Protein AF-A0A7D9H8P8-F1 (afdb_monomer_lite)

pLDDT: mean 72.93, std 22.06, range [21.09, 97.94]

Radius of gyration: 35.1 Å; chains: 1; bounding box: 110×90×90 Å

InterPro domains:
  IPR003656 Zinc finger, BED-type [PF02892] (4-48)
  IPR003656 Zinc finger, BED-type [PS50808] (1-54)
  IPR012337 Ribonuclease H-like superfamily [SSF53098] (156-224)
  IPR036236 Zinc finger C2H2 superfamily [SSF57667] (4-53)
  IPR052035 Zinc finger BED domain-containing [PTHR46481] (2-224)

Structure (mmCIF, N/CA/C/O backbone):
data_AF-A0A7D9H8P8-F1
#
_entry.id   AF-A0A7D9H8P8-F1
#
loop_
_atom_site.group_PDB
_atom_site.id
_atom_site.type_symbol
_atom_site.label_atom_id
_atom_site.label_alt_id
_atom_site.label_comp_id
_atom_site.label_asym_id
_atom_site.label_entity_id
_atom_site.label_seq_id
_atom_site.pdbx_PDB_ins_code
_atom_site.Cartn_x
_atom_site.Cartn_y
_atom_site.Cartn_z
_atom_site.occupancy
_atom_site.B_iso_or_equiv
_atom_site.auth_seq_id
_atom_site.auth_comp_id
_atom_site.auth_asym_id
_atom_site.auth_atom_id
_atom_site.pdbx_PDB_model_num
ATOM 1 N N . MET A 1 1 ? -50.763 1.243 30.914 1.00 45.53 1 MET A N 1
ATOM 2 C CA . MET A 1 1 ? -50.232 0.840 29.584 1.00 45.53 1 MET A CA 1
ATOM 3 C C . MET A 1 1 ? -48.961 -0.001 29.745 1.00 45.53 1 MET A C 1
ATOM 5 O O . MET A 1 1 ? -47.919 0.565 30.063 1.00 45.53 1 MET A O 1
ATOM 9 N N . LYS A 1 2 ? -49.018 -1.321 29.502 1.00 52.62 2 LYS A N 1
ATOM 10 C CA . LYS A 1 2 ? -47.833 -2.203 29.413 1.00 52.62 2 LYS A CA 1
ATOM 11 C C . LYS A 1 2 ? -47.021 -1.826 28.146 1.00 52.62 2 LYS A C 1
ATOM 13 O O . LYS A 1 2 ? -47.429 -2.145 27.038 1.00 52.62 2 LYS A O 1
ATOM 18 N N . ARG A 1 3 ? -45.921 -1.061 28.279 1.00 58.62 3 ARG A N 1
ATOM 19 C CA . ARG A 1 3 ? -45.213 -0.380 27.153 1.00 58.62 3 ARG A CA 1
ATOM 20 C C . ARG A 1 3 ? -44.047 -1.151 26.496 1.00 58.62 3 ARG A C 1
ATOM 22 O O . ARG A 1 3 ? -43.355 -0.578 25.660 1.00 58.62 3 ARG A O 1
ATOM 29 N N . SER A 1 4 ? -43.767 -2.398 26.877 1.00 70.56 4 SER A N 1
ATOM 30 C CA . SER A 1 4 ? -42.577 -3.132 26.406 1.00 70.56 4 SER A CA 1
ATOM 31 C C . SER A 1 4 ? -42.787 -4.649 26.430 1.00 70.56 4 SER A C 1
ATOM 33 O O . SER A 1 4 ? -43.498 -5.152 27.295 1.00 70.56 4 SER A O 1
ATOM 35 N N . ALA A 1 5 ? -42.144 -5.368 25.504 1.00 80.06 5 ALA A N 1
ATOM 36 C CA . ALA A 1 5 ? -42.371 -6.791 25.233 1.00 80.06 5 ALA A CA 1
ATOM 37 C C . ALA A 1 5 ? -42.122 -7.743 26.422 1.00 80.06 5 ALA A C 1
ATOM 39 O O . ALA A 1 5 ? -42.727 -8.810 26.458 1.00 80.06 5 ALA A O 1
ATOM 40 N N . ALA A 1 6 ? -41.320 -7.364 27.428 1.00 80.62 6 ALA A N 1
ATOM 41 C CA . ALA A 1 6 ? -41.146 -8.199 28.626 1.00 80.62 6 ALA A CA 1
ATOM 42 C C . ALA A 1 6 ? -42.472 -8.432 29.377 1.00 80.62 6 ALA A C 1
ATOM 44 O O . ALA A 1 6 ? -42.665 -9.490 29.962 1.00 80.62 6 ALA A O 1
ATOM 45 N N . TRP A 1 7 ? -43.415 -7.483 29.308 1.00 83.81 7 TRP A N 1
ATOM 46 C CA . TRP A 1 7 ? -44.733 -7.564 29.953 1.00 83.81 7 TRP A CA 1
ATOM 47 C C . TRP A 1 7 ? -45.671 -8.652 29.389 1.00 83.81 7 TRP A C 1
ATOM 49 O O . TRP A 1 7 ? -46.808 -8.751 29.844 1.00 83.81 7 TRP A O 1
ATOM 59 N N . ARG A 1 8 ? -45.224 -9.463 28.417 1.00 86.00 8 ARG A N 1
ATOM 60 C CA . ARG A 1 8 ? -45.907 -10.708 28.015 1.00 86.00 8 ARG A CA 1
ATOM 61 C C . ARG A 1 8 ? -45.725 -11.852 29.024 1.00 86.00 8 ARG A C 1
ATOM 63 O O . ARG A 1 8 ? -46.492 -12.801 28.986 1.00 86.00 8 ARG A O 1
ATOM 70 N N . TYR A 1 9 ? -44.716 -11.760 29.894 1.00 85.06 9 TYR A N 1
ATOM 71 C CA . TYR A 1 9 ? -44.338 -12.797 30.868 1.00 85.06 9 TYR A CA 1
ATOM 72 C C . TYR A 1 9 ? -44.584 -12.371 32.326 1.00 85.06 9 TYR A C 1
ATOM 74 O O . TYR A 1 9 ? -44.062 -12.978 33.262 1.00 85.06 9 TYR A O 1
ATOM 82 N N . PHE A 1 10 ? -45.314 -11.267 32.507 1.00 86.12 10 PHE A N 1
ATOM 83 C CA . PHE A 1 10 ? -45.529 -10.623 33.794 1.00 86.12 10 PHE A CA 1
ATOM 84 C C . PHE A 1 10 ? -46.929 -10.032 33.881 1.00 86.12 10 PHE A C 1
ATOM 86 O O . PHE A 1 10 ? -47.307 -9.182 33.058 1.00 86.12 10 PHE A O 1
ATOM 93 N N . ASP A 1 11 ? -47.638 -10.417 34.931 1.00 83.88 11 ASP A N 1
ATOM 94 C CA . ASP A 1 11 ? -48.910 -9.830 35.314 1.00 83.88 11 ASP A CA 1
ATOM 95 C C . ASP A 1 11 ? -48.790 -9.052 36.622 1.00 83.88 11 ASP A C 1
ATOM 97 O O . ASP A 1 11 ? -47.735 -8.989 37.257 1.00 83.88 11 ASP A O 1
ATOM 101 N N . GLN A 1 12 ? -49.834 -8.292 36.917 1.00 77.44 12 GLN A N 1
ATOM 102 C CA . GLN A 1 12 ? -49.926 -7.478 38.112 1.00 77.44 12 GLN A CA 1
ATOM 103 C C . GLN A 1 12 ? -51.162 -7.972 38.842 1.00 77.44 12 GLN A C 1
ATOM 105 O O . GLN A 1 12 ? -52.256 -7.895 38.284 1.00 77.44 12 GLN A O 1
ATOM 110 N N . ASP A 1 13 ? -50.953 -8.486 40.046 1.00 59.91 13 ASP A N 1
ATOM 111 C CA . ASP A 1 13 ? -52.028 -8.952 40.912 1.00 59.91 13 ASP A CA 1
ATOM 112 C C . ASP A 1 13 ? -52.904 -7.744 41.342 1.00 59.91 13 ASP A C 1
ATOM 114 O O . ASP A 1 13 ? -52.515 -6.585 41.136 1.00 59.91 13 ASP A O 1
ATOM 118 N N . ASP A 1 14 ? -54.110 -8.012 41.851 1.00 57.75 14 ASP A N 1
ATOM 119 C CA . ASP A 1 14 ? -55.251 -7.077 41.832 1.00 57.75 14 ASP A CA 1
ATOM 120 C C . ASP A 1 14 ? -55.060 -5.704 42.520 1.00 57.75 14 ASP A C 1
ATOM 122 O O . ASP A 1 14 ? -54.092 -5.439 43.234 1.00 57.75 14 ASP A O 1
ATOM 126 N N . GLU A 1 15 ? -56.024 -4.802 42.280 1.00 58.62 15 GLU A N 1
ATOM 127 C CA . GLU A 1 15 ? -55.941 -3.328 42.376 1.00 58.62 15 GLU A CA 1
ATOM 128 C C . GLU A 1 15 ? -55.439 -2.701 43.700 1.00 58.62 15 GLU A C 1
ATOM 130 O O . GLU A 1 15 ? -55.242 -1.485 43.754 1.00 58.62 15 GLU A O 1
ATOM 135 N N . SER A 1 16 ? -55.194 -3.479 44.756 1.00 58.78 16 SER A N 1
ATOM 136 C CA . SER A 1 16 ? -54.740 -2.990 46.063 1.00 58.78 16 SER A CA 1
ATOM 137 C C . SER A 1 16 ? -53.220 -2.802 46.203 1.00 58.78 16 SER A C 1
ATOM 139 O O . SER A 1 16 ? -52.809 -1.952 46.994 1.00 58.78 16 SER A O 1
ATOM 141 N N . ASP A 1 17 ? -52.369 -3.522 45.451 1.00 60.19 17 ASP A N 1
ATOM 142 C CA . ASP A 1 17 ? -50.902 -3.441 45.615 1.00 60.19 17 ASP A CA 1
ATOM 143 C C . ASP A 1 17 ? -50.117 -3.294 44.298 1.00 60.19 17 ASP A C 1
ATOM 145 O O . ASP A 1 17 ? -49.477 -4.204 43.768 1.00 60.19 17 ASP A O 1
ATOM 149 N N . ILE A 1 18 ? -50.076 -2.050 43.819 1.00 65.56 18 ILE A N 1
ATOM 150 C CA . ILE A 1 18 ? -49.363 -1.607 42.610 1.00 65.56 18 ILE A CA 1
ATOM 151 C C . ILE A 1 18 ? -47.824 -1.830 42.700 1.00 65.56 18 ILE A C 1
ATOM 153 O O . ILE A 1 18 ? -47.111 -1.660 41.702 1.00 65.56 18 ILE A O 1
ATOM 157 N N . SER A 1 19 ? -47.280 -2.205 43.869 1.00 72.00 19 SER A N 1
ATOM 158 C CA . SER A 1 19 ? -45.838 -2.386 44.099 1.00 72.00 19 SER A CA 1
ATOM 159 C C . SER A 1 19 ? -45.279 -3.752 43.672 1.00 72.00 19 SER A C 1
ATOM 161 O O . SER A 1 19 ? -44.054 -3.908 43.627 1.00 72.00 19 SER A O 1
ATOM 163 N N . LYS A 1 20 ? -46.133 -4.726 43.328 1.00 79.19 20 LYS A N 1
ATOM 164 C CA . LYS A 1 20 ? -45.747 -6.112 42.998 1.00 79.19 20 LYS A CA 1
ATOM 165 C C . LYS A 1 20 ? -46.124 -6.502 41.565 1.00 79.19 20 LYS A C 1
ATOM 167 O O . LYS A 1 20 ? -46.953 -5.860 40.925 1.00 79.19 20 LYS A O 1
ATOM 172 N N . VAL A 1 21 ? -45.428 -7.509 41.038 1.00 85.19 21 VAL A N 1
ATOM 173 C CA . VAL A 1 21 ? -45.577 -8.060 39.680 1.00 85.19 21 VAL A CA 1
ATOM 174 C C . VAL A 1 21 ? -45.247 -9.555 39.728 1.00 85.19 21 VAL A C 1
ATOM 176 O O . VAL A 1 21 ? -44.145 -9.914 40.140 1.00 85.19 21 VAL A O 1
ATOM 179 N N . SER A 1 22 ? -46.155 -10.418 39.284 1.00 85.50 22 SER A N 1
ATOM 180 C CA . SER A 1 22 ? -46.006 -11.879 39.278 1.00 85.50 22 SER A CA 1
ATOM 181 C C . SER A 1 22 ? -45.451 -12.380 37.933 1.00 85.50 22 SER A C 1
ATOM 183 O O . SER A 1 22 ? -45.824 -11.889 36.864 1.00 85.50 22 SER A O 1
ATOM 185 N N . CYS A 1 23 ? -44.505 -13.331 37.949 1.00 87.94 23 CYS A N 1
ATOM 186 C CA . CYS A 1 23 ? -43.989 -13.949 36.720 1.00 87.94 23 CYS A CA 1
ATOM 187 C C . CYS A 1 23 ? -44.874 -15.112 36.258 1.00 87.94 23 CYS A C 1
ATOM 189 O O . CYS A 1 23 ? -45.016 -16.105 36.970 1.00 87.94 23 CYS A O 1
ATOM 191 N N . THR A 1 24 ? -45.382 -15.054 35.026 1.00 85.62 24 THR A N 1
ATOM 192 C CA . THR A 1 24 ? -46.303 -16.075 34.492 1.00 85.62 24 THR A CA 1
ATOM 193 C C . THR A 1 24 ? -45.631 -17.407 34.139 1.00 85.62 24 THR A C 1
ATOM 195 O O . THR A 1 24 ? -46.325 -18.388 33.895 1.00 85.62 24 THR A O 1
ATOM 198 N N . ILE A 1 25 ? -44.292 -17.467 34.121 1.00 85.00 25 ILE A N 1
ATOM 199 C CA . ILE A 1 25 ? -43.526 -18.678 33.772 1.00 85.00 25 ILE A CA 1
ATOM 200 C C . ILE A 1 25 ? -43.167 -19.512 35.018 1.00 85.00 25 ILE A C 1
ATOM 202 O O . ILE A 1 25 ? -43.024 -20.728 34.923 1.00 85.00 25 ILE A O 1
ATOM 206 N N . CYS A 1 26 ? -43.001 -18.882 36.189 1.00 85.81 26 CYS A N 1
ATOM 207 C CA . CYS A 1 26 ? -42.527 -19.562 37.407 1.00 85.81 26 CYS A CA 1
ATOM 208 C C . CYS A 1 26 ? -43.215 -19.144 38.719 1.00 85.81 26 CYS A C 1
ATOM 210 O O . CYS A 1 26 ? -42.836 -19.642 39.776 1.00 85.81 26 CYS A O 1
ATOM 212 N N . GLY A 1 27 ? -44.178 -18.218 38.687 1.00 81.44 27 GLY A N 1
ATOM 213 C CA . GLY A 1 27 ? -44.885 -17.723 39.875 1.00 81.44 27 GLY A CA 1
ATOM 214 C C . GLY A 1 27 ? -44.068 -16.809 40.802 1.00 81.44 27 GLY A C 1
ATOM 215 O O . GLY A 1 27 ? -44.597 -16.343 41.806 1.00 81.44 27 GLY A O 1
ATOM 216 N N . GLU A 1 28 ? -42.795 -16.523 40.500 1.00 83.56 28 GLU A N 1
ATOM 217 C CA . GLU A 1 28 ? -41.946 -15.674 41.348 1.00 83.56 28 GLU A CA 1
ATOM 218 C C . GLU A 1 28 ? -42.448 -14.214 41.337 1.00 83.56 28 GLU A C 1
ATOM 220 O O . GLU A 1 28 ? -42.532 -13.578 40.281 1.00 83.56 28 GLU A O 1
ATOM 225 N N . VAL A 1 29 ? -42.788 -13.682 42.518 1.00 85.38 29 VAL A N 1
ATOM 226 C CA . VAL A 1 29 ? -43.289 -12.308 42.696 1.00 85.38 29 VAL A CA 1
ATOM 227 C C . VAL A 1 29 ? -42.120 -11.335 42.849 1.00 85.38 29 VAL A C 1
ATOM 229 O O . VAL A 1 29 ? -41.265 -11.486 43.721 1.00 85.38 29 VAL A O 1
ATOM 232 N N . LEU A 1 30 ? -42.092 -10.304 42.006 1.00 82.69 30 LEU A N 1
ATOM 233 C CA . LEU A 1 30 ? -41.042 -9.291 41.934 1.00 82.69 30 LEU A CA 1
ATOM 234 C C . LEU A 1 30 ? -41.542 -7.926 42.419 1.00 82.69 30 LEU A C 1
ATOM 236 O O . LEU A 1 30 ? -42.672 -7.524 42.147 1.00 82.69 30 LEU A O 1
ATOM 240 N N . SER A 1 31 ? -40.658 -7.155 43.057 1.00 79.69 31 SER A N 1
ATOM 241 C CA . SER A 1 31 ? -40.934 -5.757 43.403 1.00 79.69 31 SER A CA 1
ATOM 242 C C . SER A 1 31 ? -40.798 -4.828 42.189 1.00 79.69 31 SER A C 1
ATOM 244 O O . SER A 1 31 ? -39.850 -4.912 41.392 1.00 79.69 31 SER A O 1
ATOM 246 N N . ARG A 1 32 ? -41.755 -3.910 42.042 1.00 67.38 32 ARG A N 1
ATOM 247 C CA . ARG A 1 32 ? -41.911 -3.031 40.882 1.00 67.38 32 ARG A CA 1
ATOM 248 C C . ARG A 1 32 ? -41.183 -1.701 41.067 1.00 67.38 32 ARG A C 1
ATOM 250 O O . ARG A 1 32 ? -41.747 -0.714 41.531 1.00 67.38 32 ARG A O 1
ATOM 257 N N . ALA A 1 33 ? -39.925 -1.652 40.642 1.00 62.44 33 ALA A N 1
ATOM 258 C CA . ALA A 1 33 ? -39.195 -0.393 40.515 1.00 62.44 33 ALA A CA 1
ATOM 259 C C . ALA A 1 33 ? -39.765 0.495 39.384 1.00 62.44 33 ALA A C 1
ATOM 261 O O . ALA A 1 33 ? -40.385 0.008 38.438 1.00 62.44 33 ALA A O 1
ATOM 262 N N . ASN A 1 34 ? -39.432 1.792 39.396 1.00 61.59 34 ASN A N 1
ATOM 263 C CA . ASN A 1 34 ? -39.710 2.735 38.293 1.00 61.59 34 ASN A CA 1
ATOM 264 C C . ASN A 1 34 ? -38.950 2.419 36.980 1.00 61.59 34 ASN A C 1
ATOM 266 O O . ASN A 1 34 ? -39.006 3.183 36.017 1.00 61.59 34 ASN A O 1
ATOM 270 N N . ASN A 1 35 ? -38.220 1.304 36.926 1.00 66.50 35 ASN A N 1
ATOM 271 C CA . ASN A 1 35 ? -37.548 0.789 35.742 1.00 66.50 35 ASN A CA 1
ATOM 272 C C . ASN A 1 35 ? -37.841 -0.713 35.583 1.00 66.50 35 ASN A C 1
ATOM 274 O O . ASN A 1 35 ? -38.168 -1.413 36.538 1.00 66.50 35 ASN A O 1
ATOM 278 N N . MET A 1 36 ? -37.687 -1.234 34.366 1.00 73.62 36 MET A N 1
ATOM 279 C CA . MET A 1 36 ? -37.901 -2.661 34.083 1.00 73.62 36 MET A CA 1
ATOM 280 C C . MET A 1 36 ? -36.678 -3.538 34.409 1.00 73.62 36 MET A C 1
ATOM 282 O O . MET A 1 36 ? -36.618 -4.686 33.971 1.00 73.62 36 MET A O 1
ATOM 286 N N . SER A 1 37 ? -35.686 -3.027 35.148 1.00 78.62 37 SER A N 1
ATOM 287 C CA . SER A 1 37 ? -34.435 -3.753 35.406 1.00 78.62 37 SER A CA 1
ATOM 288 C C . SER A 1 37 ? -34.671 -5.037 36.199 1.00 78.62 37 SER A C 1
ATOM 290 O O . SER A 1 37 ? -34.023 -6.037 35.910 1.00 78.62 37 SER A O 1
ATOM 292 N N . ASN A 1 38 ? -35.631 -5.042 37.131 1.00 82.69 38 ASN A N 1
ATOM 293 C CA . ASN A 1 38 ? -35.994 -6.231 37.910 1.00 82.69 38 ASN A CA 1
ATOM 294 C C . ASN A 1 38 ? -36.576 -7.332 37.008 1.00 82.69 38 ASN A C 1
ATOM 296 O O . ASN A 1 38 ? -36.062 -8.449 37.002 1.00 82.69 38 ASN A O 1
ATOM 300 N N . LEU A 1 39 ? -37.561 -6.987 36.169 1.00 85.00 39 LEU A N 1
ATOM 301 C CA . LEU A 1 39 ? -38.199 -7.892 35.204 1.00 85.00 39 LEU A CA 1
ATOM 302 C C . LEU A 1 39 ? -37.166 -8.485 34.226 1.00 85.00 39 LEU A C 1
ATOM 304 O O . LEU A 1 39 ? -37.097 -9.697 34.038 1.00 85.00 39 LEU A O 1
ATOM 308 N N . PHE A 1 40 ? -36.303 -7.642 33.644 1.00 85.88 40 PHE A N 1
ATOM 309 C CA . PHE A 1 40 ? -35.242 -8.098 32.737 1.00 85.88 40 PHE A CA 1
ATOM 310 C C . PHE A 1 40 ? -34.155 -8.929 33.438 1.00 85.88 40 PHE A C 1
ATOM 312 O O . PHE A 1 40 ? -33.623 -9.852 32.822 1.00 85.88 40 PHE A O 1
ATOM 319 N N . LYS A 1 41 ? -33.809 -8.627 34.698 1.00 86.88 41 LYS A N 1
ATOM 320 C CA . LYS A 1 41 ? -32.834 -9.400 35.485 1.00 86.88 41 LYS A CA 1
ATOM 321 C C . LYS A 1 41 ? -33.384 -10.784 35.828 1.00 86.88 41 LYS A C 1
ATOM 323 O O . LYS A 1 41 ? -32.670 -11.763 35.636 1.00 86.88 41 LYS A O 1
ATOM 328 N N . HIS A 1 42 ? -34.641 -10.864 36.264 1.00 87.81 42 HIS A N 1
ATOM 329 C CA . HIS A 1 42 ? -35.328 -12.129 36.511 1.00 87.81 42 HIS A CA 1
ATOM 330 C C . HIS A 1 42 ? -35.364 -12.990 35.238 1.00 87.81 42 HIS A C 1
ATOM 332 O O . HIS A 1 42 ? -34.821 -14.093 35.254 1.00 87.81 42 HIS A O 1
ATOM 338 N N . LEU A 1 43 ? -35.861 -12.456 34.109 1.00 87.50 43 LEU A N 1
ATOM 339 C CA . LEU A 1 43 ? -35.848 -13.181 32.830 1.00 87.50 43 LEU A CA 1
ATOM 340 C C . LEU A 1 43 ? -34.430 -13.654 32.468 1.00 87.50 43 LEU A C 1
ATOM 342 O O . LEU A 1 43 ? -34.227 -14.829 32.191 1.00 87.50 43 LEU A O 1
ATOM 346 N N . LYS A 1 44 ? -33.410 -12.790 32.550 1.00 88.88 44 LYS A N 1
ATOM 347 C CA . LYS A 1 44 ? -32.025 -13.171 32.219 1.00 88.88 44 LYS A CA 1
ATOM 348 C C . LYS A 1 44 ? -31.500 -14.356 33.046 1.00 88.88 44 LYS A C 1
ATOM 350 O O . LYS A 1 44 ? -30.737 -15.162 32.508 1.00 88.88 44 LYS A O 1
ATOM 355 N N . CYS A 1 45 ? -31.874 -14.427 34.325 1.00 87.06 45 CYS A N 1
ATOM 356 C CA . CYS A 1 45 ? -31.376 -15.409 35.292 1.00 87.06 45 CYS A CA 1
ATOM 357 C C . CYS A 1 45 ? -32.222 -16.690 35.401 1.00 87.06 45 CYS A C 1
ATOM 359 O O . CYS A 1 45 ? -31.669 -17.714 35.789 1.00 87.06 45 CYS A O 1
ATOM 361 N N . LYS A 1 46 ? -33.523 -16.646 35.084 1.00 84.75 46 LYS A N 1
ATOM 362 C CA . LYS A 1 46 ? -34.464 -17.778 35.228 1.00 84.75 46 LYS A CA 1
ATOM 363 C C . LYS A 1 46 ? -35.017 -18.287 33.888 1.00 84.75 46 LYS A C 1
ATOM 365 O O . LYS A 1 46 ? -35.232 -19.482 33.732 1.00 84.75 46 LYS A O 1
ATOM 370 N N . HIS A 1 47 ? -35.197 -17.394 32.913 1.00 88.00 47 HIS A N 1
ATOM 371 C CA . HIS A 1 47 ? -35.935 -17.616 31.659 1.00 88.00 47 HIS A CA 1
ATOM 372 C C . HIS A 1 47 ? -35.117 -17.095 30.466 1.00 88.00 47 HIS A C 1
ATOM 374 O O . HIS A 1 47 ? -35.397 -16.067 29.841 1.00 88.00 47 HIS A O 1
ATOM 380 N N . ASN A 1 48 ? -33.982 -17.759 30.223 1.00 86.94 48 ASN A N 1
ATOM 381 C CA . ASN A 1 48 ? -32.933 -17.240 29.346 1.00 86.94 48 ASN A CA 1
ATOM 382 C C . ASN A 1 48 ? -33.314 -17.254 27.851 1.00 86.94 48 ASN A C 1
ATOM 384 O O . ASN A 1 48 ? -32.768 -16.459 27.083 1.00 86.94 48 ASN A O 1
ATOM 388 N N . ALA A 1 49 ? -34.232 -18.129 27.429 1.00 83.44 49 ALA A N 1
ATOM 389 C CA . ALA A 1 49 ? -34.730 -18.173 26.053 1.00 83.44 49 ALA A CA 1
ATOM 390 C C . ALA A 1 49 ? -35.669 -16.986 25.773 1.00 83.44 49 ALA A C 1
ATOM 392 O O . ALA A 1 49 ? -35.536 -16.289 24.769 1.00 83.44 49 ALA A O 1
ATOM 393 N N . GLU A 1 50 ? -36.535 -16.688 26.733 1.00 84.56 50 GLU A N 1
ATOM 394 C CA . GLU A 1 50 ? -37.512 -15.604 26.746 1.00 84.56 50 GLU A CA 1
ATOM 395 C C . GLU A 1 50 ? -36.811 -14.246 26.901 1.00 84.56 50 GLU A C 1
ATOM 397 O O . GLU A 1 50 ? -37.158 -13.261 26.251 1.00 84.56 50 GLU A O 1
ATOM 402 N N . TYR A 1 51 ? -35.729 -14.195 27.684 1.00 87.31 51 TYR A N 1
ATOM 403 C CA . TYR A 1 51 ? -34.832 -13.042 27.711 1.00 87.31 51 TYR A CA 1
ATOM 404 C C . TYR A 1 51 ? -34.221 -12.750 26.331 1.00 87.31 51 TYR A C 1
ATOM 406 O O . TYR A 1 51 ? -34.168 -11.588 25.926 1.00 87.31 51 TYR A O 1
ATOM 414 N N . LYS A 1 52 ? -33.778 -13.780 25.591 1.00 87.06 52 LYS A N 1
ATOM 415 C CA . LYS A 1 52 ? -33.175 -13.619 24.254 1.00 87.06 52 LYS A CA 1
ATOM 416 C C . LYS A 1 52 ? -34.173 -13.075 23.229 1.00 87.06 52 LYS A C 1
ATOM 418 O O . LYS A 1 52 ? -33.790 -12.208 22.446 1.00 87.06 52 LYS A O 1
ATOM 423 N N . THR A 1 53 ? -35.432 -13.523 23.237 1.00 85.31 53 THR A N 1
ATOM 424 C CA . THR A 1 53 ? -36.457 -13.003 22.310 1.00 85.31 53 THR A CA 1
ATOM 425 C C . THR A 1 53 ? -36.802 -11.543 22.614 1.00 85.31 53 THR A C 1
ATOM 427 O O . THR A 1 53 ? -36.784 -10.707 21.709 1.00 85.31 53 THR A O 1
ATOM 430 N N . VAL A 1 54 ? -37.007 -11.186 23.887 1.00 84.75 54 VAL A N 1
ATOM 431 C CA . VAL A 1 54 ? -37.322 -9.801 24.288 1.00 84.75 54 VAL A CA 1
ATOM 432 C C . VAL A 1 54 ? -36.139 -8.847 24.061 1.00 84.75 54 VAL A C 1
ATOM 434 O O . VAL A 1 54 ? -36.340 -7.702 23.652 1.00 84.75 54 VAL A O 1
ATOM 437 N N . ASP A 1 55 ? -34.899 -9.286 24.295 1.00 83.44 55 ASP A N 1
ATOM 438 C CA . ASP A 1 55 ? -33.692 -8.495 24.016 1.00 83.44 55 ASP A CA 1
ATOM 439 C C . ASP A 1 55 ? -33.467 -8.292 22.504 1.00 83.44 55 ASP A C 1
ATOM 441 O O . ASP A 1 55 ? -33.083 -7.197 22.081 1.00 83.44 55 ASP A O 1
ATOM 445 N N . ALA A 1 56 ? -33.784 -9.291 21.671 1.00 83.38 56 ALA A N 1
ATOM 446 C CA . ALA A 1 56 ? -33.784 -9.149 20.215 1.00 83.38 56 ALA A CA 1
ATOM 447 C C . ALA A 1 56 ? -34.832 -8.126 19.737 1.00 83.38 56 ALA A C 1
ATOM 449 O O . ALA A 1 56 ? -34.472 -7.175 19.039 1.00 83.38 56 ALA A O 1
ATOM 450 N N . GLU A 1 57 ? -36.091 -8.247 20.180 1.00 82.19 57 GLU A N 1
ATOM 451 C CA . GLU A 1 57 ? -37.156 -7.283 19.861 1.00 82.19 57 GLU A CA 1
ATOM 452 C C . GLU A 1 57 ? -36.804 -5.860 20.307 1.00 82.19 57 GLU A C 1
ATOM 454 O O . GLU A 1 57 ? -37.004 -4.901 19.560 1.00 82.19 57 GLU A O 1
ATOM 459 N N . LYS A 1 58 ? -36.231 -5.703 21.507 1.00 79.94 58 LYS A N 1
ATOM 460 C CA . LYS A 1 58 ? -35.774 -4.402 22.009 1.00 79.94 58 LYS A CA 1
ATOM 461 C C . LYS A 1 58 ? -34.708 -3.795 21.090 1.00 79.94 58 LYS A C 1
ATOM 463 O O . LYS A 1 58 ? -34.831 -2.633 20.701 1.00 79.94 58 LYS A O 1
ATOM 468 N N . LYS A 1 59 ? -33.690 -4.572 20.708 1.00 79.62 59 LYS A N 1
ATOM 469 C CA . LYS A 1 59 ? -32.618 -4.130 19.797 1.00 79.62 59 LYS A CA 1
ATOM 470 C C . LYS A 1 59 ? -33.142 -3.790 18.402 1.00 79.62 59 LYS A C 1
ATOM 472 O O . LYS A 1 59 ? -32.597 -2.902 17.746 1.00 79.62 59 LYS A O 1
ATOM 477 N N . GLU A 1 60 ? -34.186 -4.466 17.936 1.00 77.38 60 GLU A N 1
ATOM 478 C CA . GLU A 1 60 ? -34.847 -4.146 16.671 1.00 77.38 60 GLU A CA 1
ATOM 479 C C . GLU A 1 60 ? -35.653 -2.842 16.762 1.00 77.38 60 GLU A C 1
ATOM 481 O O . GLU A 1 60 ? -35.448 -1.943 15.946 1.00 77.38 60 GLU A O 1
ATOM 486 N N . GLN A 1 61 ? -36.452 -2.657 17.818 1.00 70.12 61 GLN A N 1
ATOM 487 C CA . GLN A 1 61 ? -37.174 -1.404 18.076 1.00 70.12 61 GLN A CA 1
ATOM 488 C C . GLN A 1 61 ? -36.224 -0.202 18.232 1.00 70.12 61 GLN A C 1
ATOM 490 O O . GLN A 1 61 ? -36.503 0.879 17.707 1.00 70.12 61 GLN A O 1
ATOM 495 N N . GLU A 1 62 ? -35.072 -0.376 18.888 1.00 71.00 62 GLU A N 1
ATOM 496 C CA . GLU A 1 62 ? -34.030 0.654 19.003 1.00 71.00 62 GLU A CA 1
ATOM 497 C C . GLU A 1 62 ? -33.427 1.023 17.632 1.00 71.00 62 GLU A C 1
ATOM 499 O O . GLU A 1 62 ? -33.298 2.213 17.322 1.00 71.00 62 GLU A O 1
ATOM 504 N N . LYS A 1 63 ? -33.148 0.039 16.760 1.00 65.94 63 LYS A N 1
ATOM 505 C CA . LYS A 1 63 ? -32.725 0.280 15.363 1.00 65.94 63 LYS A CA 1
ATOM 506 C C . LYS A 1 63 ? -33.805 1.015 14.556 1.00 65.94 63 LYS A C 1
ATOM 508 O O . LYS A 1 63 ? -33.493 1.968 13.838 1.00 65.94 63 LYS A O 1
ATOM 513 N N . SER A 1 64 ? -35.076 0.631 14.693 1.00 62.28 64 SER A N 1
ATOM 514 C CA . SER A 1 64 ? -36.198 1.301 14.018 1.00 62.28 64 SER A CA 1
ATOM 515 C C . SER A 1 64 ? -36.376 2.753 14.480 1.00 62.28 64 SER A C 1
ATOM 517 O O . SER A 1 64 ? -36.623 3.635 13.654 1.00 62.28 64 SER A O 1
ATOM 519 N N . GLN A 1 65 ? -36.204 3.038 15.776 1.00 58.78 65 GLN A N 1
ATOM 520 C CA . GLN A 1 65 ? -36.255 4.408 16.300 1.00 58.78 65 GLN A CA 1
ATOM 521 C C . GLN A 1 65 ? -35.038 5.251 15.896 1.00 58.78 65 GLN A C 1
ATOM 523 O O . GLN A 1 65 ? -35.190 6.454 15.677 1.00 58.78 65 GLN A O 1
ATOM 528 N N . ALA A 1 66 ? -33.849 4.656 15.749 1.00 53.69 66 ALA A N 1
ATOM 529 C CA . ALA A 1 66 ? -32.662 5.371 15.276 1.00 53.69 66 ALA A CA 1
ATOM 530 C C . ALA A 1 66 ? -32.875 5.972 13.873 1.00 53.69 66 ALA A C 1
ATOM 532 O O . ALA A 1 66 ? -32.574 7.146 13.653 1.00 53.69 66 ALA A O 1
ATOM 533 N N . ASN A 1 67 ? -33.492 5.217 12.955 1.00 53.19 67 ASN A N 1
ATOM 534 C CA . ASN A 1 67 ? -33.787 5.693 11.598 1.00 53.19 67 ASN A CA 1
ATOM 535 C C . ASN A 1 67 ? -34.876 6.784 11.536 1.00 53.19 67 ASN A C 1
ATOM 537 O O . ASN A 1 67 ? -34.856 7.595 10.613 1.00 53.19 67 ASN A O 1
ATOM 541 N N . LYS A 1 68 ? -35.783 6.869 12.522 1.00 48.38 68 LYS A N 1
ATOM 542 C CA . LYS A 1 68 ? -36.787 7.951 12.623 1.00 48.38 68 LYS A CA 1
ATOM 543 C C . LYS A 1 68 ? -36.278 9.234 13.305 1.00 48.38 68 LYS A C 1
ATOM 545 O O . LYS A 1 68 ? -37.029 10.196 13.399 1.00 48.38 68 LYS A O 1
ATOM 550 N N . ARG A 1 69 ? -35.029 9.280 13.789 1.00 48.22 69 ARG A N 1
ATOM 551 C CA . ARG A 1 69 ? -34.478 10.412 14.572 1.00 48.22 69 ARG A CA 1
ATOM 552 C C . ARG A 1 69 ? -33.666 11.442 13.770 1.00 48.22 69 ARG A C 1
ATOM 554 O O . ARG A 1 69 ? -32.968 12.261 14.365 1.00 48.22 69 ARG A O 1
ATOM 561 N N . LYS A 1 70 ? -33.770 11.447 12.437 1.00 44.91 70 LYS A N 1
ATOM 562 C CA . LYS A 1 70 ? -33.373 12.599 11.606 1.00 44.91 70 LYS A CA 1
ATOM 563 C C . LYS A 1 70 ? -34.581 13.529 11.424 1.00 44.91 70 LYS A C 1
ATOM 565 O O . LYS A 1 70 ? -35.682 13.037 11.220 1.00 44.91 70 LYS A O 1
ATOM 570 N N . ALA A 1 71 ? -34.344 14.843 11.459 1.00 48.47 71 ALA A N 1
ATOM 571 C CA . ALA A 1 71 ? -35.339 15.917 11.295 1.00 48.47 71 ALA A CA 1
ATOM 572 C C . ALA A 1 71 ? -36.321 16.186 12.465 1.00 48.47 71 ALA A C 1
ATOM 574 O O . ALA A 1 71 ? -37.459 16.584 12.241 1.00 48.47 71 ALA A O 1
ATOM 575 N N . THR A 1 72 ? -35.852 16.117 13.716 1.00 44.25 72 THR A N 1
ATOM 576 C CA . THR A 1 72 ? -36.332 17.039 14.770 1.00 44.25 72 THR A CA 1
ATOM 577 C C . THR A 1 72 ? -35.138 17.705 15.461 1.00 44.25 72 THR A C 1
ATOM 579 O O . THR A 1 72 ? -34.124 17.035 15.694 1.00 44.25 72 THR A O 1
ATOM 582 N N . PRO A 1 73 ? -35.195 19.014 15.779 1.00 44.34 73 PRO A N 1
ATOM 583 C CA . PRO A 1 73 ? -34.117 19.681 16.495 1.00 44.34 73 PRO A CA 1
ATOM 584 C C . PRO A 1 73 ? -34.087 19.181 17.942 1.00 44.34 73 PRO A C 1
ATOM 586 O O . PRO A 1 73 ? -34.943 19.523 18.755 1.00 44.34 73 PRO A O 1
ATOM 589 N N . LYS A 1 74 ? -33.086 18.365 18.288 1.00 49.72 74 LYS A N 1
ATOM 590 C CA . LYS A 1 74 ? -32.803 18.073 19.695 1.00 49.72 74 LYS A CA 1
ATOM 591 C C . LYS A 1 74 ? -32.355 19.362 20.378 1.00 49.72 74 LYS A C 1
ATOM 593 O O . LYS A 1 74 ? -31.281 19.871 20.064 1.00 49.72 74 LYS A O 1
ATOM 598 N N . GLN A 1 75 ? -33.138 19.827 21.347 1.00 54.66 75 GLN A N 1
ATOM 599 C CA . GLN A 1 75 ? -32.678 20.808 22.324 1.00 54.66 75 GLN A CA 1
ATOM 600 C C . GLN A 1 75 ? -31.361 20.309 22.937 1.00 54.66 75 GLN A C 1
ATOM 602 O O . GLN A 1 75 ? -31.261 19.161 23.381 1.00 54.66 75 GLN A O 1
ATOM 607 N N . MET A 1 76 ? -30.327 21.148 22.891 1.00 53.88 76 MET A N 1
ATOM 608 C CA . MET A 1 76 ? -29.015 20.805 23.431 1.00 53.88 76 MET A CA 1
ATOM 609 C C . MET A 1 76 ? -29.105 20.602 24.945 1.00 53.88 76 MET A C 1
ATOM 611 O O . MET A 1 76 ? -29.686 21.422 25.653 1.00 53.88 76 MET A O 1
ATOM 615 N N . THR A 1 77 ? -28.486 19.537 25.459 1.00 71.31 77 THR A N 1
ATOM 616 C CA . THR A 1 77 ? -28.285 19.400 26.907 1.00 71.31 77 THR A CA 1
ATOM 617 C C . THR A 1 77 ? -27.284 20.452 27.377 1.00 71.31 77 THR A C 1
ATOM 619 O O . THR A 1 77 ? -26.355 20.787 26.636 1.00 71.31 77 THR A O 1
ATOM 622 N N . MET A 1 78 ? -27.407 20.927 28.619 1.00 55.88 78 MET A N 1
ATOM 623 C CA . MET A 1 78 ? -26.474 21.914 29.183 1.00 55.88 78 MET A CA 1
ATOM 624 C C . MET A 1 78 ? -25.011 21.455 29.065 1.00 55.88 78 MET A C 1
ATOM 626 O O . MET A 1 78 ? -24.165 22.229 28.627 1.00 55.88 78 MET A O 1
ATOM 630 N N . GLN A 1 79 ? -24.708 20.173 29.311 1.00 58.62 79 GLN A N 1
ATOM 631 C CA . GLN A 1 79 ? -23.346 19.647 29.125 1.00 58.62 79 GLN A CA 1
ATOM 632 C C . GLN A 1 79 ? -22.857 19.712 27.664 1.00 58.62 79 GLN A C 1
ATOM 634 O O . GLN A 1 79 ? -21.666 19.895 27.432 1.00 58.62 79 GLN A O 1
ATOM 639 N N . SER A 1 80 ? -23.747 19.614 26.666 1.00 56.25 80 SER A N 1
ATOM 640 C CA . SER A 1 80 ? -23.381 19.801 25.250 1.00 56.25 80 SER A CA 1
ATOM 641 C C . SER A 1 80 ? -23.196 21.272 24.849 1.00 56.25 80 SER A C 1
ATOM 643 O O . SER A 1 80 ? -22.505 21.550 23.870 1.00 56.25 80 SER A O 1
ATOM 645 N N . ALA A 1 81 ? -23.768 22.213 25.610 1.00 58.81 81 ALA A N 1
ATOM 646 C CA . ALA A 1 81 ? -23.502 23.644 25.472 1.00 58.81 81 ALA A CA 1
ATOM 647 C C . ALA A 1 81 ? -22.159 24.018 26.119 1.00 58.81 81 ALA A C 1
ATOM 649 O O . ALA A 1 81 ? -21.282 24.547 25.439 1.00 58.81 81 ALA A O 1
ATOM 650 N N . LEU A 1 82 ? -21.960 23.655 27.392 1.00 56.91 82 LEU A N 1
ATOM 651 C CA . LEU A 1 82 ? -20.714 23.893 28.135 1.00 56.91 82 LEU A CA 1
ATOM 652 C C . LEU A 1 82 ? -19.514 23.183 27.480 1.00 56.91 82 LEU A C 1
ATOM 654 O O . LEU A 1 82 ? -18.421 23.739 27.396 1.00 56.91 82 LEU A O 1
ATOM 658 N N . GLY A 1 83 ? -19.727 21.987 26.924 1.00 56.88 83 GLY A N 1
ATOM 659 C CA . GLY A 1 83 ? -18.708 21.226 26.202 1.00 56.88 83 GLY A CA 1
ATOM 660 C C . GLY A 1 83 ? -18.194 21.870 24.907 1.00 56.88 83 GLY A C 1
ATOM 661 O O . GLY A 1 83 ? -17.274 21.323 24.308 1.00 56.88 83 GLY A O 1
ATOM 662 N N . ARG A 1 84 ? -18.738 23.011 24.455 1.00 55.69 84 ARG A N 1
ATOM 663 C CA . ARG A 1 84 ? -18.192 23.749 23.300 1.00 55.69 84 ARG A CA 1
ATOM 664 C C . ARG A 1 84 ? -16.815 24.359 23.577 1.00 55.69 84 ARG A C 1
ATOM 666 O O . ARG A 1 84 ? -16.030 24.472 22.644 1.00 55.69 84 ARG A O 1
ATOM 673 N N . GLY A 1 85 ? -16.517 24.708 24.833 1.00 62.78 85 GLY A N 1
ATOM 674 C CA . GLY A 1 85 ? -15.215 25.254 25.235 1.00 62.78 85 GLY A CA 1
ATOM 675 C C . GLY A 1 85 ? -14.142 24.200 25.535 1.00 62.78 85 GLY A C 1
ATOM 676 O O . GLY A 1 85 ? -12.969 24.544 25.633 1.00 62.78 85 GLY A O 1
ATOM 677 N N . THR A 1 86 ? -14.506 22.920 25.684 1.00 80.81 86 THR A N 1
ATOM 678 C CA . THR A 1 86 ? -13.547 21.863 26.042 1.00 80.81 86 THR A CA 1
ATOM 679 C C . THR A 1 86 ? -13.052 21.113 24.813 1.00 80.81 86 THR A C 1
ATOM 681 O O . THR A 1 86 ? -13.835 20.528 24.057 1.00 80.81 86 THR A O 1
ATOM 684 N N . THR A 1 87 ? -11.734 21.096 24.621 1.00 89.62 87 THR A N 1
ATOM 685 C CA . THR A 1 87 ? -11.085 20.314 23.566 1.00 89.62 87 THR A CA 1
ATOM 686 C C . THR A 1 87 ? -11.194 18.814 23.836 1.00 89.62 87 THR A C 1
ATOM 688 O O . THR A 1 87 ? -11.358 18.378 24.977 1.00 89.62 87 THR A O 1
ATOM 691 N N . TYR A 1 88 ? -11.111 17.999 22.787 1.00 91.50 88 TYR A N 1
ATOM 692 C CA . TYR A 1 88 ? -11.136 16.548 22.921 1.00 91.50 88 TYR A CA 1
ATOM 693 C C . TYR A 1 88 ? -9.909 16.049 23.702 1.00 91.50 88 TYR A C 1
ATOM 695 O O . TYR A 1 88 ? -8.786 16.394 23.329 1.00 91.50 88 TYR A O 1
ATOM 703 N N . PRO A 1 89 ? -10.074 15.203 24.738 1.00 90.75 89 PRO A N 1
ATOM 704 C CA . PRO A 1 89 ? -8.936 14.543 25.360 1.00 90.75 89 PRO A CA 1
ATOM 705 C C . PRO A 1 89 ? -8.326 13.533 24.379 1.00 90.75 89 PRO A C 1
ATOM 707 O O . PRO A 1 89 ? -9.038 12.922 23.575 1.00 90.75 89 PRO A O 1
ATOM 710 N N . ILE A 1 90 ? -7.012 13.325 24.481 1.00 88.12 90 ILE A N 1
ATOM 711 C CA . ILE A 1 90 ? -6.217 12.455 23.592 1.00 88.12 90 ILE A CA 1
ATOM 712 C C . ILE A 1 90 ? -6.744 11.006 23.585 1.00 88.12 90 ILE A C 1
ATOM 714 O O . ILE A 1 90 ? -6.704 10.329 22.562 1.00 88.12 90 ILE A O 1
ATOM 718 N N . SER A 1 91 ? -7.306 10.546 24.707 1.00 90.25 91 SER A N 1
ATOM 719 C CA . SER A 1 91 ? -7.944 9.230 24.861 1.00 90.25 91 SER A CA 1
ATOM 720 C C . SER A 1 91 ? -9.322 9.099 24.193 1.00 90.25 91 SER A C 1
ATOM 722 O O . SER A 1 91 ? -9.878 8.003 24.147 1.00 90.25 91 SER A O 1
ATOM 724 N N . SER A 1 92 ? -9.913 10.185 23.683 1.00 94.31 92 SER A N 1
ATOM 725 C CA . SER A 1 92 ? -11.227 10.123 23.039 1.00 94.31 92 SER A CA 1
ATOM 726 C C . SER A 1 92 ? -11.148 9.531 21.632 1.00 94.31 92 SER A C 1
ATOM 728 O O . SER A 1 92 ? -10.287 9.891 20.826 1.00 94.31 92 SER A O 1
ATOM 730 N N . LYS A 1 93 ? -12.134 8.691 21.287 1.00 94.12 93 LYS A N 1
ATOM 731 C CA . LYS A 1 93 ? -12.246 8.112 19.940 1.00 94.12 93 LYS A CA 1
ATOM 732 C C . LYS A 1 93 ? -12.253 9.189 18.845 1.00 94.12 93 LYS A C 1
ATOM 734 O O . LYS A 1 93 ? -11.593 9.017 17.833 1.00 94.12 93 LYS A O 1
ATOM 739 N N . ARG A 1 94 ? -12.935 10.324 19.061 1.00 93.81 94 ARG A N 1
ATOM 740 C CA . ARG A 1 94 ? -13.002 11.428 18.084 1.00 93.81 94 ARG A CA 1
ATOM 741 C C . ARG A 1 94 ? -11.632 12.061 17.821 1.00 93.81 94 ARG A C 1
ATOM 743 O O . ARG A 1 94 ? -11.333 12.325 16.662 1.00 93.81 94 ARG A O 1
ATOM 750 N N . TRP A 1 95 ? -10.803 12.265 18.850 1.00 95.56 95 TRP A N 1
ATOM 751 C CA . TRP A 1 95 ? -9.425 12.727 18.649 1.00 95.56 95 TRP A CA 1
ATOM 752 C C . TRP A 1 95 ? -8.599 11.676 17.895 1.00 95.56 95 TRP A C 1
ATOM 754 O O . TRP A 1 95 ? -7.933 12.012 16.921 1.00 95.56 95 TRP A O 1
ATOM 764 N N . GLY A 1 96 ? -8.709 10.399 18.283 1.00 95.81 96 GLY A N 1
ATOM 765 C CA . GLY A 1 96 ? -8.032 9.286 17.609 1.00 95.81 96 GLY A CA 1
ATOM 766 C C . GLY A 1 96 ? -8.388 9.156 16.123 1.00 95.81 96 GLY A C 1
ATOM 767 O O . GLY A 1 96 ? -7.487 9.091 15.291 1.00 95.81 96 GLY A O 1
ATOM 768 N N . ASP A 1 97 ? -9.680 9.193 15.782 1.00 96.25 97 ASP A N 1
ATOM 769 C CA . ASP A 1 97 ? -10.194 9.088 14.408 1.00 96.25 97 ASP A CA 1
ATOM 770 C C . ASP A 1 97 ? -9.652 10.215 13.502 1.00 96.25 97 ASP A C 1
ATOM 772 O O . ASP A 1 97 ? -9.256 9.970 12.358 1.00 96.25 97 ASP A O 1
ATOM 776 N N . ILE A 1 98 ? -9.598 11.456 14.012 1.00 97.19 98 ILE A N 1
ATOM 777 C CA . ILE A 1 98 ? -9.018 12.597 13.284 1.00 97.19 98 ILE A CA 1
ATOM 778 C C . ILE A 1 98 ? -7.497 12.423 13.159 1.00 97.19 98 ILE A C 1
ATOM 780 O O . ILE A 1 98 ? -6.956 12.554 12.063 1.00 97.19 98 ILE A O 1
ATOM 784 N N . THR A 1 99 ? -6.800 12.078 14.244 1.00 97.00 99 THR A N 1
ATOM 785 C CA . THR A 1 99 ? -5.337 11.921 14.249 1.00 97.00 99 THR A CA 1
ATOM 786 C C . THR A 1 99 ? -4.858 10.781 13.341 1.00 97.00 99 THR A C 1
ATOM 788 O O . THR A 1 99 ? -3.867 10.943 12.630 1.00 97.00 99 THR A O 1
ATOM 791 N N . GLU A 1 100 ? -5.550 9.638 13.294 1.00 96.44 100 GLU A N 1
ATOM 792 C CA . GLU A 1 100 ? -5.189 8.528 12.396 1.00 96.44 100 GLU A CA 1
ATOM 793 C C . GLU A 1 100 ? -5.383 8.896 10.914 1.00 96.44 100 GLU A C 1
ATOM 795 O O . GLU A 1 100 ? -4.604 8.443 10.062 1.00 96.44 100 GLU A O 1
ATOM 800 N N . SER A 1 101 ? -6.356 9.772 10.631 1.00 96.94 101 SER A N 1
ATOM 801 C CA . SER A 1 101 ? -6.598 10.372 9.313 1.00 96.94 101 SER A CA 1
ATOM 802 C C . SER A 1 101 ? -5.521 11.401 8.947 1.00 96.94 101 SER A C 1
ATOM 804 O O . SER A 1 101 ? -4.975 11.338 7.850 1.00 96.94 101 SER A O 1
ATOM 806 N N . LEU A 1 102 ? -5.142 12.286 9.877 1.00 97.06 102 LEU A N 1
ATOM 807 C CA . LEU A 1 102 ? -4.072 13.280 9.716 1.00 97.06 102 LEU A CA 1
ATOM 808 C C . LEU A 1 102 ? -2.717 12.622 9.421 1.00 97.06 102 LEU A C 1
ATOM 810 O O . LEU A 1 102 ? -2.056 12.971 8.449 1.00 97.06 102 LEU A O 1
ATOM 814 N N . VAL A 1 103 ? -2.319 11.622 10.213 1.00 97.25 103 VAL A N 1
ATOM 815 C CA . VAL A 1 103 ? -1.076 10.864 9.967 1.00 97.25 103 VAL A CA 1
ATOM 816 C C . VAL A 1 103 ? -1.211 9.974 8.720 1.00 97.25 103 VAL A C 1
ATOM 818 O O . VAL A 1 103 ? -0.216 9.646 8.082 1.00 97.25 103 VAL A O 1
ATOM 821 N N . GLY A 1 104 ? -2.441 9.623 8.321 1.00 96.38 104 GLY A N 1
ATOM 822 C CA . GLY A 1 104 ? -2.750 9.029 7.017 1.00 96.38 104 GLY A CA 1
ATOM 823 C C . GLY A 1 104 ? -2.416 9.951 5.846 1.00 96.38 104 GLY A C 1
ATOM 824 O O . GLY A 1 104 ? -1.660 9.545 4.971 1.00 96.38 104 GLY A O 1
ATOM 825 N N . MET A 1 105 ? -2.927 11.183 5.864 1.00 97.06 105 MET A N 1
ATOM 826 C CA . MET A 1 105 ? -2.632 12.229 4.877 1.00 97.06 105 MET A CA 1
ATOM 827 C C . MET A 1 105 ? -1.128 12.520 4.817 1.00 97.06 105 MET A C 1
ATOM 829 O O . MET A 1 105 ? -0.533 12.466 3.748 1.00 97.06 105 MET A O 1
ATOM 833 N N . ILE A 1 106 ? -0.484 12.740 5.971 1.00 96.88 106 ILE A N 1
ATOM 834 C CA . ILE A 1 106 ? 0.953 13.054 6.038 1.00 96.88 106 ILE A CA 1
ATOM 835 C C . ILE A 1 106 ? 1.805 11.963 5.374 1.00 96.88 106 ILE A C 1
ATOM 837 O O . ILE A 1 106 ? 2.677 12.283 4.571 1.00 96.88 106 ILE A O 1
ATOM 841 N N . ALA A 1 107 ? 1.533 10.688 5.674 1.00 94.12 107 ALA A N 1
ATOM 842 C CA . ALA A 1 107 ? 2.291 9.568 5.120 1.00 94.12 107 ALA A CA 1
ATOM 843 C C . ALA A 1 107 ? 1.945 9.256 3.652 1.00 94.12 107 ALA A C 1
ATOM 845 O O . ALA A 1 107 ? 2.822 8.850 2.899 1.00 94.12 107 ALA A O 1
ATOM 846 N N . LYS A 1 108 ? 0.680 9.418 3.239 1.00 92.69 108 LYS A N 1
ATOM 847 C CA . LYS A 1 108 ? 0.235 9.102 1.872 1.00 92.69 108 LYS A CA 1
ATOM 848 C C . LYS A 1 108 ? 0.620 10.189 0.871 1.00 92.69 108 LYS A C 1
ATOM 850 O O . LYS A 1 108 ? 1.057 9.880 -0.232 1.00 92.69 108 LYS A O 1
ATOM 855 N N . ASP A 1 109 ? 0.457 11.444 1.270 1.00 95.19 109 ASP A N 1
ATOM 856 C CA . ASP A 1 109 ? 0.634 12.613 0.411 1.00 95.19 109 ASP A CA 1
ATOM 857 C C . ASP A 1 109 ? 2.031 13.247 0.617 1.00 95.19 109 ASP A C 1
ATOM 859 O O . ASP A 1 109 ? 2.256 14.399 0.247 1.00 95.19 109 ASP A O 1
ATOM 863 N N . MET A 1 110 ? 2.959 12.498 1.240 1.00 91.44 110 MET A N 1
ATOM 864 C CA . MET A 1 110 ? 4.372 12.835 1.502 1.00 91.44 110 MET A CA 1
ATOM 865 C C . MET A 1 110 ? 4.592 14.243 2.082 1.00 91.44 110 MET A C 1
ATOM 867 O O . MET A 1 110 ? 5.510 14.967 1.695 1.00 91.44 110 MET A O 1
ATOM 871 N N . GLN A 1 111 ? 3.733 14.652 3.018 1.00 95.31 111 GLN A N 1
ATOM 872 C CA . GLN A 1 111 ? 3.772 16.001 3.582 1.00 95.31 111 GLN A CA 1
ATOM 873 C C . GLN A 1 111 ? 4.905 16.156 4.611 1.00 95.31 111 GLN A C 1
ATOM 875 O O . GLN A 1 111 ? 5.167 15.230 5.386 1.00 95.31 111 GLN A O 1
ATOM 880 N N . PRO A 1 112 ? 5.548 17.337 4.696 1.00 94.94 112 PRO A N 1
ATOM 881 C CA . PRO A 1 112 ? 6.539 17.603 5.731 1.00 94.94 112 PRO A CA 1
ATOM 882 C C . PRO A 1 112 ? 5.892 17.503 7.117 1.00 94.94 112 PRO A C 1
ATOM 884 O O . PRO A 1 112 ? 4.798 18.017 7.346 1.00 94.94 112 PRO A O 1
ATOM 887 N N . LEU A 1 113 ? 6.580 16.879 8.080 1.00 94.88 113 LEU A N 1
ATOM 888 C CA . LEU A 1 113 ? 6.021 16.646 9.422 1.00 94.88 113 LEU A CA 1
ATOM 889 C C . LEU A 1 113 ? 5.720 17.948 10.196 1.00 94.88 113 LEU A C 1
ATOM 891 O O . LEU A 1 113 ? 4.969 17.918 11.168 1.00 94.88 113 LEU A O 1
ATOM 895 N N . SER A 1 114 ? 6.279 19.082 9.763 1.00 95.56 114 SER A N 1
ATOM 896 C CA . SER A 1 114 ? 5.972 20.434 10.248 1.00 95.56 114 SER A CA 1
ATOM 897 C C . SER A 1 114 ? 4.651 21.008 9.722 1.00 95.56 114 SER A C 1
ATOM 899 O O . SER A 1 114 ? 4.258 22.084 10.155 1.00 95.56 114 SER A O 1
ATOM 901 N N . VAL A 1 115 ? 3.903 20.312 8.854 1.00 96.88 115 VAL A N 1
ATOM 902 C CA . VAL A 1 115 ? 2.599 20.799 8.356 1.00 96.88 115 VAL A CA 1
ATOM 903 C C . VAL A 1 115 ? 1.608 21.109 9.488 1.00 96.88 115 VAL A C 1
ATOM 905 O O . VAL A 1 115 ? 0.803 22.026 9.368 1.00 96.88 115 VAL A O 1
ATOM 908 N N . VAL A 1 116 ? 1.714 20.408 10.623 1.00 96.38 116 VAL A N 1
ATOM 909 C CA . VAL A 1 116 ? 0.902 20.650 11.832 1.00 96.38 116 VAL A CA 1
ATOM 910 C C . VAL A 1 116 ? 1.343 21.867 12.654 1.00 96.38 116 VAL A C 1
ATOM 912 O O . VAL A 1 116 ? 0.619 22.283 13.553 1.00 96.38 116 VAL A O 1
ATOM 915 N N . GLU A 1 117 ? 2.512 22.428 12.345 1.00 95.94 117 GLU A N 1
ATOM 916 C CA . GLU A 1 117 ? 3.100 23.626 12.957 1.00 95.94 117 GLU A CA 1
ATOM 917 C C . GLU A 1 117 ? 2.841 24.877 12.079 1.00 95.94 117 GLU A C 1
ATOM 919 O O . GLU A 1 117 ? 2.975 26.002 12.552 1.00 95.94 117 GLU A O 1
ATOM 924 N N . ASN A 1 118 ? 2.387 24.704 10.827 1.00 96.88 118 ASN A N 1
ATOM 925 C CA . ASN A 1 118 ? 2.055 25.795 9.903 1.00 96.88 118 ASN A CA 1
ATOM 926 C C . ASN A 1 118 ? 0.769 26.538 10.319 1.00 96.88 118 ASN A C 1
ATOM 928 O O . ASN A 1 118 ? -0.320 25.958 10.318 1.00 96.88 118 ASN A O 1
ATOM 932 N N . GLU A 1 119 ? 0.855 27.851 10.555 1.00 97.56 119 GLU A N 1
ATOM 933 C CA . GLU A 1 119 ? -0.259 28.691 11.035 1.00 97.56 119 GLU A CA 1
ATOM 934 C C . GLU A 1 119 ? -1.550 28.564 10.210 1.00 97.56 119 GLU A C 1
ATOM 936 O O . GLU A 1 119 ? -2.637 28.396 10.766 1.00 97.56 119 GLU A O 1
ATOM 941 N N . GLY A 1 120 ? -1.441 28.595 8.876 1.00 97.94 120 GLY A N 1
ATOM 942 C CA . GLY A 1 120 ? -2.592 28.470 7.976 1.00 97.94 120 GLY A CA 1
ATOM 943 C C . GLY A 1 120 ? -3.294 27.111 8.077 1.00 97.94 120 GLY A C 1
ATOM 944 O O . GLY A 1 120 ? -4.522 27.047 8.009 1.00 97.94 120 GLY A O 1
ATOM 945 N N . PHE A 1 121 ? -2.538 26.033 8.313 1.00 97.19 121 PHE A N 1
ATOM 946 C CA . PHE A 1 121 ? -3.092 24.696 8.530 1.00 97.19 121 PHE A CA 1
ATOM 947 C C . PHE A 1 121 ? -3.715 24.572 9.926 1.00 97.19 121 PHE A C 1
ATOM 949 O O . PHE A 1 121 ? -4.828 24.066 10.058 1.00 97.19 121 PHE A O 1
ATOM 956 N N . ILE A 1 122 ? -3.059 25.120 10.957 1.00 97.00 122 ILE A N 1
ATOM 957 C CA . ILE A 1 122 ? -3.612 25.217 12.316 1.00 97.00 122 ILE A CA 1
ATOM 958 C C . ILE A 1 122 ? -4.944 25.980 12.302 1.00 97.00 122 ILE A C 1
ATOM 960 O O . ILE A 1 122 ? -5.905 25.539 12.932 1.00 97.00 122 ILE A O 1
ATOM 964 N N . LYS A 1 123 ? -5.033 27.100 11.569 1.00 97.31 123 LYS A N 1
ATOM 965 C CA . LYS A 1 123 ? -6.284 27.848 11.404 1.00 97.31 123 LYS A CA 1
ATOM 966 C C . LYS A 1 123 ? -7.337 27.007 10.683 1.00 97.31 123 LYS A C 1
ATOM 968 O O . LYS A 1 123 ? -8.414 26.821 11.231 1.00 97.31 123 LYS A O 1
ATOM 973 N N . PHE A 1 124 ? -7.020 26.445 9.516 1.00 97.94 124 PHE A N 1
ATOM 974 C CA . PHE A 1 124 ? -7.938 25.590 8.752 1.00 97.94 124 PHE A CA 1
ATOM 975 C C . PHE A 1 124 ? -8.527 24.443 9.592 1.00 97.94 124 PHE A C 1
ATOM 977 O O . PHE A 1 124 ? -9.737 24.229 9.586 1.00 97.94 124 PHE A O 1
ATOM 984 N N . VAL A 1 125 ? -7.698 23.749 10.378 1.00 96.62 125 VAL A N 1
ATOM 985 C CA . VAL A 1 125 ? -8.150 22.668 11.267 1.00 96.62 125 VAL A CA 1
ATOM 986 C C . VAL A 1 125 ? -9.048 23.192 12.397 1.00 96.62 125 VAL A C 1
ATOM 988 O O . VAL A 1 125 ? -10.051 22.550 12.710 1.00 96.62 125 VAL A O 1
ATOM 991 N N . LYS A 1 126 ? -8.755 24.373 12.964 1.00 93.56 126 LYS A N 1
ATOM 992 C CA . LYS A 1 126 ? -9.619 25.029 13.963 1.00 93.56 126 LYS A CA 1
ATOM 993 C C . LYS A 1 126 ? -10.982 25.439 13.395 1.00 93.56 126 LYS A C 1
ATOM 995 O O . LYS A 1 126 ? -11.966 25.289 14.106 1.00 93.56 126 LYS A O 1
ATOM 1000 N N . GLU A 1 127 ? -11.063 25.909 12.149 1.00 96.69 127 GLU A N 1
ATOM 1001 C CA . GLU A 1 127 ? -12.354 26.227 11.504 1.00 96.69 127 GLU A CA 1
ATOM 1002 C C . GLU A 1 127 ? -13.194 24.955 11.238 1.00 96.69 127 GLU A C 1
ATOM 1004 O O . GLU A 1 127 ? -14.423 25.007 11.263 1.00 96.69 127 GLU A O 1
ATOM 1009 N N . LEU A 1 128 ? -12.552 23.799 11.002 1.00 95.31 128 LEU A N 1
ATOM 1010 C CA . LEU A 1 128 ? -13.237 22.518 10.764 1.00 95.31 128 LEU A CA 1
ATOM 1011 C C . LEU A 1 128 ? -13.752 21.840 12.044 1.00 95.31 128 LEU A C 1
ATOM 1013 O O . LEU A 1 128 ? -14.860 21.302 12.050 1.00 95.31 128 LEU A O 1
ATOM 1017 N N . ASP A 1 129 ? -12.947 21.808 13.108 1.00 93.69 129 ASP A N 1
ATOM 1018 C CA . ASP A 1 129 ? -13.339 21.255 14.409 1.00 93.69 129 ASP A CA 1
ATOM 1019 C C . ASP A 1 129 ? -12.575 21.981 15.538 1.00 93.69 129 ASP A C 1
ATOM 1021 O O . ASP A 1 129 ? -11.495 21.534 15.938 1.00 93.69 129 ASP A O 1
ATOM 1025 N N . PRO A 1 130 ? -13.119 23.090 16.092 1.00 92.25 130 PRO A N 1
ATOM 1026 C CA . PRO A 1 130 ? -12.438 23.923 17.095 1.00 92.25 130 PRO A CA 1
ATOM 1027 C C . PRO A 1 130 ? -11.995 23.180 18.363 1.00 92.25 130 PRO A C 1
ATOM 1029 O O . PRO A 1 130 ? -11.217 23.703 19.161 1.00 92.25 130 PRO A O 1
ATOM 1032 N N . ARG A 1 131 ? -12.517 21.968 18.583 1.00 93.25 131 ARG A N 1
ATOM 1033 C CA . ARG A 1 131 ? -12.245 21.136 19.756 1.00 93.25 131 ARG A CA 1
ATOM 1034 C C . ARG A 1 131 ? -11.070 20.182 19.539 1.00 93.25 131 ARG A C 1
ATOM 1036 O O . ARG A 1 131 ? -10.609 19.573 20.505 1.00 93.25 131 ARG A O 1
ATOM 1043 N N . TYR A 1 132 ? -10.581 20.024 18.312 1.00 95.44 132 TYR A N 1
ATOM 1044 C CA . TYR A 1 132 ? -9.440 19.171 18.010 1.00 95.44 132 TYR A CA 1
ATOM 1045 C C . TYR A 1 132 ? -8.117 19.935 18.161 1.00 95.44 132 TYR A C 1
ATOM 1047 O O . TYR A 1 132 ? -7.823 20.860 17.408 1.00 95.44 132 TYR A O 1
ATOM 1055 N N . GLN A 1 133 ? -7.292 19.521 19.127 1.00 93.31 133 GLN A N 1
ATOM 1056 C CA . GLN A 1 133 ? -5.901 19.966 19.210 1.00 93.31 133 GLN A CA 1
ATOM 1057 C C . GLN A 1 133 ? -5.018 19.078 18.327 1.00 93.31 133 GLN A C 1
ATOM 1059 O O . GLN A 1 133 ? -5.017 17.853 18.480 1.00 93.31 133 GLN A O 1
ATOM 1064 N N . LEU A 1 134 ? -4.250 19.707 17.434 1.00 95.81 134 LEU A N 1
ATOM 1065 C CA . LEU A 1 134 ? -3.242 19.040 16.612 1.00 95.81 134 LEU A CA 1
ATOM 1066 C C . LEU A 1 134 ? -2.129 18.434 17.493 1.00 95.81 134 LEU A C 1
ATOM 1068 O O . LEU A 1 134 ? -1.663 19.099 18.421 1.00 95.81 134 LEU A O 1
ATOM 1072 N N . PRO A 1 135 ? -1.660 17.203 17.216 1.00 95.81 135 PRO A N 1
ATOM 1073 C CA . PRO A 1 135 ? -0.450 16.676 17.839 1.00 95.81 135 PRO A CA 1
ATOM 1074 C C . PRO A 1 135 ? 0.782 17.458 17.360 1.00 95.81 135 PRO A C 1
ATOM 1076 O O . PRO A 1 135 ? 0.878 17.800 16.184 1.00 95.81 135 PRO A O 1
ATOM 1079 N N . SER A 1 136 ? 1.756 17.683 18.247 1.00 95.31 136 SER A N 1
ATOM 1080 C CA . SER A 1 136 ? 3.038 18.296 17.859 1.00 95.31 136 SER A CA 1
ATOM 1081 C C . SER A 1 136 ? 3.803 17.427 16.851 1.00 95.31 136 SER A C 1
ATOM 1083 O O . SER A 1 136 ? 3.656 16.198 16.851 1.00 95.31 136 SER A O 1
ATOM 1085 N N . ARG A 1 137 ? 4.709 18.025 16.065 1.00 96.44 137 ARG A N 1
ATOM 1086 C CA . ARG A 1 137 ? 5.606 17.273 15.171 1.00 96.44 137 ARG A CA 1
ATOM 1087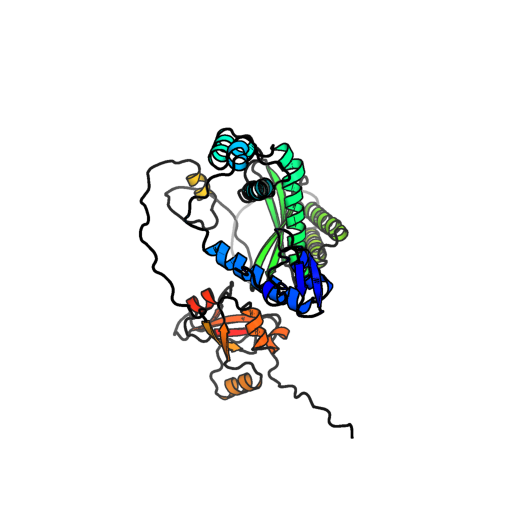 C C . ARG A 1 137 ? 6.381 16.185 15.917 1.00 96.44 137 ARG A C 1
ATOM 1089 O O . ARG A 1 137 ? 6.460 15.059 15.438 1.00 96.44 137 ARG A O 1
ATOM 1096 N N . SER A 1 138 ? 6.863 16.476 17.129 1.00 96.31 138 SER A N 1
ATOM 1097 C CA . SER A 1 138 ? 7.538 15.497 17.998 1.00 96.31 138 SER A CA 1
ATOM 1098 C C . SER A 1 138 ? 6.634 14.301 18.342 1.00 96.31 138 SER A C 1
ATOM 1100 O O . SER A 1 138 ? 7.067 13.151 18.264 1.00 96.31 138 SER A O 1
ATOM 1102 N N . THR A 1 139 ? 5.352 14.544 18.641 1.00 95.50 139 THR A N 1
ATOM 1103 C CA . THR A 1 139 ? 4.346 13.493 18.886 1.00 95.50 139 THR A CA 1
ATOM 1104 C C . THR A 1 139 ? 4.105 12.632 17.641 1.00 95.50 139 THR A C 1
ATOM 1106 O O . THR A 1 139 ? 3.952 11.412 17.756 1.00 95.50 139 THR A O 1
ATOM 1109 N N . ILE A 1 140 ? 4.106 13.239 16.449 1.00 96.44 140 ILE A N 1
ATOM 1110 C CA . ILE A 1 140 ? 3.985 12.517 15.177 1.00 96.44 140 ILE A CA 1
ATOM 1111 C C . ILE A 1 140 ? 5.219 11.639 14.949 1.00 96.44 140 ILE A C 1
ATOM 1113 O O . ILE A 1 140 ? 5.071 10.422 14.843 1.00 96.44 140 ILE A O 1
ATOM 1117 N N . THR A 1 141 ? 6.421 12.225 14.958 1.00 95.75 141 THR A N 1
ATOM 1118 C CA . THR A 1 141 ? 7.691 11.524 14.709 1.00 95.75 141 THR A CA 1
ATOM 1119 C C . THR A 1 141 ? 7.950 10.392 15.705 1.00 95.75 141 THR A C 1
ATOM 1121 O O . THR A 1 141 ? 8.334 9.303 15.294 1.00 95.75 141 THR A O 1
ATOM 1124 N N . ARG A 1 142 ? 7.748 10.620 17.011 1.00 96.00 142 ARG A N 1
ATOM 1125 C CA . ARG A 1 142 ? 8.174 9.680 18.069 1.00 96.00 142 ARG A CA 1
ATOM 1126 C C . ARG A 1 142 ? 7.121 8.651 18.487 1.00 96.00 142 ARG A C 1
ATOM 1128 O O . ARG A 1 142 ? 7.454 7.726 19.217 1.00 96.00 142 ARG A O 1
ATOM 1135 N N . SER A 1 143 ? 5.852 8.817 18.104 1.00 95.31 143 SER A N 1
ATOM 1136 C CA . SER A 1 143 ? 4.757 7.972 18.616 1.00 95.31 143 SER A CA 1
ATOM 1137 C C . SER A 1 143 ? 3.746 7.590 17.541 1.00 95.31 143 SER A C 1
ATOM 1139 O O . SER A 1 143 ? 3.509 6.403 17.333 1.00 95.31 143 SER A O 1
ATOM 1141 N N . LEU A 1 144 ? 3.148 8.559 16.842 1.00 96.06 144 LEU A N 1
ATOM 1142 C CA . LEU A 1 144 ? 2.016 8.268 15.953 1.00 96.06 144 LEU A CA 1
ATOM 1143 C C . LEU A 1 144 ? 2.448 7.612 14.635 1.00 96.06 144 LEU A C 1
ATOM 1145 O O . LEU A 1 144 ? 1.826 6.637 14.214 1.00 96.06 144 LEU A O 1
ATOM 1149 N N . LEU A 1 145 ? 3.513 8.112 14.000 1.00 95.75 145 LEU A N 1
ATOM 1150 C CA . LEU A 1 145 ? 4.013 7.563 12.740 1.00 95.75 145 LEU A CA 1
ATOM 1151 C C . LEU A 1 145 ? 4.653 6.168 12.925 1.00 95.75 145 LEU A C 1
ATOM 1153 O O . LEU A 1 145 ? 4.251 5.272 12.183 1.00 95.75 145 LEU A O 1
ATOM 1157 N N . PRO A 1 146 ? 5.502 5.902 13.946 1.00 95.38 146 PRO A N 1
ATOM 1158 C CA . PRO A 1 146 ? 5.990 4.547 14.232 1.00 95.38 146 PRO A CA 1
ATOM 1159 C C . PRO A 1 146 ? 4.865 3.537 14.505 1.00 95.38 146 PRO A C 1
ATOM 1161 O O . PRO A 1 146 ? 4.864 2.448 13.940 1.00 95.38 146 PRO A O 1
ATOM 1164 N N . LYS A 1 147 ? 3.840 3.911 15.289 1.00 95.25 147 LYS A N 1
ATOM 1165 C CA . LYS A 1 147 ? 2.672 3.039 15.538 1.00 95.25 147 LYS A CA 1
ATOM 1166 C C . LYS A 1 147 ? 1.857 2.761 14.274 1.00 95.25 147 LYS A C 1
ATOM 1168 O O . LYS A 1 147 ? 1.264 1.690 14.162 1.00 95.25 147 LYS A O 1
ATOM 1173 N N . LYS A 1 148 ? 1.814 3.703 13.325 1.00 94.31 148 LYS A N 1
ATOM 1174 C CA . LYS A 1 148 ? 1.174 3.495 12.019 1.00 94.31 148 LYS A CA 1
ATOM 1175 C C . LYS A 1 148 ? 2.024 2.594 11.116 1.00 94.31 148 LYS A C 1
ATOM 1177 O O . LYS A 1 148 ? 1.454 1.737 10.450 1.00 94.31 148 LYS A O 1
ATOM 1182 N N . TYR A 1 149 ? 3.350 2.749 11.135 1.00 92.12 149 TYR A N 1
ATOM 1183 C CA . TYR A 1 149 ? 4.285 1.876 10.422 1.00 92.12 149 TYR A CA 1
ATOM 1184 C C . TYR A 1 149 ? 4.182 0.426 10.909 1.00 92.12 149 TYR A C 1
ATOM 1186 O O . TYR A 1 149 ? 3.901 -0.437 10.088 1.00 92.12 149 TYR A O 1
ATOM 1194 N N . GLU A 1 150 ? 4.277 0.146 12.214 1.00 92.75 150 GLU A N 1
ATOM 1195 C CA . GLU A 1 150 ? 4.173 -1.238 12.717 1.00 92.75 150 GLU A CA 1
ATOM 1196 C C . GLU A 1 150 ? 2.785 -1.856 12.431 1.00 92.75 150 GLU A C 1
ATOM 1198 O O . GLU A 1 150 ? 2.707 -2.974 11.927 1.00 92.75 150 GLU A O 1
ATOM 1203 N N . LYS A 1 151 ? 1.680 -1.098 12.584 1.00 91.69 151 LYS A N 1
ATOM 1204 C CA . LYS A 1 151 ? 0.333 -1.529 12.130 1.00 91.69 151 LYS A CA 1
ATOM 1205 C C . LYS A 1 151 ? 0.304 -1.955 10.652 1.00 91.69 151 LYS A C 1
ATOM 1207 O O . LYS A 1 151 ? -0.395 -2.907 10.306 1.00 91.69 151 LYS A O 1
ATOM 1212 N N . LEU A 1 152 ? 0.979 -1.204 9.777 1.00 91.19 152 LEU A N 1
ATOM 1213 C CA . LEU A 1 152 ? 1.025 -1.465 8.334 1.00 91.19 152 LEU A CA 1
ATOM 1214 C C . LEU A 1 152 ? 1.972 -2.622 8.001 1.00 91.19 152 LEU A C 1
ATOM 1216 O O . LEU A 1 152 ? 1.624 -3.468 7.185 1.00 91.19 152 LEU A O 1
ATOM 1220 N N . LYS A 1 153 ? 3.118 -2.708 8.677 1.00 86.56 153 LYS A N 1
ATOM 1221 C CA . LYS A 1 153 ? 4.087 -3.804 8.583 1.00 86.56 153 LYS A CA 1
ATOM 1222 C C . LYS A 1 153 ? 3.444 -5.135 8.956 1.00 86.56 153 LYS A C 1
ATOM 1224 O O . LYS A 1 153 ? 3.502 -6.076 8.176 1.00 86.56 153 LYS A O 1
ATOM 1229 N N . ASP A 1 154 ? 2.725 -5.189 10.074 1.00 86.44 154 ASP A N 1
ATOM 1230 C CA . ASP A 1 154 ? 1.988 -6.383 10.492 1.00 86.44 154 ASP A CA 1
ATOM 1231 C C . ASP A 1 154 ? 0.759 -6.675 9.616 1.00 86.44 154 ASP A C 1
ATOM 1233 O O . ASP A 1 154 ? 0.243 -7.790 9.645 1.00 86.44 154 ASP A O 1
ATOM 1237 N N . ALA A 1 155 ? 0.270 -5.717 8.818 1.00 88.44 155 ALA A N 1
ATOM 1238 C CA . ALA A 1 155 ? -0.687 -5.996 7.746 1.00 88.44 155 ALA A CA 1
ATOM 1239 C C . ALA A 1 155 ? 0.002 -6.628 6.529 1.00 88.44 155 ALA A C 1
ATOM 1241 O O . ALA A 1 155 ? -0.410 -7.706 6.112 1.00 88.44 155 ALA A O 1
ATOM 1242 N N . VAL A 1 156 ? 1.090 -6.031 6.034 1.00 87.31 156 VAL A N 1
ATOM 1243 C CA . VAL A 1 156 ? 1.864 -6.547 4.892 1.00 87.31 156 VAL A CA 1
ATOM 1244 C C . VAL A 1 156 ? 2.448 -7.932 5.188 1.00 87.31 156 VAL A C 1
ATOM 1246 O O . VAL A 1 156 ? 2.331 -8.814 4.348 1.00 87.31 156 VAL A O 1
ATOM 1249 N N . LYS A 1 157 ? 2.967 -8.193 6.396 1.00 83.50 157 LYS A N 1
ATOM 1250 C CA . LYS A 1 157 ? 3.365 -9.549 6.825 1.00 83.50 157 LYS A CA 1
ATOM 1251 C C . LYS A 1 157 ? 2.224 -10.555 6.664 1.00 83.50 157 LYS A C 1
ATOM 1253 O O . LYS A 1 157 ? 2.423 -11.607 6.069 1.00 83.50 157 LYS A O 1
ATOM 1258 N N . ARG A 1 158 ? 1.025 -10.228 7.169 1.00 83.81 158 ARG A N 1
ATOM 1259 C CA . ARG A 1 158 ? -0.148 -11.119 7.110 1.00 83.81 158 ARG A CA 1
ATOM 1260 C C . ARG A 1 158 ? -0.676 -11.317 5.692 1.00 83.81 158 ARG A C 1
ATOM 1262 O O . ARG A 1 158 ? -1.187 -12.394 5.398 1.00 83.81 158 ARG A O 1
ATOM 1269 N N . GLU A 1 159 ? -0.564 -10.313 4.826 1.00 84.69 159 GLU A N 1
ATOM 1270 C CA . GLU A 1 159 ? -0.813 -10.459 3.387 1.00 84.69 159 GLU A CA 1
ATOM 1271 C C . GLU A 1 159 ? 0.200 -11.442 2.775 1.00 84.69 159 GLU A C 1
ATOM 1273 O O . GLU A 1 159 ? -0.202 -12.446 2.196 1.00 84.69 159 GLU A O 1
ATOM 1278 N N . LEU A 1 160 ? 1.502 -11.218 2.985 1.00 82.38 160 LEU A N 1
ATOM 1279 C CA . LEU A 1 160 ? 2.579 -12.043 2.426 1.00 82.38 160 LEU A CA 1
ATOM 1280 C C . LEU A 1 160 ? 2.556 -13.498 2.924 1.00 82.38 160 LEU A C 1
ATOM 1282 O O . LEU A 1 160 ? 2.854 -14.396 2.147 1.00 82.38 160 LEU A O 1
ATOM 1286 N N . THR A 1 161 ? 2.128 -13.775 4.161 1.00 80.50 161 THR A N 1
ATOM 1287 C CA . THR A 1 161 ? 1.949 -15.163 4.648 1.00 80.50 161 THR A CA 1
ATOM 1288 C C . THR A 1 161 ? 0.828 -15.944 3.949 1.00 80.50 161 THR A C 1
ATOM 1290 O O . THR A 1 161 ? 0.723 -17.149 4.149 1.00 80.50 161 THR A O 1
ATOM 1293 N N . GLN A 1 162 ? -0.029 -15.284 3.161 1.00 79.94 162 GLN A N 1
ATOM 1294 C CA . GLN A 1 162 ? -1.097 -15.924 2.374 1.00 79.94 162 GLN A CA 1
ATOM 1295 C C . GLN A 1 162 ? -0.729 -16.073 0.886 1.00 79.94 162 GLN A C 1
ATOM 1297 O O . GLN A 1 162 ? -1.497 -16.645 0.112 1.00 79.94 162 GLN A O 1
ATOM 1302 N N . VAL A 1 163 ? 0.425 -15.546 0.473 1.00 79.50 163 VAL A N 1
ATOM 1303 C CA . VAL A 1 163 ? 0.899 -15.544 -0.913 1.00 79.50 163 VAL A CA 1
ATOM 1304 C C . VAL A 1 163 ? 1.752 -16.789 -1.161 1.00 79.50 163 VAL A C 1
ATOM 1306 O O . VAL A 1 163 ? 2.683 -17.059 -0.410 1.00 79.50 163 VAL A O 1
ATOM 1309 N N . LYS A 1 164 ? 1.447 -17.542 -2.229 1.00 76.31 164 LYS A N 1
ATOM 1310 C CA . LYS A 1 164 ? 2.224 -18.736 -2.619 1.00 76.31 164 LYS A CA 1
ATOM 1311 C C . LYS A 1 164 ? 3.565 -18.414 -3.285 1.00 76.31 164 LYS A C 1
ATOM 1313 O O . LYS A 1 164 ? 4.446 -19.254 -3.209 1.00 76.31 164 LYS A O 1
ATOM 1318 N N . HIS A 1 165 ? 3.676 -17.273 -3.972 1.00 78.56 165 HIS A N 1
ATOM 1319 C CA . HIS A 1 165 ? 4.858 -16.870 -4.742 1.00 78.56 165 HIS A CA 1
ATOM 1320 C C . HIS A 1 165 ? 5.038 -15.348 -4.721 1.00 78.56 165 HIS A C 1
ATOM 1322 O O . HIS A 1 165 ? 4.113 -14.615 -5.087 1.00 78.56 165 HIS A O 1
ATOM 1328 N N . VAL A 1 166 ? 6.233 -14.872 -4.368 1.00 81.56 166 VAL A N 1
ATOM 1329 C CA . VAL A 1 166 ? 6.624 -13.455 -4.498 1.00 81.56 166 VAL A CA 1
ATOM 1330 C C . VAL A 1 166 ? 7.696 -13.238 -5.569 1.00 81.56 166 VAL A C 1
ATOM 1332 O O . VAL A 1 166 ? 8.631 -14.022 -5.709 1.00 81.56 166 VAL A O 1
ATOM 1335 N N . ALA A 1 167 ? 7.609 -12.117 -6.285 1.00 83.31 167 ALA A N 1
ATOM 1336 C CA . ALA A 1 167 ? 8.698 -11.579 -7.097 1.00 83.31 167 ALA A CA 1
ATOM 1337 C C . ALA A 1 167 ? 9.226 -10.300 -6.435 1.00 83.31 167 ALA A C 1
ATOM 1339 O O . ALA A 1 167 ? 8.435 -9.463 -6.003 1.00 83.31 167 ALA A O 1
ATOM 1340 N N . LEU A 1 168 ? 10.544 -10.119 -6.342 1.00 82.12 168 LEU A N 1
ATOM 1341 C CA . LEU A 1 168 ? 11.128 -8.889 -5.796 1.00 82.12 168 LEU A CA 1
ATOM 1342 C C . LEU A 1 168 ? 11.791 -8.060 -6.894 1.00 82.12 168 LEU A C 1
ATOM 1344 O O . LEU A 1 168 ? 12.361 -8.601 -7.840 1.00 82.12 168 LEU A O 1
ATOM 1348 N N . THR A 1 169 ? 11.763 -6.743 -6.727 1.00 85.94 169 THR A N 1
ATOM 1349 C CA . THR A 1 169 ? 12.582 -5.798 -7.489 1.00 85.94 169 THR A CA 1
ATOM 1350 C C . THR A 1 169 ? 13.389 -4.923 -6.538 1.00 85.94 169 THR A C 1
ATOM 1352 O O . THR A 1 169 ? 12.988 -4.659 -5.402 1.00 85.94 169 THR A O 1
ATOM 1355 N N . THR A 1 170 ? 14.554 -4.492 -7.005 1.00 84.19 170 THR A N 1
ATOM 1356 C CA . THR A 1 170 ? 15.476 -3.614 -6.283 1.00 84.19 170 THR A CA 1
ATOM 1357 C C . THR A 1 170 ? 15.751 -2.401 -7.154 1.00 84.19 170 THR A C 1
ATOM 1359 O O . THR A 1 170 ? 16.350 -2.550 -8.219 1.00 84.19 170 THR A O 1
ATOM 1362 N N . ASP A 1 171 ? 15.305 -1.228 -6.718 1.00 86.75 171 ASP A N 1
ATOM 1363 C CA . ASP A 1 171 ? 15.557 0.044 -7.396 1.00 86.75 171 ASP A CA 1
ATOM 1364 C C . ASP A 1 171 ? 16.681 0.799 -6.678 1.00 86.75 171 ASP A C 1
ATOM 1366 O O . ASP A 1 171 ? 16.655 0.922 -5.452 1.00 86.75 171 ASP A O 1
ATOM 1370 N N . LEU A 1 172 ? 17.671 1.279 -7.430 1.00 86.31 172 LEU A N 1
ATOM 1371 C CA . LEU A 1 172 ? 18.844 1.987 -6.915 1.00 86.31 172 LEU A CA 1
ATOM 1372 C C . LEU A 1 172 ? 18.837 3.409 -7.479 1.00 86.31 172 LEU A C 1
ATOM 1374 O O . LEU A 1 172 ? 19.129 3.627 -8.656 1.00 86.31 172 LEU A O 1
ATOM 1378 N N . TRP A 1 173 ? 18.492 4.376 -6.634 1.00 87.69 173 TRP A N 1
ATOM 1379 C CA . TRP A 1 173 ? 18.193 5.746 -7.045 1.00 87.69 173 TRP A CA 1
ATOM 1380 C C . TRP A 1 173 ? 18.946 6.778 -6.204 1.00 87.69 173 TRP A C 1
ATOM 1382 O O . TRP A 1 173 ? 19.297 6.549 -5.049 1.00 87.69 173 TRP A O 1
ATOM 1392 N N . THR A 1 174 ? 19.197 7.951 -6.785 1.00 86.31 174 THR A N 1
ATOM 1393 C CA . THR A 1 174 ? 19.893 9.060 -6.117 1.00 86.31 174 THR A CA 1
ATOM 1394 C C . THR A 1 174 ? 18.906 10.180 -5.803 1.00 86.31 174 THR A C 1
ATOM 1396 O O . THR A 1 174 ? 18.113 10.577 -6.658 1.00 86.31 174 THR A O 1
ATOM 1399 N N . SER A 1 175 ? 18.942 10.702 -4.579 1.00 87.81 175 SER A N 1
ATOM 1400 C CA . SER A 1 175 ? 18.087 11.808 -4.150 1.00 87.81 175 SER A CA 1
ATOM 1401 C C . SER A 1 175 ? 18.571 13.161 -4.684 1.00 87.81 175 SER A C 1
ATOM 1403 O O . SER A 1 175 ? 19.701 13.323 -5.146 1.00 87.81 175 SER A O 1
ATOM 1405 N N . ASN A 1 176 ? 17.733 14.187 -4.526 1.00 84.88 176 ASN A N 1
ATOM 1406 C CA . ASN A 1 176 ? 18.108 15.582 -4.777 1.00 84.88 176 ASN A CA 1
ATOM 1407 C C . ASN A 1 176 ? 19.198 16.125 -3.825 1.00 84.88 176 ASN A C 1
ATOM 1409 O O . ASN A 1 176 ? 19.651 17.249 -4.018 1.00 84.88 176 ASN A O 1
ATOM 1413 N N . GLN A 1 177 ? 19.619 15.350 -2.819 1.00 86.44 177 GLN A N 1
ATOM 1414 C CA . GLN A 1 177 ? 20.753 15.646 -1.936 1.00 86.44 177 GLN A CA 1
ATOM 1415 C C . GLN A 1 177 ? 22.021 14.861 -2.330 1.00 86.44 177 GLN A C 1
ATOM 1417 O O . GLN A 1 177 ? 22.962 14.786 -1.550 1.00 86.44 177 GLN A O 1
ATOM 1422 N N . THR A 1 178 ? 22.049 14.234 -3.514 1.00 86.25 178 THR A N 1
ATOM 1423 C CA . THR A 1 178 ? 23.113 13.324 -4.004 1.00 86.25 178 THR A CA 1
ATOM 1424 C C . THR A 1 178 ? 23.328 12.043 -3.181 1.00 86.25 178 THR A C 1
ATOM 1426 O O . THR A 1 178 ? 24.183 11.227 -3.511 1.00 86.25 178 THR A O 1
ATOM 1429 N N . LEU A 1 179 ? 22.494 11.803 -2.165 1.00 86.56 179 LEU A N 1
ATOM 1430 C CA . LEU A 1 179 ? 22.497 10.578 -1.364 1.00 86.56 179 LEU A CA 1
ATOM 1431 C C . LEU A 1 179 ? 21.864 9.426 -2.156 1.00 86.56 179 LEU A C 1
ATOM 1433 O O . LEU A 1 179 ? 20.822 9.613 -2.785 1.00 86.56 179 LEU A O 1
ATOM 1437 N N . SER A 1 180 ? 22.471 8.240 -2.121 1.00 87.62 180 SER A N 1
ATOM 1438 C CA . SER A 1 180 ? 21.997 7.073 -2.878 1.00 87.62 180 SER A CA 1
ATOM 1439 C C . SER A 1 180 ? 21.181 6.117 -2.012 1.00 87.62 180 SER A C 1
ATOM 1441 O O . SER A 1 180 ? 21.518 5.883 -0.855 1.00 87.62 180 SER A O 1
ATOM 1443 N N . TYR A 1 181 ? 20.117 5.546 -2.569 1.00 87.94 181 TYR A N 1
ATOM 1444 C CA . TYR A 1 181 ? 19.167 4.699 -1.856 1.00 87.94 181 TYR A CA 1
ATOM 1445 C C . TYR A 1 181 ? 18.844 3.428 -2.635 1.00 87.94 181 TYR A C 1
ATOM 1447 O O . TYR A 1 181 ? 18.677 3.465 -3.852 1.00 87.94 181 TYR A O 1
ATOM 1455 N N . LEU A 1 182 ? 18.709 2.318 -1.909 1.00 85.88 182 LEU A N 1
ATOM 1456 C CA . LEU A 1 182 ? 18.288 1.020 -2.428 1.00 85.88 182 LEU A CA 1
ATOM 1457 C C . LEU A 1 182 ? 16.895 0.692 -1.878 1.00 85.88 182 LEU A C 1
ATOM 1459 O O . LEU A 1 182 ? 16.734 0.455 -0.680 1.00 85.88 182 LEU A O 1
ATOM 1463 N N . THR A 1 183 ? 15.888 0.677 -2.747 1.00 88.56 183 THR A N 1
ATOM 1464 C CA . THR A 1 183 ? 14.497 0.355 -2.404 1.00 88.56 183 THR A CA 1
ATOM 1465 C C . THR A 1 183 ? 14.161 -1.070 -2.829 1.00 88.56 183 THR A C 1
ATOM 1467 O O . THR A 1 183 ? 14.193 -1.402 -4.013 1.00 88.56 183 THR A O 1
ATOM 1470 N N . LEU A 1 184 ? 13.788 -1.910 -1.862 1.00 83.69 184 LEU A N 1
ATOM 1471 C CA . LEU A 1 184 ? 13.306 -3.269 -2.092 1.00 83.69 184 LEU A CA 1
ATOM 1472 C C . LEU A 1 184 ? 11.777 -3.266 -2.193 1.00 83.69 184 LEU A C 1
ATOM 1474 O O . LEU A 1 184 ? 11.088 -2.963 -1.216 1.00 83.69 184 LEU A O 1
ATOM 1478 N N . THR A 1 185 ? 11.240 -3.666 -3.344 1.00 89.06 185 THR A N 1
ATOM 1479 C CA . THR A 1 185 ? 9.794 -3.810 -3.564 1.00 89.06 185 THR A CA 1
ATOM 1480 C C . THR A 1 185 ? 9.429 -5.273 -3.775 1.00 89.06 185 THR A C 1
ATOM 1482 O O . THR A 1 185 ? 10.056 -5.984 -4.555 1.00 89.06 185 THR A O 1
ATOM 1485 N N . CYS A 1 186 ? 8.390 -5.728 -3.081 1.00 87.44 186 CYS A N 1
ATOM 1486 C CA . CYS A 1 186 ? 7.760 -7.020 -3.298 1.00 87.44 186 CYS A CA 1
ATOM 1487 C C . CYS A 1 186 ? 6.538 -6.867 -4.202 1.00 87.44 186 CYS A C 1
ATOM 1489 O O . CYS A 1 186 ? 5.719 -5.966 -4.011 1.00 87.44 186 CYS A O 1
ATOM 1491 N N . HIS A 1 187 ? 6.412 -7.775 -5.161 1.00 87.81 187 HIS A N 1
ATOM 1492 C CA . HIS A 1 187 ? 5.296 -7.900 -6.079 1.00 87.81 187 HIS A CA 1
ATOM 1493 C C . HIS A 1 187 ? 4.678 -9.287 -5.926 1.00 87.81 187 HIS A C 1
ATOM 1495 O O . HIS A 1 187 ? 5.382 -10.298 -5.927 1.00 87.81 187 HIS A O 1
ATOM 1501 N N . PHE A 1 188 ? 3.357 -9.339 -5.816 1.00 87.25 188 PHE A N 1
ATOM 1502 C CA . PHE A 1 188 ? 2.603 -10.584 -5.761 1.00 87.25 188 PHE A CA 1
ATOM 1503 C C . PHE A 1 188 ? 1.238 -10.427 -6.421 1.00 87.25 188 PHE A C 1
ATOM 1505 O O . PHE A 1 188 ? 0.775 -9.313 -6.671 1.00 87.25 188 PHE A O 1
ATOM 1512 N N . ILE A 1 189 ? 0.591 -11.555 -6.698 1.00 88.38 189 ILE A N 1
ATOM 1513 C CA . ILE A 1 189 ? -0.791 -11.596 -7.169 1.00 88.38 189 ILE A CA 1
ATOM 1514 C C . ILE A 1 189 ? -1.680 -11.955 -5.975 1.00 88.38 189 ILE A C 1
ATOM 1516 O O . ILE A 1 189 ? -1.400 -12.921 -5.265 1.00 88.38 189 ILE A O 1
ATOM 1520 N N . ASP A 1 190 ? -2.711 -11.151 -5.714 1.00 84.38 190 ASP A N 1
ATOM 1521 C CA . ASP A 1 190 ? -3.672 -11.406 -4.633 1.00 84.38 190 ASP A CA 1
ATOM 1522 C C . ASP A 1 190 ? -4.815 -12.356 -5.050 1.00 84.38 190 ASP A C 1
ATOM 1524 O O . ASP A 1 190 ? -4.873 -12.862 -6.173 1.00 84.38 190 ASP A O 1
ATOM 1528 N N . HIS A 1 191 ? -5.753 -12.617 -4.134 1.00 80.44 191 HIS A N 1
ATOM 1529 C CA . HIS A 1 191 ? -6.873 -13.532 -4.373 1.00 80.44 191 HIS A CA 1
ATOM 1530 C C . HIS A 1 191 ? -7.975 -12.962 -5.292 1.00 80.44 191 HIS A C 1
ATOM 1532 O O . HIS A 1 191 ? -8.867 -13.696 -5.733 1.00 80.44 191 HIS A O 1
ATOM 1538 N N . GLU A 1 192 ? -7.872 -11.686 -5.663 1.00 84.31 192 GLU A N 1
ATOM 1539 C CA . GLU A 1 192 ? -8.663 -11.012 -6.691 1.00 84.31 192 GLU A CA 1
ATOM 1540 C C . GLU A 1 192 ? -7.917 -10.952 -8.041 1.00 84.31 192 GLU A C 1
ATOM 1542 O O . GLU A 1 192 ? -8.408 -10.328 -8.986 1.00 84.31 192 GLU A O 1
ATOM 1547 N N . MET A 1 193 ? -6.757 -11.611 -8.164 1.00 80.88 193 MET A N 1
ATOM 1548 C CA . MET A 1 193 ? -5.859 -11.565 -9.326 1.00 80.88 193 MET A CA 1
ATOM 1549 C C . MET A 1 193 ? -5.369 -10.143 -9.661 1.00 80.88 193 MET A C 1
ATOM 1551 O O . MET A 1 193 ? -5.205 -9.785 -10.831 1.00 80.88 193 MET A O 1
ATOM 1555 N N . GLN A 1 194 ? -5.156 -9.301 -8.644 1.00 86.00 194 GLN A N 1
ATOM 1556 C CA . GLN A 1 194 ? -4.528 -7.987 -8.796 1.00 86.00 194 GLN A CA 1
ATOM 1557 C C . GLN A 1 194 ? -3.018 -8.087 -8.562 1.00 86.00 194 GLN A C 1
ATOM 1559 O O . GLN A 1 194 ? -2.569 -8.767 -7.640 1.00 86.00 194 GLN A O 1
ATOM 1564 N N . LEU A 1 195 ? -2.232 -7.350 -9.354 1.00 89.31 195 LEU A N 1
ATOM 1565 C CA . LEU A 1 195 ? -0.814 -7.136 -9.072 1.00 89.31 195 LEU A CA 1
ATOM 1566 C C . LEU A 1 195 ? -0.673 -6.175 -7.881 1.00 89.31 195 LEU A C 1
ATOM 1568 O O . LEU A 1 195 ? -0.860 -4.964 -8.014 1.00 89.31 195 LEU A O 1
ATOM 1572 N N . CYS A 1 196 ? -0.331 -6.724 -6.722 1.00 89.88 196 CYS A N 1
ATOM 1573 C CA . CYS A 1 196 ? -0.016 -5.979 -5.514 1.00 89.88 196 CYS A CA 1
ATOM 1574 C C . CYS A 1 196 ? 1.487 -5.686 -5.448 1.00 89.88 196 CYS A C 1
ATOM 1576 O O . CYS A 1 196 ? 2.300 -6.606 -5.421 1.00 89.88 196 CYS A O 1
ATOM 1578 N N . SER A 1 197 ? 1.848 -4.404 -5.354 1.00 92.88 197 SER A N 1
ATOM 1579 C CA . SER A 1 197 ? 3.225 -3.944 -5.117 1.00 92.88 197 SER A CA 1
ATOM 1580 C C . SER A 1 197 ? 3.342 -3.333 -3.719 1.00 92.88 197 SER A C 1
ATOM 1582 O O . SER A 1 197 ? 2.555 -2.453 -3.360 1.00 92.88 197 SER A O 1
ATOM 1584 N N . LYS A 1 198 ? 4.317 -3.781 -2.924 1.00 89.50 198 LYS A N 1
ATOM 1585 C CA . LYS A 1 198 ? 4.578 -3.321 -1.551 1.00 89.50 198 LYS A CA 1
ATOM 1586 C C . LYS A 1 198 ? 6.073 -3.036 -1.386 1.00 89.50 198 LYS A C 1
ATOM 1588 O O . LYS A 1 198 ? 6.884 -3.952 -1.495 1.00 89.50 198 LYS A O 1
ATOM 1593 N N . VAL A 1 199 ? 6.446 -1.789 -1.097 1.00 90.44 199 VAL A N 1
ATOM 1594 C CA . VAL A 1 199 ? 7.820 -1.474 -0.666 1.00 90.44 199 VAL A CA 1
ATOM 1595 C C . VAL A 1 199 ? 8.058 -2.154 0.682 1.00 90.44 199 VAL A C 1
ATOM 1597 O O . VAL A 1 199 ? 7.290 -1.940 1.621 1.00 90.44 199 VAL A O 1
ATOM 1600 N N . LEU A 1 200 ? 9.088 -2.997 0.759 1.00 85.25 200 LEU A N 1
ATOM 1601 C CA . LEU A 1 200 ? 9.483 -3.692 1.983 1.00 85.25 200 LEU A CA 1
ATOM 1602 C C . LEU A 1 200 ? 10.484 -2.875 2.796 1.00 85.25 200 LEU A C 1
ATOM 1604 O O . LEU A 1 200 ? 10.403 -2.889 4.024 1.00 85.25 200 LEU A O 1
ATOM 1608 N N . GLU A 1 201 ? 11.424 -2.211 2.117 1.00 84.19 201 GLU A N 1
ATOM 1609 C CA . GLU A 1 201 ? 12.514 -1.450 2.729 1.00 84.19 201 GLU A CA 1
ATOM 1610 C C . GLU A 1 201 ? 13.063 -0.379 1.773 1.00 84.19 201 GLU A C 1
ATOM 1612 O O . GLU A 1 201 ? 13.032 -0.572 0.556 1.00 84.19 201 GLU A O 1
ATOM 1617 N N . THR A 1 202 ? 13.615 0.708 2.320 1.00 87.56 202 THR A N 1
ATOM 1618 C CA . THR A 1 202 ? 14.449 1.671 1.577 1.00 87.56 202 THR A CA 1
ATOM 1619 C C . THR A 1 202 ? 15.678 2.013 2.414 1.00 87.56 202 THR A C 1
ATOM 1621 O O . THR A 1 202 ? 15.570 2.731 3.407 1.00 87.56 202 THR A O 1
ATOM 1624 N N . LEU A 1 203 ? 16.843 1.513 2.005 1.00 84.69 203 LEU A N 1
ATOM 1625 C CA . LEU A 1 203 ? 18.117 1.727 2.693 1.00 84.69 203 LEU A CA 1
ATOM 1626 C C . LEU A 1 203 ? 18.903 2.890 2.089 1.00 84.69 203 LEU A C 1
ATOM 1628 O O . LEU A 1 203 ? 18.824 3.140 0.889 1.00 84.69 203 LEU A O 1
ATOM 1632 N N . TYR A 1 204 ? 19.689 3.574 2.922 1.00 86.31 204 TYR A N 1
ATOM 1633 C CA . TYR A 1 204 ? 20.664 4.580 2.498 1.00 86.31 204 TYR A CA 1
ATOM 1634 C C . TYR A 1 204 ? 22.015 3.906 2.229 1.00 86.31 204 TYR A C 1
ATOM 1636 O O . TYR A 1 204 ? 22.650 3.398 3.152 1.00 86.31 204 TYR A O 1
ATOM 1644 N N . VAL A 1 205 ? 22.459 3.916 0.972 1.00 82.94 205 VAL A N 1
ATOM 1645 C CA . VAL A 1 205 ? 23.710 3.288 0.534 1.00 82.94 205 VAL A CA 1
ATOM 1646 C C . VAL A 1 205 ? 24.840 4.314 0.623 1.00 82.94 205 VAL A C 1
ATOM 1648 O O . VAL A 1 205 ? 24.901 5.254 -0.168 1.00 82.94 205 VAL A O 1
ATOM 1651 N N . GLN A 1 206 ? 25.727 4.131 1.607 1.00 77.31 206 GLN A N 1
ATOM 1652 C CA . GLN A 1 206 ? 26.893 5.000 1.846 1.00 77.31 206 GLN A CA 1
ATOM 1653 C C . GLN A 1 206 ? 28.129 4.634 1.014 1.00 77.31 206 GLN A C 1
ATOM 1655 O O . GLN A 1 206 ? 29.012 5.470 0.845 1.00 77.31 206 GLN A O 1
ATOM 1660 N N . LYS A 1 207 ? 28.221 3.382 0.555 1.00 76.69 207 LYS A N 1
ATOM 1661 C CA . LYS A 1 207 ? 29.356 2.870 -0.223 1.00 76.69 207 LYS A CA 1
ATOM 1662 C C . LYS A 1 207 ? 29.155 3.122 -1.720 1.00 76.69 207 LYS A C 1
ATOM 1664 O O . LYS A 1 207 ? 28.027 3.301 -2.172 1.00 76.69 207 LYS A O 1
ATOM 1669 N N . ASP A 1 208 ? 30.236 3.043 -2.492 1.00 76.44 208 ASP A N 1
ATOM 1670 C CA . ASP A 1 208 ? 30.170 3.036 -3.956 1.00 76.44 208 ASP A CA 1
ATOM 1671 C C . ASP A 1 208 ? 29.343 1.857 -4.489 1.00 76.44 208 ASP A C 1
ATOM 1673 O O . ASP A 1 208 ? 29.369 0.758 -3.927 1.00 76.44 208 ASP A O 1
ATOM 1677 N N . HIS A 1 209 ? 28.665 2.063 -5.621 1.00 77.12 209 HIS A N 1
ATOM 1678 C CA . HIS A 1 209 ? 27.721 1.114 -6.238 1.00 77.12 209 HIS A CA 1
ATOM 1679 C C . HIS A 1 209 ? 28.392 -0.044 -6.991 1.00 77.12 209 HIS A C 1
ATOM 1681 O O . HIS A 1 209 ? 27.977 -0.416 -8.088 1.00 77.12 209 HIS A O 1
ATOM 1687 N N . THR A 1 210 ? 29.448 -0.613 -6.412 1.00 80.19 210 THR A N 1
ATOM 1688 C CA . THR A 1 210 ? 30.097 -1.829 -6.914 1.00 80.19 210 THR A CA 1
ATOM 1689 C C . THR A 1 210 ? 29.211 -3.050 -6.658 1.00 80.19 210 THR A C 1
ATOM 1691 O O . THR A 1 210 ? 28.425 -3.082 -5.701 1.00 80.19 210 THR A O 1
ATOM 1694 N N . ALA A 1 211 ? 29.337 -4.085 -7.492 1.00 79.56 211 ALA A N 1
ATOM 1695 C CA . ALA A 1 211 ? 28.561 -5.307 -7.323 1.00 79.56 211 ALA A CA 1
ATOM 1696 C C . ALA A 1 211 ? 28.760 -5.977 -5.942 1.00 79.56 211 ALA A C 1
ATOM 1698 O O . ALA A 1 211 ? 27.749 -6.391 -5.367 1.00 79.56 211 ALA A O 1
ATOM 1699 N N . PRO A 1 212 ? 29.972 -6.045 -5.339 1.00 82.50 212 PRO A N 1
ATOM 1700 C CA . PRO A 1 212 ? 30.152 -6.613 -4.005 1.00 82.50 212 PRO A CA 1
ATOM 1701 C C . PRO A 1 212 ? 29.520 -5.776 -2.892 1.00 82.50 212 PRO A C 1
ATOM 1703 O O . PRO A 1 212 ? 28.928 -6.368 -1.993 1.00 82.50 212 PRO A O 1
ATOM 1706 N N . ASN A 1 213 ? 29.564 -4.438 -2.953 1.00 83.00 213 ASN A N 1
ATOM 1707 C CA . ASN A 1 213 ? 28.914 -3.584 -1.949 1.00 83.00 213 ASN A CA 1
ATOM 1708 C C . ASN A 1 213 ? 27.386 -3.762 -1.975 1.00 83.00 213 ASN A C 1
ATOM 1710 O O . ASN A 1 213 ? 26.754 -3.934 -0.933 1.00 83.00 213 ASN A O 1
ATOM 1714 N N . LEU A 1 214 ? 26.789 -3.789 -3.171 1.00 81.50 214 LEU A N 1
ATOM 1715 C CA . LEU A 1 214 ? 25.352 -4.029 -3.336 1.00 81.50 214 LEU A CA 1
ATOM 1716 C C . LEU A 1 214 ? 24.964 -5.472 -2.959 1.00 81.50 214 LEU A C 1
ATOM 1718 O O . LEU A 1 214 ? 23.920 -5.694 -2.348 1.00 81.50 214 LEU A O 1
ATOM 1722 N N . ALA A 1 215 ? 25.809 -6.461 -3.263 1.00 82.19 215 ALA A N 1
ATOM 1723 C CA . ALA A 1 215 ? 25.595 -7.852 -2.869 1.00 82.19 215 ALA A CA 1
ATOM 1724 C C . ALA A 1 215 ? 25.720 -8.073 -1.353 1.00 82.19 215 ALA A C 1
ATOM 1726 O O . ALA A 1 215 ? 24.996 -8.901 -0.800 1.00 82.19 215 ALA A O 1
ATOM 1727 N N . GLU A 1 216 ? 26.620 -7.363 -0.674 1.00 83.81 216 GLU A N 1
ATOM 1728 C CA . GLU A 1 216 ? 26.713 -7.346 0.788 1.00 83.81 216 GLU A CA 1
ATOM 1729 C C . GLU A 1 216 ? 25.436 -6.763 1.400 1.00 83.81 216 GLU A C 1
ATOM 1731 O O . GLU A 1 216 ? 24.834 -7.397 2.265 1.00 83.81 216 GLU A O 1
ATOM 1736 N N . GLU A 1 217 ? 24.943 -5.634 0.889 1.00 81.81 217 GLU A N 1
ATOM 1737 C CA . GLU A 1 217 ? 23.748 -4.999 1.449 1.00 81.81 217 GLU A CA 1
ATOM 1738 C C . GLU A 1 217 ? 22.471 -5.829 1.230 1.00 81.81 217 GLU A C 1
ATOM 1740 O O . GLU A 1 217 ? 21.649 -5.975 2.137 1.00 81.81 217 GLU A O 1
ATOM 1745 N N . LEU A 1 218 ? 22.339 -6.502 0.081 1.00 81.56 218 LEU A N 1
ATOM 1746 C CA . LEU A 1 218 ? 21.266 -7.480 -0.143 1.00 81.56 218 LEU A CA 1
ATOM 1747 C C . LEU A 1 218 ? 21.358 -8.691 0.806 1.00 81.56 218 LEU A C 1
ATOM 1749 O O . LEU A 1 218 ? 20.321 -9.197 1.246 1.00 81.56 218 LEU A O 1
ATOM 1753 N N . LYS A 1 219 ? 22.569 -9.137 1.174 1.00 81.38 219 LYS A N 1
ATOM 1754 C CA . LYS A 1 219 ? 22.773 -10.174 2.206 1.00 81.38 219 LYS A CA 1
ATOM 1755 C C . LYS A 1 219 ? 22.427 -9.659 3.607 1.00 81.38 219 LYS A C 1
ATOM 1757 O O . LYS A 1 219 ? 21.841 -10.415 4.381 1.00 81.38 219 LYS A O 1
ATOM 1762 N N . ASN A 1 220 ? 22.728 -8.397 3.919 1.00 81.94 220 ASN A N 1
ATOM 1763 C CA . ASN A 1 220 ? 22.374 -7.758 5.190 1.00 81.94 220 ASN A CA 1
ATOM 1764 C C . ASN A 1 220 ? 20.848 -7.703 5.368 1.00 81.94 220 ASN A C 1
ATOM 1766 O O . ASN A 1 220 ? 20.339 -8.201 6.375 1.00 81.94 220 ASN A O 1
ATOM 1770 N N . ILE A 1 221 ? 20.110 -7.235 4.349 1.00 77.06 221 ILE A N 1
ATOM 1771 C CA . ILE A 1 221 ? 18.635 -7.274 4.330 1.00 77.06 221 ILE A CA 1
ATOM 1772 C C . ILE A 1 221 ? 18.135 -8.713 4.522 1.00 77.06 221 ILE A C 1
ATOM 1774 O O . ILE A 1 221 ? 17.266 -8.970 5.356 1.00 77.06 221 ILE A O 1
ATOM 1778 N N . ALA A 1 222 ? 18.687 -9.671 3.769 1.00 73.44 222 ALA A N 1
ATOM 1779 C CA . ALA A 1 222 ? 18.279 -11.073 3.845 1.00 73.44 222 ALA A CA 1
ATOM 1780 C C . ALA A 1 222 ? 18.504 -11.682 5.241 1.00 73.44 222 ALA A C 1
ATOM 1782 O O . ALA A 1 222 ? 17.683 -12.482 5.696 1.00 73.44 222 ALA A O 1
ATOM 1783 N N . LYS A 1 223 ? 19.585 -11.297 5.933 1.00 72.56 223 LYS A N 1
ATOM 1784 C CA . LYS A 1 223 ? 19.883 -11.740 7.298 1.00 72.56 223 LYS A CA 1
ATOM 1785 C C . LYS A 1 223 ? 18.909 -11.135 8.311 1.00 72.56 223 LYS A C 1
ATOM 1787 O O . LYS A 1 223 ? 18.247 -11.892 9.015 1.00 72.56 223 LYS A O 1
ATOM 1792 N N . GLU A 1 224 ? 18.755 -9.810 8.341 1.00 70.31 224 GLU A N 1
ATOM 1793 C CA . GLU A 1 224 ? 17.866 -9.141 9.306 1.00 70.31 224 GLU A CA 1
ATOM 1794 C C . GLU A 1 224 ? 16.409 -9.619 9.158 1.00 70.31 224 GLU A C 1
ATOM 1796 O O . GLU A 1 224 ? 15.706 -9.864 10.139 1.00 70.31 224 GLU A O 1
ATOM 1801 N N . ARG A 1 225 ? 15.952 -9.838 7.919 1.00 64.56 225 ARG A N 1
ATOM 1802 C CA . ARG A 1 225 ? 14.608 -10.367 7.638 1.00 64.56 225 ARG A CA 1
ATOM 1803 C C . ARG A 1 225 ? 14.457 -11.840 8.044 1.00 64.56 225 ARG A C 1
ATOM 1805 O O . ARG A 1 225 ? 13.376 -12.226 8.487 1.00 64.56 225 ARG A O 1
ATOM 1812 N N . SER A 1 226 ? 15.535 -12.631 7.992 1.00 56.84 226 SER A N 1
ATOM 1813 C CA . SER A 1 226 ? 15.569 -14.010 8.511 1.00 56.84 226 SER A CA 1
ATOM 1814 C C . SER A 1 226 ? 15.421 -14.074 10.036 1.00 56.84 226 SER A C 1
ATOM 1816 O O . SER A 1 226 ? 14.874 -15.049 10.543 1.00 56.84 226 SER A O 1
ATOM 1818 N N . GLU A 1 227 ? 15.885 -13.055 10.764 1.00 51.78 227 GLU A N 1
ATOM 1819 C CA . GLU A 1 227 ? 15.756 -12.947 12.228 1.00 51.78 227 GLU A CA 1
ATOM 1820 C C . GLU A 1 227 ? 14.362 -12.436 12.657 1.00 51.78 227 GLU A C 1
ATOM 1822 O O . GLU A 1 227 ? 13.930 -12.662 13.786 1.00 51.78 227 GLU A O 1
ATOM 1827 N N . ARG A 1 228 ? 13.613 -11.803 11.741 1.00 55.72 228 ARG A N 1
ATOM 1828 C CA . ARG A 1 228 ? 12.252 -11.262 11.956 1.00 55.72 228 ARG A CA 1
ATOM 1829 C C . ARG A 1 228 ? 11.105 -12.185 11.497 1.00 55.72 228 ARG A C 1
ATOM 1831 O O . ARG A 1 228 ? 9.973 -11.716 11.404 1.00 55.72 228 ARG A O 1
ATOM 1838 N N . SER A 1 229 ? 11.408 -13.454 11.201 1.00 51.47 229 SER A N 1
ATOM 1839 C CA . SER A 1 229 ? 10.486 -14.503 10.710 1.00 51.47 229 SER A CA 1
ATOM 1840 C C . SER A 1 229 ? 9.669 -14.163 9.448 1.00 51.47 229 SER A C 1
ATOM 1842 O O . SER A 1 229 ? 8.575 -14.691 9.242 1.00 51.47 229 SER A O 1
ATOM 1844 N N . GLU A 1 230 ? 10.207 -13.314 8.567 1.00 56.88 230 GLU A N 1
ATOM 1845 C CA . GLU A 1 230 ? 9.569 -12.976 7.287 1.00 56.88 230 GLU A CA 1
ATOM 1846 C C . GLU A 1 230 ? 9.917 -13.996 6.175 1.00 56.88 230 GLU A C 1
ATOM 1848 O O . GLU A 1 230 ? 10.870 -14.767 6.282 1.00 56.88 230 GLU A O 1
ATOM 1853 N N . VAL A 1 231 ? 9.083 -14.047 5.127 1.00 62.12 231 VAL A N 1
ATOM 1854 C CA . VAL A 1 231 ? 8.940 -15.177 4.181 1.00 62.12 231 VAL A CA 1
ATOM 1855 C C . VAL A 1 231 ? 10.274 -15.706 3.618 1.00 62.12 231 VAL A C 1
ATOM 1857 O O . VAL A 1 231 ? 11.045 -14.962 3.014 1.00 62.12 231 VAL A O 1
ATOM 1860 N N . ASN A 1 232 ? 10.502 -17.024 3.718 1.00 65.06 232 ASN A N 1
ATOM 1861 C CA . ASN A 1 232 ? 11.722 -17.702 3.241 1.00 65.06 232 ASN A CA 1
ATOM 1862 C C . ASN A 1 232 ? 12.074 -17.402 1.769 1.00 65.06 232 ASN A C 1
ATOM 1864 O O . ASN A 1 232 ? 13.254 -17.292 1.433 1.00 65.06 232 ASN A O 1
ATOM 1868 N N . GLU A 1 233 ? 11.070 -17.233 0.904 1.00 65.44 233 GLU A N 1
ATOM 1869 C CA . GLU A 1 233 ? 11.242 -16.854 -0.506 1.00 65.44 233 GLU A CA 1
ATOM 1870 C C . GLU A 1 233 ? 11.941 -15.497 -0.672 1.00 65.44 233 GLU A C 1
ATOM 1872 O O . GLU A 1 233 ? 12.808 -15.350 -1.533 1.00 65.44 233 GLU A O 1
ATOM 1877 N N . VAL A 1 234 ? 11.633 -14.521 0.193 1.00 66.88 234 VAL A N 1
ATOM 1878 C CA . VAL A 1 234 ? 12.256 -13.187 0.173 1.00 66.88 234 VAL A CA 1
ATOM 1879 C C . VAL A 1 234 ? 13.753 -13.310 0.443 1.00 66.88 234 VAL A C 1
ATOM 1881 O O . VAL A 1 234 ? 14.573 -12.756 -0.289 1.00 66.88 234 VAL A O 1
ATOM 1884 N N . ARG A 1 235 ? 14.122 -14.112 1.450 1.00 71.00 235 ARG A N 1
ATOM 1885 C CA . ARG A 1 235 ? 15.521 -14.414 1.776 1.00 71.00 235 ARG A CA 1
ATOM 1886 C C . ARG A 1 235 ? 16.226 -15.142 0.629 1.00 71.00 235 ARG A C 1
ATOM 1888 O O . ARG A 1 235 ? 17.357 -14.794 0.296 1.00 71.00 235 ARG A O 1
ATOM 1895 N N . ALA A 1 236 ? 15.569 -16.130 0.019 1.00 70.69 236 ALA A N 1
ATOM 1896 C CA . ALA A 1 236 ? 16.123 -16.898 -1.094 1.00 70.69 236 ALA A CA 1
ATOM 1897 C C . ALA A 1 236 ? 16.385 -16.016 -2.328 1.00 70.69 236 ALA A C 1
ATOM 1899 O O . ALA A 1 236 ? 17.478 -16.066 -2.894 1.00 70.69 236 ALA A O 1
ATOM 1900 N N . PHE A 1 237 ? 15.432 -15.152 -2.700 1.00 71.75 237 PHE A N 1
ATOM 1901 C CA . PHE A 1 237 ? 15.593 -14.217 -3.814 1.00 71.75 237 PHE A CA 1
ATOM 1902 C C . PHE A 1 237 ? 16.744 -13.235 -3.571 1.00 71.75 237 PHE A C 1
ATOM 1904 O O . PHE A 1 237 ? 17.583 -13.052 -4.453 1.00 71.75 237 PHE A O 1
ATOM 1911 N N . LEU A 1 238 ? 16.815 -12.620 -2.384 1.00 71.88 238 LEU A N 1
ATOM 1912 C CA . LEU A 1 238 ? 17.871 -11.661 -2.041 1.00 71.88 238 LEU A CA 1
ATOM 1913 C C . LEU A 1 238 ? 19.266 -12.301 -2.092 1.00 71.88 238 LEU A C 1
ATOM 1915 O O . LEU A 1 238 ? 20.181 -11.731 -2.687 1.00 71.88 238 LEU A O 1
ATOM 1919 N N . MET A 1 239 ? 19.416 -13.517 -1.555 1.00 77.19 239 MET A N 1
ATOM 1920 C CA . MET A 1 239 ? 20.667 -14.279 -1.646 1.00 77.19 239 MET A CA 1
ATOM 1921 C C . MET A 1 239 ? 21.030 -14.623 -3.100 1.00 77.19 239 MET A C 1
ATOM 1923 O O . MET A 1 239 ? 22.192 -14.498 -3.489 1.00 77.19 239 MET A O 1
ATOM 1927 N N . GLN A 1 240 ? 20.052 -14.994 -3.933 1.00 75.62 240 GLN A N 1
ATOM 1928 C CA . GLN A 1 240 ? 20.278 -15.281 -5.354 1.00 75.62 240 GLN A CA 1
ATOM 1929 C C . GLN A 1 240 ? 20.635 -14.014 -6.157 1.00 75.62 240 GLN A C 1
ATOM 1931 O O . GLN A 1 240 ? 21.473 -14.068 -7.057 1.00 75.62 240 GLN A O 1
ATOM 1936 N N . ALA A 1 241 ? 20.046 -12.861 -5.827 1.00 72.44 241 ALA A N 1
ATOM 1937 C CA . ALA A 1 241 ? 20.393 -11.570 -6.419 1.00 72.44 241 ALA A CA 1
ATOM 1938 C C . ALA A 1 241 ? 21.823 -11.142 -6.045 1.00 72.44 241 ALA A C 1
ATOM 1940 O O . ALA A 1 241 ? 22.601 -10.785 -6.928 1.00 72.44 241 ALA A O 1
ATOM 1941 N N . ALA A 1 242 ? 22.199 -11.279 -4.770 1.00 77.69 242 ALA A N 1
ATOM 1942 C CA . ALA A 1 242 ? 23.560 -11.038 -4.302 1.00 77.69 242 ALA A CA 1
ATOM 1943 C C . ALA A 1 242 ? 24.589 -11.974 -4.967 1.00 77.69 242 ALA A C 1
ATOM 1945 O O . ALA A 1 242 ? 25.681 -11.536 -5.322 1.00 77.69 242 ALA A O 1
ATOM 1946 N N . HIS A 1 243 ? 24.245 -13.249 -5.187 1.00 78.62 243 HIS A N 1
ATOM 1947 C CA . HIS A 1 243 ? 25.107 -14.176 -5.926 1.00 78.62 243 HIS A CA 1
ATOM 1948 C C . HIS A 1 243 ? 25.267 -13.765 -7.397 1.00 78.62 243 HIS A C 1
ATOM 1950 O O . HIS A 1 243 ? 26.382 -13.803 -7.913 1.00 78.62 243 HIS A O 1
ATOM 1956 N N . ARG A 1 244 ? 24.184 -13.349 -8.075 1.00 78.44 244 ARG A N 1
ATOM 1957 C CA . ARG A 1 244 ? 24.253 -12.874 -9.470 1.00 78.44 244 ARG A CA 1
ATOM 1958 C C . ARG A 1 244 ? 25.197 -11.683 -9.620 1.00 78.44 244 ARG A C 1
ATOM 1960 O O . ARG A 1 244 ? 26.056 -11.718 -10.495 1.00 78.44 244 ARG A O 1
ATOM 1967 N N . LEU A 1 245 ? 25.073 -10.680 -8.747 1.00 77.12 245 LEU A N 1
ATOM 1968 C CA . LEU A 1 245 ? 25.953 -9.506 -8.732 1.00 77.12 245 LEU A CA 1
ATOM 1969 C C . LEU A 1 245 ? 27.433 -9.906 -8.641 1.00 77.12 245 LEU A C 1
ATOM 1971 O O . LEU A 1 245 ? 28.225 -9.488 -9.478 1.00 77.12 245 LEU A O 1
ATOM 1975 N N . LEU A 1 246 ? 27.787 -10.779 -7.694 1.00 79.50 246 LEU A N 1
ATOM 1976 C CA . LEU A 1 246 ? 29.166 -11.252 -7.524 1.00 79.50 246 LEU A CA 1
ATOM 1977 C C . LEU A 1 246 ? 29.669 -12.069 -8.726 1.00 79.50 246 LEU A C 1
ATOM 1979 O O . LEU A 1 246 ? 30.816 -11.914 -9.136 1.00 79.50 246 LEU A O 1
ATOM 1983 N N . SER A 1 247 ? 28.821 -12.908 -9.332 1.00 73.75 247 SER A N 1
ATOM 1984 C CA . SER A 1 247 ? 29.229 -13.716 -10.491 1.00 73.75 247 SER A CA 1
ATOM 1985 C C . SER A 1 247 ? 29.531 -12.893 -11.752 1.00 73.75 247 SER A C 1
ATOM 1987 O O . SER A 1 247 ? 30.347 -13.323 -12.564 1.00 73.75 247 SER A O 1
ATOM 1989 N N . LEU A 1 248 ? 28.933 -11.705 -11.906 1.00 63.94 248 LEU A N 1
ATOM 1990 C CA . LEU A 1 248 ? 29.155 -10.840 -13.074 1.00 63.94 248 LEU A CA 1
ATOM 1991 C C . LEU A 1 248 ? 30.570 -10.234 -13.113 1.00 63.94 248 LEU A C 1
ATOM 1993 O O . LEU A 1 248 ? 31.091 -9.992 -14.199 1.00 63.94 248 LEU A O 1
ATOM 1997 N N . GLU A 1 249 ? 31.217 -10.039 -11.959 1.00 53.81 249 GLU A N 1
ATOM 1998 C CA . GLU A 1 249 ? 32.620 -9.597 -11.895 1.00 53.81 249 GLU A CA 1
ATOM 1999 C C . GLU A 1 249 ? 33.603 -10.759 -12.131 1.00 53.81 249 GLU A C 1
ATOM 2001 O O . GLU A 1 249 ? 34.662 -10.572 -12.731 1.00 53.81 249 GLU A O 1
ATOM 2006 N N . THR A 1 250 ? 33.248 -11.991 -11.737 1.00 49.56 250 THR A N 1
ATOM 2007 C CA . THR A 1 250 ? 34.129 -13.166 -11.924 1.00 49.56 250 THR A CA 1
ATOM 2008 C C . THR A 1 250 ? 34.350 -13.562 -13.387 1.00 49.56 250 THR A C 1
ATOM 2010 O O . THR A 1 250 ? 35.285 -14.299 -13.684 1.00 49.56 250 THR A O 1
ATOM 2013 N N . THR A 1 251 ? 33.540 -13.045 -14.314 1.00 47.91 251 THR A N 1
ATOM 2014 C CA . THR A 1 251 ? 33.710 -13.232 -15.764 1.00 47.91 251 THR A CA 1
ATOM 2015 C C . THR A 1 251 ? 34.713 -12.272 -16.426 1.00 47.91 251 THR A C 1
ATOM 2017 O O . THR A 1 251 ? 34.850 -12.313 -17.647 1.00 47.91 251 THR A O 1
ATOM 2020 N N . SER A 1 252 ? 35.429 -11.418 -15.676 1.00 41.53 252 SER A N 1
ATOM 2021 C CA . SER A 1 252 ? 36.314 -10.389 -16.258 1.00 41.53 252 SER A CA 1
ATOM 2022 C C . SER A 1 252 ? 37.670 -10.186 -15.550 1.00 41.53 252 SER A C 1
ATOM 2024 O O . SER A 1 252 ? 37.921 -9.114 -15.004 1.00 41.53 252 SER A O 1
ATOM 2026 N N . ALA A 1 253 ? 38.566 -11.183 -15.603 1.00 37.22 253 ALA A N 1
ATOM 2027 C CA . ALA A 1 253 ? 40.032 -11.071 -15.412 1.00 37.22 253 ALA A CA 1
ATOM 2028 C C . ALA A 1 253 ? 40.728 -12.419 -15.759 1.00 37.22 253 ALA A C 1
ATOM 2030 O O . ALA A 1 253 ? 40.026 -13.432 -15.744 1.00 37.22 253 ALA A O 1
ATOM 2031 N N . PRO A 1 254 ? 42.065 -12.508 -15.997 1.00 45.34 254 PRO A N 1
ATOM 2032 C CA . PRO A 1 254 ? 43.091 -11.448 -16.031 1.00 45.34 254 PRO A CA 1
ATOM 2033 C C . PRO A 1 254 ? 44.015 -11.439 -17.286 1.00 45.34 254 PRO A C 1
ATOM 2035 O O . PRO A 1 254 ? 44.450 -12.486 -17.755 1.00 45.34 254 PRO A O 1
ATOM 2038 N N . ALA A 1 255 ? 44.412 -10.247 -17.757 1.00 30.12 255 ALA A N 1
ATOM 2039 C CA . ALA A 1 255 ? 45.566 -9.968 -18.644 1.00 30.12 255 ALA A CA 1
ATOM 2040 C C . ALA A 1 255 ? 45.669 -8.437 -18.875 1.00 30.12 255 ALA A C 1
ATOM 2042 O O . ALA A 1 255 ? 44.632 -7.786 -18.932 1.00 30.12 255 ALA A O 1
ATOM 2043 N N . ASN A 1 256 ? 46.822 -7.779 -19.053 1.00 31.02 256 ASN A N 1
ATOM 2044 C CA . ASN A 1 256 ? 48.220 -8.117 -18.737 1.00 31.02 256 ASN A CA 1
ATOM 2045 C C . ASN A 1 256 ? 49.016 -6.794 -18.524 1.00 31.02 256 ASN A C 1
ATOM 2047 O O . ASN A 1 256 ? 48.439 -5.713 -18.638 1.00 31.02 256 ASN A O 1
ATOM 2051 N N . GLN A 1 257 ? 50.318 -6.836 -18.217 1.00 29.17 257 GLN A N 1
ATOM 2052 C CA . GLN A 1 257 ? 51.127 -5.618 -17.993 1.00 29.17 257 GLN A CA 1
ATOM 2053 C C . GLN A 1 257 ? 51.737 -4.991 -19.272 1.00 29.17 257 GLN A C 1
ATOM 2055 O O . GLN A 1 257 ? 52.141 -5.700 -20.188 1.00 29.17 257 GLN A O 1
ATOM 2060 N N . SER A 1 258 ? 51.966 -3.667 -19.207 1.00 27.95 258 SER A N 1
ATOM 2061 C CA . SER A 1 258 ? 52.995 -2.856 -19.912 1.00 27.95 258 SER A CA 1
ATOM 2062 C C . SER A 1 258 ? 52.845 -2.387 -21.387 1.00 27.95 258 SER A C 1
ATOM 2064 O O . SER A 1 258 ? 52.281 -3.050 -22.248 1.00 27.95 258 SER A O 1
ATOM 2066 N N . THR A 1 259 ? 53.467 -1.215 -21.634 1.00 26.48 259 THR A N 1
ATOM 2067 C CA . THR A 1 259 ? 53.963 -0.613 -22.905 1.00 26.48 259 THR A CA 1
ATOM 2068 C C . THR A 1 259 ? 53.007 -0.103 -24.007 1.00 26.48 259 THR A C 1
ATOM 2070 O O . THR A 1 259 ? 52.643 -0.812 -24.933 1.00 26.48 259 THR A O 1
ATOM 2073 N N . SER A 1 260 ? 52.759 1.216 -23.958 1.00 27.94 260 SER A N 1
ATOM 2074 C CA . SER A 1 260 ? 52.989 2.227 -25.025 1.00 27.94 260 SER A CA 1
ATOM 2075 C C . SER A 1 260 ? 52.741 1.911 -26.518 1.00 27.94 260 SER A C 1
ATOM 2077 O O . SER A 1 260 ? 53.476 1.136 -27.123 1.00 27.94 260 SER A O 1
ATOM 2079 N N . GLY A 1 261 ? 51.895 2.723 -27.170 1.00 24.61 261 GLY A N 1
ATOM 2080 C CA . GLY A 1 261 ? 51.890 2.902 -28.631 1.00 24.61 261 GLY A CA 1
ATOM 2081 C C . GLY A 1 261 ? 50.749 3.800 -29.133 1.00 24.61 261 GLY A C 1
ATOM 2082 O O . GLY A 1 261 ? 49.596 3.578 -28.780 1.00 24.61 261 GLY A O 1
ATOM 2083 N N . ASN A 1 262 ? 51.056 4.811 -29.953 1.00 28.25 262 ASN A N 1
ATOM 2084 C CA . ASN A 1 262 ? 50.057 5.653 -30.632 1.00 28.25 262 ASN A CA 1
ATOM 2085 C C . ASN A 1 262 ? 49.703 5.099 -32.025 1.00 28.25 262 ASN A C 1
ATOM 2087 O O . ASN A 1 262 ? 50.552 4.485 -32.670 1.00 28.25 262 ASN A O 1
ATOM 2091 N N . THR A 1 263 ? 48.541 5.535 -32.536 1.00 27.08 263 THR A N 1
ATOM 2092 C CA . THR A 1 263 ? 48.192 5.806 -33.959 1.00 27.08 263 THR A CA 1
ATOM 2093 C C . THR A 1 263 ? 47.014 4.993 -34.522 1.00 27.08 263 THR A C 1
ATOM 2095 O O . THR A 1 263 ? 46.909 3.784 -34.357 1.00 27.08 263 THR A O 1
ATOM 2098 N N . ILE A 1 264 ? 46.133 5.713 -35.222 1.00 25.16 264 ILE A N 1
ATOM 2099 C CA . ILE A 1 264 ? 44.930 5.290 -35.962 1.00 25.16 264 ILE A CA 1
ATOM 2100 C C . ILE A 1 264 ? 45.164 5.755 -37.416 1.00 25.16 264 ILE A C 1
ATOM 2102 O O . ILE A 1 264 ? 45.611 6.897 -37.567 1.00 25.16 264 ILE A O 1
ATOM 2106 N N . PRO A 1 265 ? 44.929 4.938 -38.476 1.00 32.12 265 PRO A N 1
ATOM 2107 C CA . PRO A 1 265 ? 43.636 5.067 -39.173 1.00 32.12 265 PRO A CA 1
ATOM 2108 C C . PRO A 1 265 ? 43.053 3.855 -39.952 1.00 32.12 265 PRO A C 1
ATOM 2110 O O . PRO A 1 265 ? 43.754 3.015 -40.502 1.00 32.12 265 PRO A O 1
ATOM 2113 N N . SER A 1 266 ? 41.719 3.929 -40.099 1.00 24.66 266 SER A N 1
ATOM 2114 C CA . SER A 1 266 ? 40.881 3.593 -41.277 1.00 24.66 266 SER A CA 1
ATOM 2115 C C . SER A 1 266 ? 40.745 2.155 -41.828 1.00 24.66 266 SER A C 1
ATOM 2117 O O . SER A 1 266 ? 41.656 1.656 -42.469 1.00 24.66 266 SER A O 1
ATOM 2119 N N . ASN A 1 267 ? 39.499 1.643 -41.746 1.00 25.75 267 ASN A N 1
ATOM 2120 C CA . ASN A 1 267 ? 38.652 1.042 -42.812 1.00 25.75 267 ASN A CA 1
ATOM 2121 C C . ASN A 1 267 ? 39.233 -0.064 -43.742 1.00 25.75 267 ASN A C 1
ATOM 2123 O O . ASN A 1 267 ? 40.279 0.113 -44.342 1.00 25.75 267 ASN A O 1
ATOM 2127 N N . GLN A 1 268 ? 38.529 -1.170 -44.050 1.00 25.62 268 GLN A N 1
ATOM 2128 C CA . GLN A 1 268 ? 37.072 -1.297 -44.264 1.00 25.62 268 GLN A CA 1
ATOM 2129 C C . GLN A 1 268 ? 36.566 -2.773 -44.226 1.00 25.62 268 GLN A C 1
ATOM 2131 O O . GLN A 1 268 ? 37.300 -3.684 -44.581 1.00 25.62 268 GLN A O 1
ATOM 2136 N N . SER A 1 269 ? 35.276 -2.963 -43.903 1.00 26.98 269 SER A N 1
ATOM 2137 C CA . SER A 1 269 ? 34.353 -4.036 -44.365 1.00 26.98 269 SER A CA 1
ATOM 2138 C C . SER A 1 269 ? 34.708 -5.542 -44.293 1.00 26.98 269 SER A C 1
ATOM 2140 O O . SER A 1 269 ? 35.357 -6.065 -45.193 1.00 26.98 269 SER A O 1
ATOM 2142 N N . GLN A 1 270 ? 34.013 -6.290 -43.416 1.00 27.03 270 GLN A N 1
ATOM 2143 C CA . GLN A 1 270 ? 33.057 -7.355 -43.822 1.00 27.03 270 GLN A CA 1
ATOM 2144 C C . GLN A 1 270 ? 32.107 -7.764 -42.665 1.00 27.03 270 GLN A C 1
ATOM 2146 O O . GLN A 1 270 ? 32.310 -7.359 -41.523 1.00 27.03 270 GLN A O 1
ATOM 2151 N N . ASN A 1 271 ? 31.021 -8.492 -42.975 1.00 28.48 271 ASN A N 1
ATOM 2152 C CA . ASN A 1 271 ? 29.859 -8.717 -42.090 1.00 28.48 271 ASN A CA 1
ATOM 2153 C C . ASN A 1 271 ? 29.828 -10.101 -41.414 1.00 28.48 271 ASN A C 1
ATOM 2155 O O . ASN A 1 271 ? 30.189 -11.092 -42.042 1.00 28.48 271 ASN A O 1
ATOM 2159 N N . ALA A 1 272 ? 29.210 -10.183 -40.225 1.00 26.72 272 ALA A N 1
ATOM 2160 C CA . ALA A 1 272 ? 28.607 -11.414 -39.695 1.00 26.72 272 ALA A CA 1
ATOM 2161 C C . ALA A 1 272 ? 27.431 -11.131 -38.724 1.00 26.72 272 ALA A C 1
ATOM 2163 O O . ALA A 1 272 ? 27.576 -10.370 -37.770 1.00 26.72 272 ALA A O 1
ATOM 2164 N N . LEU A 1 273 ? 26.282 -11.783 -38.947 1.00 28.33 273 LEU A N 1
ATOM 2165 C CA . LEU A 1 273 ? 25.320 -12.179 -37.895 1.00 28.33 273 LEU A CA 1
ATOM 2166 C C . LEU A 1 273 ? 25.662 -13.645 -37.503 1.00 28.33 273 LEU A C 1
ATOM 2168 O O . LEU A 1 273 ? 26.439 -14.270 -38.220 1.00 28.33 273 LEU A O 1
ATOM 2172 N N . ILE A 1 274 ? 25.181 -14.304 -36.438 1.00 31.84 274 ILE A N 1
ATOM 2173 C CA . ILE A 1 274 ? 24.043 -14.169 -35.491 1.00 31.84 274 ILE A CA 1
ATOM 2174 C C . ILE A 1 274 ? 24.583 -14.601 -34.096 1.00 31.84 274 ILE A C 1
ATOM 2176 O O . ILE A 1 274 ? 25.512 -15.400 -34.061 1.00 31.84 274 ILE A O 1
ATOM 2180 N N . GLY A 1 275 ? 24.108 -14.209 -32.905 1.00 25.03 275 GLY A N 1
ATOM 2181 C CA . GLY A 1 275 ? 23.030 -13.331 -32.406 1.00 25.03 275 GLY A CA 1
ATOM 2182 C C . GLY A 1 275 ? 23.084 -13.344 -30.853 1.00 25.03 275 GLY A C 1
ATOM 2183 O O . GLY 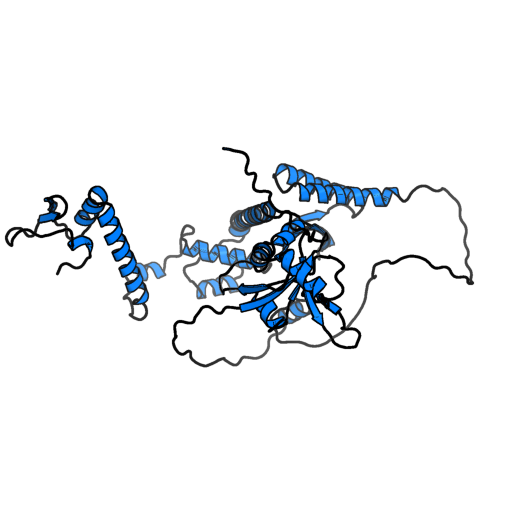A 1 275 ? 23.950 -14.008 -30.294 1.00 25.03 275 GLY A O 1
ATOM 2184 N N . GLN A 1 276 ? 22.304 -12.619 -30.042 1.00 29.70 276 GLN A N 1
ATOM 2185 C CA . GLN A 1 276 ? 21.078 -11.818 -30.226 1.00 29.70 276 GLN A CA 1
ATOM 2186 C C . GLN A 1 276 ? 19.785 -12.624 -30.472 1.00 29.70 276 GLN A C 1
ATOM 2188 O O . GLN A 1 276 ? 19.835 -13.670 -31.105 1.00 29.70 276 GLN A O 1
ATOM 2193 N N . SER A 1 277 ? 18.609 -12.186 -29.995 1.00 28.14 277 SER A N 1
ATOM 2194 C CA . SER A 1 277 ? 18.249 -10.885 -29.379 1.00 28.14 277 SER A CA 1
ATOM 2195 C C . SER A 1 277 ? 18.262 -10.892 -27.838 1.00 28.14 277 SER A C 1
ATOM 2197 O O . SER A 1 277 ? 17.645 -11.765 -27.239 1.00 28.14 277 SER A O 1
ATOM 2199 N N . SER A 1 278 ? 18.982 -10.030 -27.108 1.00 25.94 278 SER A N 1
ATOM 2200 C CA . SER A 1 278 ? 19.107 -8.555 -27.185 1.00 25.94 278 SER A CA 1
ATOM 2201 C C . SER A 1 278 ? 17.808 -7.801 -26.854 1.00 25.94 278 SER A C 1
ATOM 2203 O O . SER A 1 278 ? 16.729 -8.243 -27.223 1.00 25.94 278 SER A O 1
ATOM 2205 N N . CYS A 1 279 ? 17.784 -6.620 -26.237 1.00 25.30 279 CYS A N 1
ATOM 2206 C CA . CYS A 1 279 ? 18.585 -5.900 -25.231 1.00 25.30 279 CYS A CA 1
ATOM 2207 C C . CYS A 1 279 ? 18.147 -4.427 -25.347 1.00 25.30 279 CYS A C 1
ATOM 2209 O O . CYS A 1 279 ? 18.193 -3.899 -26.447 1.00 25.30 279 CYS A O 1
ATOM 2211 N N . GLN A 1 280 ? 17.828 -3.792 -24.213 1.00 26.77 280 GLN A N 1
ATOM 2212 C CA . GLN A 1 280 ? 18.211 -2.416 -23.819 1.00 26.77 280 GLN A CA 1
ATOM 2213 C C . GLN A 1 280 ? 17.959 -1.192 -24.744 1.00 26.77 280 GLN A C 1
ATOM 2215 O O . GLN A 1 280 ? 18.120 -1.224 -25.955 1.00 26.77 280 GLN A O 1
ATOM 2220 N N . SER A 1 281 ? 17.743 -0.033 -24.104 1.00 21.09 281 SER A N 1
ATOM 2221 C CA . SER A 1 281 ? 17.873 1.301 -24.720 1.00 21.09 281 SER A CA 1
ATOM 2222 C C . SER A 1 281 ? 18.696 2.250 -23.826 1.00 21.09 281 SER A C 1
ATOM 2224 O O . SER A 1 281 ? 18.500 2.228 -22.608 1.00 21.09 281 SER A O 1
ATOM 2226 N N . PRO A 1 282 ? 19.581 3.102 -24.390 1.00 27.61 282 PRO A N 1
ATOM 2227 C CA . PRO A 1 282 ? 20.312 4.158 -23.672 1.00 27.61 282 PRO A CA 1
ATOM 2228 C C . PRO A 1 282 ? 19.519 5.493 -23.586 1.00 27.61 282 PRO A C 1
ATOM 2230 O O . PRO A 1 282 ? 18.291 5.493 -23.659 1.00 27.61 282 PRO A O 1
ATOM 2233 N N . ARG A 1 283 ? 20.186 6.636 -23.319 1.00 23.91 283 ARG A N 1
ATOM 2234 C CA . ARG A 1 283 ? 19.619 7.751 -22.517 1.00 23.91 283 ARG A CA 1
ATOM 2235 C C . ARG A 1 283 ? 19.904 9.188 -23.043 1.00 23.91 283 ARG A C 1
ATOM 2237 O O . ARG A 1 283 ? 21.068 9.551 -23.153 1.00 23.91 283 ARG A O 1
ATOM 2244 N N . ALA A 1 284 ? 18.850 10.029 -23.120 1.00 29.58 284 ALA A N 1
ATOM 2245 C CA . ALA A 1 284 ? 18.835 11.527 -23.085 1.00 29.58 284 ALA A CA 1
ATOM 2246 C C . ALA A 1 284 ? 19.443 12.341 -24.278 1.00 29.58 284 ALA A C 1
ATOM 2248 O O . ALA A 1 284 ? 20.160 11.741 -25.072 1.00 29.58 284 ALA A O 1
ATOM 2249 N N . PRO A 1 285 ? 19.243 13.696 -24.402 1.00 38.34 285 PRO A N 1
ATOM 2250 C CA . PRO A 1 285 ? 18.337 14.647 -23.690 1.00 38.34 285 PRO A CA 1
ATOM 2251 C C . PRO A 1 285 ? 17.605 15.755 -24.555 1.00 38.34 285 PRO A C 1
ATOM 2253 O O . PRO A 1 285 ? 17.829 15.875 -25.750 1.00 38.34 285 PRO A O 1
ATOM 2256 N N . MET A 1 286 ? 16.828 16.645 -23.882 1.00 23.08 286 MET A N 1
ATOM 2257 C CA . MET A 1 286 ? 16.435 18.065 -24.208 1.00 23.08 286 MET A CA 1
ATOM 2258 C C . MET A 1 286 ? 15.139 18.486 -24.991 1.00 23.08 286 MET A C 1
ATOM 2260 O O . MET A 1 286 ? 15.100 18.446 -26.210 1.00 23.08 286 MET A O 1
ATOM 2264 N N . GLN A 1 287 ? 14.216 19.154 -24.249 1.00 27.39 287 GLN A N 1
ATOM 2265 C CA . GLN A 1 287 ? 13.476 20.432 -24.546 1.00 27.39 287 GLN A CA 1
ATOM 2266 C C . GLN A 1 287 ? 12.398 20.549 -25.688 1.00 27.39 287 GLN A C 1
ATOM 2268 O O . GLN A 1 287 ? 12.351 19.699 -26.565 1.00 27.39 287 GLN A O 1
ATOM 2273 N N . PRO A 1 288 ? 11.526 21.609 -25.739 1.00 32.31 288 PRO A N 1
ATOM 2274 C CA . PRO A 1 288 ? 10.704 22.199 -24.649 1.00 32.31 288 PRO A CA 1
ATOM 2275 C C . PRO A 1 288 ? 9.251 22.686 -25.019 1.00 32.31 288 PRO A C 1
ATOM 2277 O O . PRO A 1 288 ? 9.047 23.370 -26.014 1.00 32.31 288 PRO A O 1
ATOM 2280 N N . GLY A 1 289 ? 8.269 22.531 -24.102 1.00 28.55 289 GLY A N 1
ATOM 2281 C CA . GLY A 1 289 ? 6.986 23.302 -24.042 1.00 28.55 289 GLY A CA 1
ATOM 2282 C C . GLY A 1 289 ? 5.910 22.996 -25.117 1.00 28.55 289 GLY A C 1
ATOM 2283 O O . GLY A 1 289 ? 6.238 22.597 -26.217 1.00 28.55 289 GLY A O 1
ATOM 2284 N N . GLN A 1 290 ? 4.583 23.134 -24.931 1.00 24.58 290 GLN A N 1
ATOM 2285 C CA . GLN A 1 290 ? 3.631 23.551 -23.864 1.00 24.58 290 GLN A CA 1
ATOM 2286 C C . GLN A 1 290 ? 2.309 22.723 -24.080 1.00 24.58 290 GLN A C 1
ATOM 2288 O O . GLN A 1 290 ? 2.331 21.850 -24.934 1.00 24.58 290 GLN A O 1
ATOM 2293 N N . ARG A 1 291 ? 1.117 22.801 -23.445 1.00 26.02 291 ARG A N 1
ATOM 2294 C CA . ARG A 1 291 ? 0.413 23.441 -22.289 1.00 26.02 291 ARG A CA 1
ATOM 2295 C C . ARG A 1 291 ? -0.781 22.473 -21.993 1.00 26.02 291 ARG A C 1
ATOM 2297 O O . ARG A 1 291 ? -1.364 21.968 -22.937 1.00 26.02 291 ARG A O 1
ATOM 2304 N N . ALA A 1 292 ? -1.013 21.931 -20.792 1.00 28.28 292 ALA A N 1
ATOM 2305 C CA . ALA A 1 292 ? -1.847 22.447 -19.682 1.00 28.28 292 ALA A CA 1
ATOM 2306 C C . ALA A 1 292 ? -3.330 22.779 -20.020 1.00 28.28 292 ALA A C 1
ATOM 2308 O O . ALA A 1 292 ? -3.541 23.508 -20.978 1.00 28.28 292 ALA A O 1
ATOM 2309 N N . VAL A 1 293 ? -4.380 22.419 -19.249 1.00 35.91 293 VAL A N 1
ATOM 2310 C CA . VAL A 1 293 ? -4.604 21.455 -18.125 1.00 35.91 293 VAL A CA 1
ATOM 2311 C C . VAL A 1 293 ? -6.120 21.442 -17.780 1.00 35.91 293 VAL A C 1
ATOM 2313 O O . VAL A 1 293 ? -6.717 22.512 -17.707 1.00 35.91 293 VAL A O 1
ATOM 2316 N N . THR A 1 294 ? -6.741 20.282 -17.512 1.00 30.92 294 THR A N 1
ATOM 2317 C CA . THR A 1 294 ? -7.649 20.006 -16.354 1.00 30.92 294 THR A CA 1
ATOM 2318 C C . THR A 1 294 ? -8.150 18.557 -16.390 1.00 30.92 294 THR A C 1
ATOM 2320 O O . THR A 1 294 ? -8.358 17.987 -17.457 1.00 30.92 294 THR A O 1
ATOM 2323 N N . GLN A 1 295 ? -8.181 17.912 -15.220 1.00 42.12 295 GLN A N 1
ATOM 2324 C CA . GLN A 1 295 ? -7.749 16.514 -15.087 1.00 42.12 295 GLN A CA 1
ATOM 2325 C C . GLN A 1 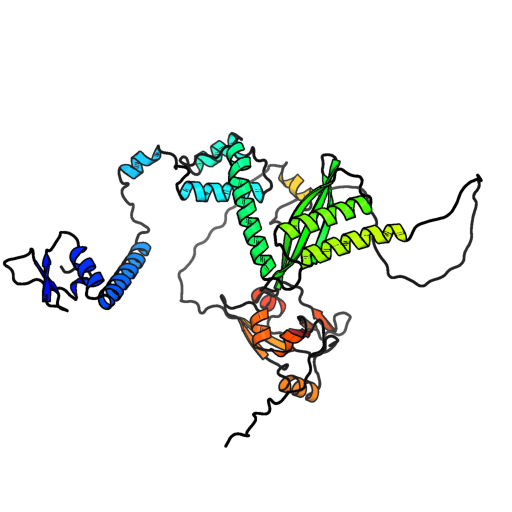295 ? -8.326 15.818 -13.842 1.00 42.12 295 GLN A C 1
ATOM 2327 O O . GLN A 1 295 ? -8.552 16.454 -12.813 1.00 42.12 295 GLN A O 1
ATOM 2332 N N . SER A 1 296 ? -8.417 14.488 -13.896 1.00 29.64 296 SER A N 1
ATOM 2333 C CA . SER A 1 296 ? -8.315 13.593 -12.735 1.00 29.64 296 SER A CA 1
ATOM 2334 C C . SER A 1 296 ? -7.196 12.578 -13.007 1.00 29.64 296 SER A C 1
ATOM 2336 O O . SER A 1 296 ? -6.885 12.297 -14.161 1.00 29.64 296 SER A O 1
ATOM 2338 N N . VAL A 1 297 ? -6.477 12.163 -11.965 1.00 33.50 297 VAL A N 1
ATOM 2339 C CA . VAL A 1 297 ? -5.013 12.023 -12.062 1.00 33.50 297 VAL A CA 1
ATOM 2340 C C . VAL A 1 297 ? -4.531 10.603 -12.444 1.00 33.50 297 VAL A C 1
ATOM 2342 O O . VAL A 1 297 ? -4.568 9.720 -11.586 1.00 33.50 297 VAL A O 1
ATOM 2345 N N . PRO A 1 298 ? -4.011 10.369 -13.675 1.00 46.00 298 PRO A N 1
ATOM 2346 C CA . PRO A 1 298 ? -3.060 9.280 -13.943 1.00 46.00 298 PRO A CA 1
ATOM 2347 C C . PRO A 1 298 ? -1.716 9.574 -13.240 1.00 46.00 298 PRO A C 1
ATOM 2349 O O . PRO A 1 298 ? -1.493 10.729 -12.873 1.00 46.00 298 PRO A O 1
ATOM 2352 N N . PRO A 1 299 ? -0.805 8.593 -13.050 1.00 34.16 299 PRO A N 1
ATOM 2353 C CA . PRO A 1 299 ? 0.460 8.809 -12.338 1.00 34.16 299 PRO A CA 1
ATOM 2354 C C . PRO A 1 299 ? 1.192 10.051 -12.856 1.00 34.16 299 PRO A C 1
ATOM 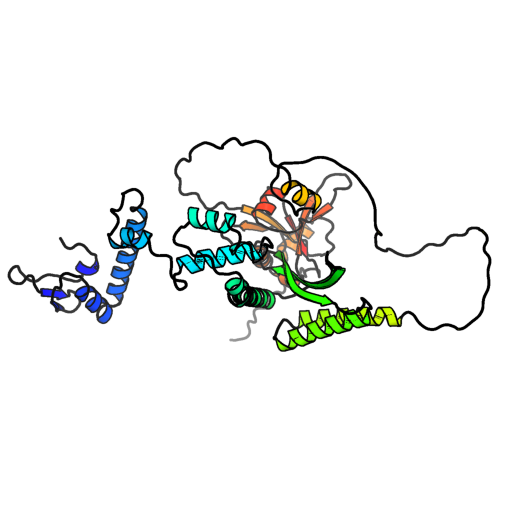2356 O O . PRO A 1 299 ? 1.469 10.179 -14.051 1.00 34.16 299 PRO A O 1
ATOM 2359 N N . VAL A 1 300 ? 1.446 11.000 -11.951 1.00 41.00 300 VAL A N 1
ATOM 2360 C CA . VAL A 1 300 ? 1.865 12.345 -12.342 1.00 41.00 300 VAL A CA 1
ATOM 2361 C C . VAL A 1 300 ? 3.321 12.316 -12.791 1.00 41.00 300 VAL A C 1
ATOM 2363 O O . VAL A 1 300 ? 4.234 12.369 -11.972 1.00 41.00 300 VAL A O 1
ATOM 2366 N N . SER A 1 301 ? 3.549 12.283 -14.107 1.00 49.97 301 SER A N 1
ATOM 2367 C CA . SER A 1 301 ? 4.839 12.698 -14.667 1.00 49.97 301 SER A CA 1
ATOM 2368 C C . SER A 1 301 ? 5.179 14.072 -14.085 1.00 49.97 301 SER A C 1
ATOM 2370 O O . SER A 1 301 ? 4.349 14.980 -14.165 1.00 49.97 301 SER A O 1
ATOM 2372 N N . ALA A 1 302 ? 6.352 14.218 -13.460 1.00 51.97 302 ALA A N 1
ATOM 2373 C CA . ALA A 1 302 ? 6.652 15.315 -12.527 1.00 51.97 302 ALA A CA 1
ATOM 2374 C C . ALA A 1 302 ? 6.368 16.728 -13.088 1.00 51.97 302 ALA A C 1
ATOM 2376 O O . ALA A 1 302 ? 5.953 17.625 -12.353 1.00 51.97 302 ALA A O 1
ATOM 2377 N N . LEU A 1 303 ? 6.488 16.897 -14.411 1.00 42.69 303 LEU A N 1
ATOM 2378 C CA . LEU A 1 303 ? 6.109 18.095 -15.173 1.00 42.69 303 LEU A CA 1
ATOM 2379 C C . LEU A 1 303 ? 4.656 18.568 -14.966 1.00 42.69 303 LEU A C 1
ATOM 2381 O O . LEU A 1 303 ? 4.374 19.761 -15.094 1.00 42.69 303 LEU A O 1
ATOM 2385 N N . VAL A 1 304 ? 3.718 17.661 -14.688 1.00 47.66 304 VAL A N 1
ATOM 2386 C CA . VAL A 1 304 ? 2.303 17.989 -14.456 1.00 47.66 304 VAL A CA 1
ATOM 2387 C C . VAL A 1 304 ? 2.072 18.440 -13.011 1.00 47.66 304 VAL A C 1
ATOM 2389 O O . VAL A 1 304 ? 1.349 19.414 -12.805 1.00 47.66 304 VAL A O 1
ATOM 2392 N N . GLU A 1 305 ? 2.745 17.836 -12.025 1.00 51.44 305 GLU A N 1
ATOM 2393 C CA . GLU A 1 305 ? 2.616 18.253 -10.619 1.00 51.44 305 GLU A CA 1
ATOM 2394 C C . GLU A 1 305 ? 3.305 19.605 -10.382 1.00 51.44 305 GLU A C 1
ATOM 2396 O O . GLU A 1 305 ? 2.754 20.481 -9.718 1.00 51.44 305 GLU A O 1
ATOM 2401 N N . GLN A 1 306 ? 4.446 19.856 -11.035 1.00 46.91 306 GLN A N 1
ATOM 2402 C CA . GLN A 1 306 ? 5.102 21.166 -10.999 1.00 46.91 306 GLN A CA 1
ATOM 2403 C C . GLN A 1 306 ? 4.197 22.283 -11.557 1.00 46.91 306 GLN A C 1
ATOM 2405 O O . GLN A 1 306 ? 4.162 23.381 -11.006 1.00 46.91 306 GLN A O 1
ATOM 2410 N N . ARG A 1 307 ? 3.395 22.015 -12.600 1.00 44.47 307 ARG A N 1
ATOM 2411 C CA . ARG A 1 307 ? 2.405 22.986 -13.117 1.00 44.47 307 ARG A CA 1
ATOM 2412 C C . ARG A 1 307 ? 1.242 23.239 -12.155 1.00 44.47 307 ARG A C 1
ATOM 2414 O O . ARG A 1 307 ? 0.671 24.326 -12.183 1.00 44.47 307 ARG A O 1
ATOM 2421 N N . ARG A 1 308 ? 0.894 22.260 -11.318 1.00 52.75 308 ARG A N 1
ATOM 2422 C CA . ARG A 1 308 ? -0.195 22.334 -10.332 1.00 52.75 308 ARG A CA 1
ATOM 2423 C C . ARG A 1 308 ? 0.166 23.183 -9.107 1.00 52.75 308 ARG A C 1
ATOM 2425 O O . ARG A 1 308 ? -0.731 23.725 -8.471 1.00 52.75 308 ARG A O 1
ATOM 2432 N N . LEU A 1 309 ? 1.457 23.312 -8.795 1.00 49.03 309 LEU A N 1
ATOM 2433 C CA . LEU A 1 309 ? 1.957 24.006 -7.601 1.00 49.03 309 LEU A CA 1
ATOM 2434 C C . LEU A 1 309 ? 2.074 25.536 -7.740 1.00 49.03 309 LEU A C 1
ATOM 2436 O O . LEU A 1 309 ? 2.069 26.224 -6.723 1.00 49.03 309 LEU A O 1
ATOM 2440 N N . PHE A 1 310 ? 2.182 26.080 -8.961 1.00 48.03 310 PHE A N 1
ATOM 2441 C CA . PHE A 1 310 ? 2.685 27.453 -9.167 1.00 48.03 310 PHE A CA 1
ATOM 2442 C C . PHE A 1 310 ? 1.798 28.406 -9.993 1.00 48.03 310 PHE A C 1
ATOM 2444 O O . PHE A 1 310 ? 2.271 29.480 -10.353 1.00 48.03 310 PHE A O 1
ATOM 2451 N N . ASN A 1 311 ? 0.537 28.076 -10.316 1.00 37.31 311 ASN A N 1
ATOM 2452 C CA . ASN A 1 311 ? -0.286 28.958 -11.163 1.00 37.31 311 ASN A CA 1
ATOM 2453 C C . ASN A 1 311 ? -1.769 29.030 -10.736 1.00 37.31 311 ASN A C 1
ATOM 2455 O O . ASN A 1 311 ? -2.496 28.041 -10.815 1.00 37.31 311 ASN A O 1
ATOM 2459 N N . PHE A 1 312 ? -2.235 30.214 -10.316 1.00 39.91 312 PHE A N 1
ATOM 2460 C CA . PHE A 1 312 ? -3.600 30.461 -9.819 1.00 39.91 312 PHE A CA 1
ATOM 2461 C C . PHE A 1 312 ? -4.442 31.284 -10.816 1.00 39.91 312 PHE A C 1
ATOM 2463 O O . PHE A 1 312 ? -4.065 32.403 -11.156 1.00 39.91 312 PHE A O 1
ATOM 2470 N N . GLY A 1 313 ? -5.632 30.804 -11.218 1.00 36.78 313 GLY A N 1
ATOM 2471 C CA . GLY A 1 313 ? -6.557 31.619 -12.027 1.00 36.78 313 GLY A CA 1
ATOM 2472 C C . GLY A 1 313 ? -7.909 30.996 -12.432 1.00 36.78 313 GLY A C 1
ATOM 2473 O O . GLY A 1 313 ? -7.953 30.086 -13.245 1.00 36.78 313 GLY A O 1
ATOM 2474 N N . ARG A 1 314 ? -9.009 31.611 -11.954 1.00 31.00 314 ARG A N 1
ATOM 2475 C CA . ARG A 1 314 ? -10.414 31.589 -12.464 1.00 31.00 314 ARG A CA 1
ATOM 2476 C C . ARG A 1 314 ? -11.284 30.298 -12.397 1.00 31.00 314 ARG A C 1
ATOM 2478 O O . ARG A 1 314 ? -11.375 29.523 -13.334 1.00 31.00 314 ARG A O 1
ATOM 2485 N N . ARG A 1 315 ? -12.080 30.232 -11.313 1.00 34.75 315 ARG A N 1
ATOM 2486 C CA . ARG A 1 315 ? -13.535 29.893 -11.194 1.00 34.75 315 ARG A CA 1
ATOM 2487 C C . ARG A 1 315 ? -14.237 28.902 -12.170 1.00 34.75 315 ARG A C 1
ATOM 2489 O O . ARG A 1 315 ? -14.617 29.280 -13.267 1.00 34.75 315 ARG A O 1
ATOM 2496 N N . SER A 1 316 ? -14.662 27.765 -11.598 1.00 34.41 316 SER A N 1
ATOM 2497 C CA . SER A 1 316 ? -16.064 27.410 -11.221 1.00 34.41 316 SER A CA 1
ATOM 2498 C C . SER A 1 316 ? -17.240 27.501 -12.224 1.00 34.41 316 SER A C 1
ATOM 2500 O O . SER A 1 316 ? -17.604 28.596 -12.647 1.00 34.41 316 SER A O 1
ATOM 2502 N N . GLN A 1 317 ? -17.978 26.381 -12.362 1.00 28.50 317 GLN A N 1
ATOM 2503 C CA . GLN A 1 317 ? -19.459 26.313 -12.326 1.00 28.50 317 GLN A CA 1
ATOM 2504 C C . GLN A 1 317 ? -19.939 25.033 -11.583 1.00 28.50 317 GLN A C 1
ATOM 2506 O O . GLN A 1 317 ? -19.116 24.207 -11.188 1.00 28.50 317 GLN A O 1
ATOM 2511 N N . SER A 1 318 ? -21.252 24.899 -11.323 1.00 30.23 318 SER A N 1
ATOM 2512 C CA . SER A 1 318 ? -21.848 24.003 -10.302 1.00 30.23 318 SER A CA 1
ATOM 2513 C C . SER A 1 318 ? -22.726 22.868 -10.877 1.00 30.23 318 SER A C 1
ATOM 2515 O O . SER A 1 318 ? -23.446 23.112 -11.845 1.00 30.23 318 SER A O 1
ATOM 2517 N N . PRO A 1 319 ? -22.766 21.660 -10.270 1.00 36.44 319 PRO A N 1
ATOM 2518 C CA . PRO A 1 319 ? -23.704 20.592 -10.633 1.00 36.44 319 PRO A CA 1
ATOM 2519 C C . PRO A 1 319 ? -25.067 20.747 -9.932 1.00 36.44 319 PRO A C 1
ATOM 2521 O O . PRO A 1 319 ? -25.134 21.180 -8.780 1.00 36.44 319 PRO A O 1
ATOM 2524 N N . ASN A 1 320 ? -26.164 20.354 -10.592 1.00 30.03 320 ASN A N 1
ATOM 2525 C CA . ASN A 1 320 ? -27.509 20.431 -10.011 1.00 30.03 320 ASN A CA 1
ATOM 2526 C C . ASN A 1 320 ? -28.479 19.396 -10.620 1.00 30.03 320 ASN A C 1
ATOM 2528 O O . ASN A 1 320 ? -28.659 19.396 -11.834 1.00 30.03 320 ASN A O 1
ATOM 2532 N N . THR A 1 321 ? -29.095 18.533 -9.794 1.00 33.16 321 THR A N 1
ATOM 2533 C CA . THR A 1 321 ? -30.505 18.042 -9.855 1.00 33.16 321 THR A CA 1
ATOM 2534 C C . THR A 1 321 ? -30.746 16.862 -8.889 1.00 33.16 321 THR A C 1
ATOM 2536 O O . THR A 1 321 ? -29.811 16.250 -8.374 1.00 33.16 321 THR A O 1
ATOM 2539 N N . ALA A 1 322 ? -32.018 16.589 -8.568 1.00 34.84 322 ALA A N 1
ATOM 2540 C CA . ALA A 1 322 ? -32.434 15.767 -7.426 1.00 34.84 322 ALA A CA 1
ATOM 2541 C C . ALA A 1 322 ? -32.698 14.275 -7.734 1.00 34.84 322 ALA A C 1
ATOM 2543 O O . ALA A 1 322 ? -33.027 13.885 -8.853 1.00 34.84 322 ALA A O 1
ATOM 2544 N N . ALA A 1 323 ? -32.633 13.440 -6.690 1.00 34.31 323 ALA A N 1
ATOM 2545 C CA . ALA A 1 323 ? -32.950 12.010 -6.743 1.00 34.31 323 ALA A CA 1
ATOM 2546 C C . ALA A 1 323 ? -34.453 11.707 -6.542 1.00 34.31 323 ALA A C 1
ATOM 2548 O O . ALA A 1 323 ? -35.174 12.462 -5.890 1.00 34.31 323 ALA A O 1
ATOM 2549 N N . LYS A 1 324 ? -34.909 10.543 -7.033 1.00 33.84 324 LYS A N 1
ATOM 2550 C CA . LYS A 1 324 ? -36.236 9.951 -6.757 1.00 33.84 324 LYS A CA 1
ATOM 2551 C C . LYS A 1 324 ? -36.101 8.560 -6.089 1.00 33.84 324 LYS A C 1
ATOM 2553 O O . LYS A 1 324 ? -35.067 7.913 -6.265 1.00 33.84 324 LYS A O 1
ATOM 2558 N N . PRO A 1 325 ? -37.096 8.114 -5.290 1.00 38.00 325 PRO A N 1
ATOM 2559 C CA . PRO A 1 325 ? -36.962 6.968 -4.379 1.00 38.00 325 PRO A CA 1
ATOM 2560 C C . PRO A 1 325 ? -37.066 5.581 -5.044 1.00 38.00 325 PRO A C 1
ATOM 2562 O O . PRO A 1 325 ? -37.246 5.435 -6.252 1.00 38.00 325 PRO A O 1
ATOM 2565 N N . SER A 1 326 ? -36.886 4.536 -4.232 1.00 38.72 326 SER A N 1
ATOM 2566 C CA . SER A 1 326 ? -36.496 3.190 -4.655 1.00 38.72 326 SER A CA 1
ATOM 2567 C C . SER A 1 326 ? -37.643 2.195 -4.887 1.00 38.72 326 SER A C 1
ATOM 2569 O O . SER A 1 326 ? -38.530 2.015 -4.059 1.00 38.72 326 SER A O 1
ATOM 2571 N N . LYS A 1 327 ? -37.514 1.400 -5.958 1.00 41.28 327 LYS A N 1
ATOM 2572 C CA . LYS A 1 327 ? -37.962 -0.006 -5.958 1.00 41.28 327 LYS A CA 1
ATOM 2573 C C . LYS A 1 327 ? -36.850 -0.867 -5.337 1.00 41.28 327 LYS A C 1
ATOM 2575 O O . LYS A 1 327 ? -35.672 -0.539 -5.507 1.00 41.28 327 LYS A O 1
ATOM 2580 N N . LYS A 1 328 ? -37.184 -1.976 -4.659 1.00 49.06 328 LYS A N 1
ATOM 2581 C CA . LYS A 1 328 ? -36.190 -2.982 -4.224 1.00 49.06 328 LYS A CA 1
ATOM 2582 C C . LYS A 1 328 ? -35.515 -3.574 -5.470 1.00 49.06 328 LYS A C 1
ATOM 2584 O O . LYS A 1 328 ? -36.101 -4.411 -6.151 1.00 49.06 328 LYS A O 1
ATOM 2589 N N . LYS A 1 329 ? -34.311 -3.101 -5.807 1.00 48.72 329 LYS A N 1
ATOM 2590 C CA . LYS A 1 329 ? -33.555 -3.594 -6.967 1.00 48.72 329 LYS A CA 1
ATOM 2591 C C . LYS A 1 329 ? -33.109 -5.034 -6.693 1.00 48.72 329 LYS A C 1
ATOM 2593 O O . LYS A 1 329 ? -32.503 -5.286 -5.654 1.00 48.72 329 LYS A O 1
ATOM 2598 N N . LYS A 1 330 ? -33.364 -5.960 -7.628 1.00 55.12 330 LYS A N 1
ATOM 2599 C CA . LYS A 1 330 ? -32.608 -7.224 -7.680 1.00 55.12 330 LYS A CA 1
ATOM 2600 C C . LYS A 1 330 ? -31.120 -6.864 -7.775 1.00 55.12 330 LYS A C 1
ATOM 2602 O O . LYS A 1 330 ? -30.780 -5.914 -8.484 1.00 55.12 330 LYS A O 1
ATOM 2607 N N . LEU A 1 331 ? -30.257 -7.585 -7.058 1.00 55.91 331 LEU A N 1
ATOM 2608 C CA . LEU A 1 331 ? -28.811 -7.373 -7.155 1.00 55.91 331 LEU A CA 1
ATOM 2609 C C . LEU A 1 331 ? -28.387 -7.569 -8.624 1.00 55.91 331 LEU A C 1
ATOM 2611 O O . LEU A 1 331 ? -28.770 -8.581 -9.213 1.00 55.91 331 LEU A O 1
ATOM 2615 N N . PRO A 1 332 ? -27.649 -6.625 -9.235 1.00 68.94 332 PRO A N 1
ATOM 2616 C CA . PRO A 1 332 ? -27.224 -6.737 -10.621 1.00 68.94 332 PRO A CA 1
ATOM 2617 C C . PRO A 1 332 ? -26.276 -7.927 -10.767 1.00 68.94 332 PRO A C 1
ATOM 2619 O O . PRO A 1 332 ? -25.173 -7.935 -10.215 1.00 68.94 332 PRO A O 1
ATOM 2622 N N . THR A 1 333 ? -26.723 -8.932 -11.512 1.00 78.44 333 THR A N 1
ATOM 2623 C CA . THR A 1 333 ? -25.916 -10.085 -11.899 1.00 78.44 333 THR A CA 1
ATOM 2624 C C . THR A 1 333 ? -25.216 -9.844 -13.236 1.00 78.44 333 THR A C 1
ATOM 2626 O O . THR A 1 333 ? -25.595 -8.989 -14.047 1.00 78.44 333 THR A O 1
ATOM 2629 N N . CYS A 1 334 ? -24.159 -10.612 -13.471 1.00 83.31 334 CYS A N 1
ATOM 2630 C CA . CYS A 1 334 ? -23.491 -10.716 -14.758 1.00 83.31 334 CYS A CA 1
ATOM 2631 C C . CYS A 1 334 ? -23.320 -12.195 -15.092 1.00 83.31 334 CYS A C 1
ATOM 2633 O O . CYS A 1 334 ? -22.764 -12.917 -14.273 1.00 83.31 334 CYS A O 1
ATOM 2635 N N . THR A 1 335 ? -23.772 -12.637 -16.263 1.00 88.50 335 THR A N 1
ATOM 2636 C CA . THR A 1 335 ? -23.547 -14.005 -16.743 1.00 88.50 335 THR A CA 1
ATOM 2637 C C . THR A 1 335 ? -22.595 -13.949 -17.929 1.00 88.50 335 THR A C 1
ATOM 2639 O O . THR A 1 335 ? -22.908 -13.297 -18.922 1.00 88.50 335 THR A O 1
ATOM 2642 N N . LEU A 1 336 ? -21.443 -14.611 -17.816 1.00 91.19 336 LEU A N 1
ATOM 2643 C CA . LEU A 1 336 ? -20.423 -14.698 -18.867 1.00 91.19 336 LEU A CA 1
ATOM 2644 C C . LEU A 1 336 ? -20.241 -16.161 -19.294 1.00 91.19 336 LEU A C 1
ATOM 2646 O O . LEU A 1 336 ? -20.523 -17.078 -18.519 1.00 91.19 336 LEU A O 1
ATOM 2650 N N . LYS A 1 337 ? -19.789 -16.376 -20.532 1.00 93.25 337 LYS A N 1
ATOM 2651 C CA . LYS A 1 337 ? -19.598 -17.705 -21.131 1.00 93.25 337 LYS A CA 1
ATOM 2652 C C . LYS A 1 337 ? -18.111 -18.021 -21.236 1.00 93.25 337 LYS A C 1
ATOM 2654 O O . LYS A 1 337 ? -17.366 -17.214 -21.786 1.00 93.25 337 LYS A O 1
ATOM 2659 N N . PHE A 1 338 ? -17.716 -19.195 -20.757 1.00 94.31 338 PHE A N 1
ATOM 2660 C CA . PHE A 1 338 ? -16.334 -19.661 -20.699 1.00 94.31 338 PHE A CA 1
ATOM 2661 C C . PHE A 1 338 ? -16.182 -21.049 -21.328 1.00 94.31 338 PHE A C 1
ATOM 2663 O O . PHE A 1 338 ? -17.092 -21.873 -21.245 1.00 94.31 338 PHE A O 1
ATOM 2670 N N . MET A 1 339 ? -15.010 -21.313 -21.898 1.00 92.50 339 MET A N 1
ATOM 2671 C CA . MET A 1 339 ? -14.556 -22.622 -22.379 1.00 92.50 339 MET A CA 1
ATOM 2672 C C . MET A 1 339 ? -13.049 -22.717 -22.144 1.00 92.50 339 MET A C 1
ATOM 2674 O O . MET A 1 339 ? -12.339 -21.754 -22.425 1.00 92.50 339 MET A O 1
ATOM 2678 N N . CYS A 1 340 ? -12.545 -23.844 -21.650 1.00 91.69 340 CYS A N 1
ATOM 2679 C CA . CYS A 1 340 ? -11.106 -24.055 -21.513 1.00 91.69 340 CYS A CA 1
ATOM 2680 C C . CYS A 1 340 ? -10.539 -24.777 -22.745 1.00 91.69 340 CYS A C 1
ATOM 2682 O O . CYS A 1 340 ? -11.200 -25.634 -23.327 1.00 91.69 340 CYS A O 1
ATOM 2684 N N . LEU A 1 341 ? -9.326 -24.400 -23.158 1.00 90.56 341 LEU A N 1
ATOM 2685 C CA . LEU A 1 341 ? -8.649 -24.943 -24.343 1.00 90.56 341 LEU A CA 1
ATOM 2686 C C . LEU A 1 341 ? -7.840 -26.222 -24.067 1.00 90.56 341 LEU A C 1
ATOM 2688 O O . LEU A 1 341 ? -7.351 -26.829 -25.016 1.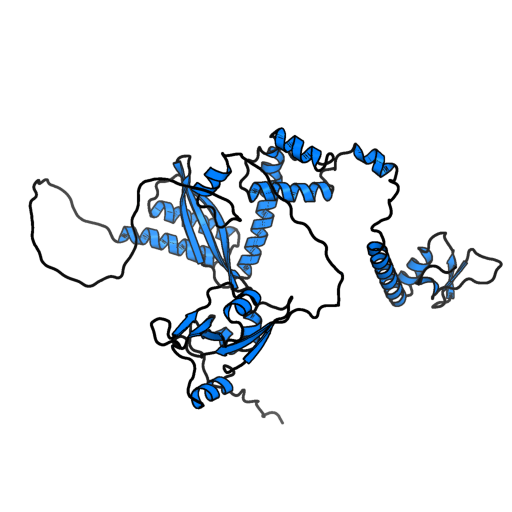00 90.56 341 LEU A O 1
ATOM 2692 N N . ALA A 1 342 ? -7.696 -26.612 -22.795 1.00 88.75 342 ALA A N 1
ATOM 2693 C CA . ALA A 1 342 ? -6.833 -27.679 -22.269 1.00 88.75 342 ALA A CA 1
ATOM 2694 C C . ALA A 1 342 ? -5.323 -27.526 -22.527 1.00 88.75 342 ALA A C 1
ATOM 2696 O O . ALA A 1 342 ? -4.550 -27.733 -21.599 1.00 88.75 342 ALA A O 1
ATOM 2697 N N . SER A 1 343 ? -4.891 -27.131 -23.724 1.00 88.75 343 SER A N 1
ATOM 2698 C CA . SER A 1 343 ? -3.477 -26.905 -24.040 1.00 88.75 343 SER A CA 1
ATOM 2699 C C . SER A 1 343 ? -3.044 -25.459 -23.799 1.00 88.75 343 SER A C 1
ATOM 2701 O O . SER A 1 343 ? -3.786 -24.520 -24.116 1.00 88.75 343 SER A O 1
ATOM 2703 N N . LYS A 1 344 ? -1.821 -25.273 -23.288 1.00 86.06 344 LYS A N 1
ATOM 2704 C CA . LYS A 1 344 ? -1.171 -23.961 -23.149 1.00 86.06 344 LYS A CA 1
ATOM 2705 C C . LYS A 1 344 ? -0.928 -23.313 -24.519 1.00 86.06 344 LYS A C 1
ATOM 2707 O O . LYS A 1 344 ? -1.120 -22.113 -24.683 1.00 86.06 344 LYS A O 1
ATOM 2712 N N . ASP A 1 345 ? -0.620 -24.114 -25.540 1.00 82.25 345 ASP A N 1
ATOM 2713 C CA . ASP A 1 345 ? -0.261 -23.645 -26.883 1.00 82.25 345 ASP A CA 1
ATOM 2714 C C . ASP A 1 345 ? -1.494 -23.499 -27.800 1.00 82.25 345 ASP A C 1
ATOM 2716 O O . ASP A 1 345 ? -1.376 -23.403 -29.022 1.00 82.25 345 ASP A O 1
ATOM 2720 N N . GLY A 1 346 ? -2.703 -23.460 -27.224 1.00 80.25 346 GLY A N 1
ATOM 2721 C CA . GLY A 1 346 ? -3.968 -23.339 -27.951 1.00 80.25 346 GLY A CA 1
ATOM 2722 C C . GLY A 1 346 ? -4.076 -22.050 -28.777 1.00 80.25 346 GLY A C 1
ATOM 2723 O O . GLY A 1 346 ? -4.440 -20.996 -28.250 1.00 80.25 346 GLY A O 1
ATOM 2724 N N . GLN A 1 347 ? -3.811 -22.146 -30.087 1.00 79.06 347 GLN A N 1
ATOM 2725 C CA . GLN A 1 347 ? -3.866 -21.021 -31.041 1.00 79.06 347 GLN A CA 1
ATOM 2726 C C . GLN A 1 347 ? -5.254 -20.770 -31.655 1.00 79.06 347 GLN A C 1
ATOM 2728 O O . GLN A 1 347 ? -5.523 -19.680 -32.157 1.00 79.06 347 GLN A O 1
ATOM 2733 N N . ARG A 1 348 ? -6.163 -21.755 -31.614 1.00 86.75 348 ARG A N 1
ATOM 2734 C CA . ARG A 1 348 ? -7.545 -21.626 -32.112 1.00 86.75 348 ARG A CA 1
ATOM 2735 C C . ARG A 1 348 ? -8.571 -22.228 -31.144 1.00 86.75 348 ARG A C 1
ATOM 2737 O O . ARG A 1 348 ? -8.246 -23.191 -30.452 1.00 86.75 348 ARG A O 1
ATOM 2744 N N . PRO A 1 349 ? -9.824 -21.740 -31.130 1.00 88.25 349 PRO A N 1
ATOM 2745 C CA . PRO A 1 349 ? -10.941 -22.458 -30.535 1.00 88.25 349 PRO A CA 1
ATOM 2746 C C . PRO A 1 349 ? -11.143 -23.835 -31.188 1.00 88.25 349 PRO A C 1
ATOM 2748 O O . PRO A 1 349 ? -10.837 -24.003 -32.376 1.00 88.25 349 PRO A O 1
ATOM 2751 N N . PRO A 1 350 ? -11.731 -24.800 -30.462 1.00 87.75 350 PRO A N 1
ATOM 2752 C CA . PRO A 1 350 ? -12.101 -26.088 -31.034 1.00 87.75 350 PRO A CA 1
ATOM 2753 C C . PRO A 1 350 ? -13.206 -25.894 -32.089 1.00 87.75 350 PRO A C 1
ATOM 2755 O O . PRO A 1 350 ? -14.278 -25.344 -31.812 1.00 87.75 350 PRO A O 1
ATOM 2758 N N . THR A 1 351 ? -12.927 -26.311 -33.322 1.00 85.06 351 THR A N 1
ATOM 2759 C CA . THR A 1 351 ? -13.813 -26.179 -34.488 1.00 85.06 351 THR A CA 1
ATOM 2760 C C . THR A 1 351 ? -14.546 -27.480 -34.777 1.00 85.06 351 THR A C 1
ATOM 2762 O O . THR A 1 351 ? -15.731 -27.448 -35.119 1.00 85.06 351 THR A O 1
ATOM 2765 N N . SER A 1 352 ? -13.895 -28.627 -34.580 1.00 88.56 352 SER A N 1
ATOM 2766 C CA . SER A 1 352 ? -14.517 -29.936 -34.754 1.00 88.56 352 SER A CA 1
ATOM 2767 C C . SER A 1 352 ? -15.626 -30.155 -33.723 1.00 88.56 352 SER A C 1
ATOM 2769 O O . SER A 1 352 ? -15.631 -29.556 -32.643 1.00 88.56 352 SER A O 1
ATOM 2771 N N . ILE A 1 353 ? -16.593 -31.014 -34.049 1.00 88.44 353 ILE A N 1
ATOM 2772 C CA . ILE A 1 353 ? -17.547 -31.519 -33.053 1.00 88.44 353 ILE A CA 1
ATOM 2773 C C . ILE A 1 353 ? -16.794 -32.410 -32.055 1.00 88.44 353 ILE A C 1
ATOM 2775 O O . ILE A 1 353 ? -16.970 -32.246 -30.854 1.00 88.44 353 ILE A O 1
ATOM 2779 N N . ARG A 1 354 ? -15.874 -33.254 -32.547 1.00 87.94 354 ARG A N 1
ATOM 2780 C CA . ARG A 1 354 ? -15.051 -34.166 -31.740 1.00 87.94 354 ARG A CA 1
ATOM 2781 C C . ARG A 1 354 ? -14.247 -33.427 -30.661 1.00 87.94 354 ARG A C 1
ATOM 2783 O O . ARG A 1 354 ? -14.461 -33.695 -29.486 1.00 87.94 354 ARG A O 1
ATOM 2790 N N . GLU A 1 355 ? -13.449 -32.427 -31.052 1.00 87.69 355 GLU A N 1
ATOM 2791 C CA . GLU A 1 355 ? -12.667 -31.579 -30.127 1.00 87.69 355 GLU A CA 1
ATOM 2792 C C . GLU A 1 355 ? -13.545 -30.973 -29.012 1.00 87.69 355 GLU A C 1
ATOM 2794 O O . GLU A 1 355 ? -13.153 -30.903 -27.848 1.00 87.69 355 GLU A O 1
ATOM 2799 N N . ARG A 1 356 ? -14.764 -30.532 -29.358 1.00 88.31 356 ARG A N 1
ATOM 2800 C CA . ARG A 1 356 ? -15.714 -29.937 -28.404 1.00 88.31 356 ARG A CA 1
ATOM 2801 C C . ARG A 1 356 ? -16.338 -30.974 -27.471 1.00 88.31 356 ARG A C 1
ATOM 2803 O O . ARG A 1 356 ? -16.560 -30.652 -26.307 1.00 88.31 356 ARG A O 1
ATOM 2810 N N . THR A 1 357 ? -16.601 -32.188 -27.951 1.00 89.69 357 THR A N 1
ATOM 2811 C CA . THR A 1 357 ? -17.091 -33.308 -27.135 1.00 89.69 357 THR A CA 1
ATOM 2812 C C . THR A 1 357 ? -16.012 -33.822 -26.183 1.00 89.69 357 THR A C 1
ATOM 2814 O O . THR A 1 357 ? -16.297 -34.015 -25.007 1.00 89.69 357 THR A O 1
ATOM 2817 N N . GLU A 1 358 ? -14.767 -33.969 -26.640 1.00 89.69 358 GLU A N 1
ATOM 2818 C CA . GLU A 1 358 ? -13.627 -34.382 -25.806 1.00 89.69 358 GLU A CA 1
ATOM 2819 C C . GLU A 1 358 ? -13.397 -33.383 -24.656 1.00 89.69 358 GLU A C 1
ATOM 2821 O O . GLU A 1 358 ? -13.365 -33.774 -23.488 1.00 89.69 358 GLU A O 1
ATOM 2826 N N . LEU A 1 359 ? -13.382 -32.075 -24.953 1.00 90.38 359 LEU A N 1
ATOM 2827 C CA . LEU A 1 359 ? -13.322 -31.025 -23.928 1.00 90.38 359 LEU A CA 1
ATOM 2828 C C . LEU A 1 359 ? -14.552 -31.020 -23.004 1.00 90.38 359 LEU A C 1
ATOM 2830 O O . LEU A 1 359 ? -14.409 -30.779 -21.806 1.00 90.38 359 LEU A O 1
ATOM 2834 N N . ALA A 1 360 ? -15.761 -31.276 -23.512 1.00 89.25 360 ALA A N 1
ATOM 2835 C CA . ALA A 1 360 ? -16.963 -31.353 -22.677 1.00 89.25 360 ALA A CA 1
ATOM 2836 C C . ALA A 1 360 ? -16.896 -32.525 -21.683 1.00 89.25 360 ALA A C 1
ATOM 2838 O O . ALA A 1 360 ? -17.133 -32.314 -20.493 1.00 89.25 360 ALA A O 1
ATOM 2839 N N . ASN A 1 361 ? -16.493 -33.710 -22.149 1.00 88.38 361 ASN A N 1
ATOM 2840 C CA . ASN A 1 361 ? -16.328 -34.917 -21.335 1.00 88.38 361 ASN A CA 1
ATOM 2841 C C . ASN A 1 361 ? -15.246 -34.731 -20.257 1.00 88.38 361 ASN A C 1
ATOM 2843 O O . ASN A 1 361 ? -15.453 -35.104 -19.106 1.00 88.38 361 ASN A O 1
ATOM 2847 N N . ALA A 1 362 ? -14.139 -34.056 -20.588 1.00 86.62 362 ALA A N 1
ATOM 2848 C CA . ALA A 1 362 ? -13.086 -33.683 -19.638 1.00 86.62 362 ALA A CA 1
ATOM 2849 C C . ALA A 1 362 ? -13.511 -32.613 -18.602 1.00 86.62 362 ALA A C 1
ATOM 2851 O O . ALA A 1 362 ? -12.718 -32.241 -17.735 1.00 86.62 362 ALA A O 1
ATOM 2852 N N . GLY A 1 363 ? -14.734 -32.073 -18.697 1.00 88.19 363 GLY A N 1
ATOM 2853 C CA . GLY A 1 363 ? -15.237 -30.994 -17.843 1.00 88.19 363 GLY A CA 1
ATOM 2854 C C . GLY A 1 363 ? -14.748 -29.590 -18.229 1.00 88.19 363 GLY A C 1
ATOM 2855 O O . GLY A 1 363 ? -14.948 -28.647 -17.462 1.00 88.19 363 GLY A O 1
ATOM 2856 N N . LEU A 1 364 ? -14.138 -29.428 -19.404 1.00 91.06 364 LEU A N 1
ATOM 2857 C CA . LEU A 1 364 ? -13.507 -28.200 -19.912 1.00 91.06 364 LEU A CA 1
ATOM 2858 C C . LEU A 1 364 ? -14.345 -27.446 -20.966 1.00 91.06 364 LEU A C 1
ATOM 2860 O O . LEU A 1 364 ? -13.992 -26.331 -21.352 1.00 91.06 364 LEU A O 1
ATOM 2864 N N . GLY A 1 365 ? -15.465 -28.028 -21.408 1.00 89.19 365 GLY A N 1
ATOM 2865 C CA . GLY A 1 365 ? -16.384 -27.454 -22.398 1.00 89.19 365 GLY A CA 1
ATOM 2866 C C . GLY A 1 365 ? -17.160 -26.203 -21.947 1.00 89.19 365 GLY A C 1
ATOM 2867 O O . GLY A 1 365 ? -16.875 -25.585 -20.923 1.00 89.19 365 GLY A O 1
ATOM 2868 N N . ASP A 1 366 ? -18.163 -25.821 -22.744 1.00 90.75 366 ASP A N 1
ATOM 2869 C CA . ASP A 1 366 ? -18.912 -24.566 -22.580 1.00 90.75 366 ASP A CA 1
ATOM 2870 C C . ASP A 1 366 ? -19.677 -24.467 -21.248 1.00 90.75 366 ASP A C 1
ATOM 2872 O O . ASP A 1 366 ? -20.613 -25.225 -20.993 1.00 90.75 366 ASP A O 1
ATOM 2876 N N . LYS A 1 367 ? -19.338 -23.464 -20.427 1.00 92.75 367 LYS A N 1
ATOM 2877 C CA . LYS A 1 367 ? -19.995 -23.172 -19.142 1.00 92.75 367 LYS A CA 1
ATOM 2878 C C . LYS A 1 367 ? -20.395 -21.701 -19.036 1.00 92.75 367 LYS A C 1
ATOM 2880 O O . LYS A 1 367 ? -19.645 -20.800 -19.403 1.00 92.75 367 LYS A O 1
ATOM 2885 N N . SER A 1 368 ? -21.598 -21.448 -18.516 1.00 91.69 368 SER A N 1
ATOM 2886 C CA . SER A 1 368 ? -22.114 -20.094 -18.258 1.00 91.69 368 SER A CA 1
ATOM 2887 C C . SER A 1 368 ? -22.076 -19.802 -16.758 1.00 91.69 368 SER A C 1
ATOM 2889 O O . SER A 1 368 ? -22.785 -20.447 -15.989 1.00 91.69 368 SER A O 1
ATOM 2891 N N . ILE A 1 369 ? -21.261 -18.835 -16.335 1.00 90.25 369 ILE A N 1
ATOM 2892 C CA . ILE A 1 369 ? -21.023 -18.517 -14.917 1.00 90.25 369 ILE A CA 1
ATOM 2893 C C . ILE A 1 369 ? -21.697 -17.188 -14.579 1.00 90.25 369 ILE A C 1
ATOM 2895 O O . ILE A 1 369 ? -21.534 -16.207 -15.306 1.00 90.25 369 ILE A O 1
ATOM 2899 N N . THR A 1 370 ? -22.465 -17.154 -13.483 1.00 88.88 370 THR A N 1
ATOM 2900 C CA . THR A 1 370 ? -23.236 -15.973 -13.060 1.00 88.88 370 THR A CA 1
ATOM 2901 C C . THR A 1 370 ? -22.679 -15.361 -11.776 1.00 88.88 370 THR A C 1
ATOM 2903 O O . THR A 1 370 ? -22.822 -15.915 -10.692 1.00 88.88 370 THR A O 1
ATOM 2906 N N . PHE A 1 371 ? -22.094 -14.174 -11.901 1.00 86.88 371 PHE A N 1
ATOM 2907 C CA . PHE A 1 371 ? -21.508 -13.389 -10.819 1.00 86.88 371 PHE A CA 1
ATOM 2908 C C . PHE A 1 371 ? -22.559 -12.467 -10.181 1.00 86.88 371 PHE A C 1
ATOM 2910 O O . PHE A 1 371 ? -23.303 -11.778 -10.886 1.00 86.88 371 PHE A O 1
ATOM 2917 N N . THR A 1 372 ? -22.599 -12.405 -8.848 1.00 83.44 372 THR A N 1
ATOM 2918 C CA . THR A 1 372 ? -23.484 -11.512 -8.073 1.00 83.44 372 THR A CA 1
ATOM 2919 C C . THR A 1 372 ? -22.734 -10.258 -7.596 1.00 83.44 372 THR A C 1
ATOM 2921 O O . THR A 1 372 ? -21.502 -10.235 -7.572 1.00 83.44 372 THR A O 1
ATOM 2924 N N . GLN A 1 373 ? -23.446 -9.186 -7.211 1.00 68.12 373 GLN A N 1
ATOM 2925 C CA . GLN A 1 373 ? -22.809 -7.894 -6.883 1.00 68.12 373 GLN A CA 1
ATOM 2926 C C . GLN A 1 373 ? -21.868 -7.942 -5.656 1.00 68.12 373 GLN A C 1
ATOM 2928 O O . GLN A 1 373 ? -20.903 -7.177 -5.600 1.00 68.12 373 GLN A O 1
ATOM 2933 N N . ASN A 1 374 ? -22.092 -8.872 -4.727 1.00 64.56 374 ASN A N 1
ATOM 2934 C CA . ASN A 1 374 ? -21.233 -9.101 -3.557 1.00 64.56 374 ASN A CA 1
ATOM 2935 C C . ASN A 1 374 ? -20.626 -10.520 -3.570 1.00 64.56 374 ASN A C 1
ATOM 2937 O O . ASN A 1 374 ? -20.262 -11.036 -2.520 1.00 64.56 374 ASN A O 1
ATOM 2941 N N . GLY A 1 375 ? -20.603 -11.173 -4.738 1.00 61.94 375 GLY A N 1
ATOM 2942 C CA . GLY A 1 375 ? -20.079 -12.527 -4.902 1.00 61.94 375 GLY A CA 1
ATOM 2943 C C . GLY A 1 375 ? -18.554 -12.590 -4.907 1.00 61.94 375 GLY A C 1
ATOM 2944 O O . GLY A 1 375 ? -17.874 -11.565 -4.934 1.00 61.94 375 GLY A O 1
ATOM 2945 N N . GLU A 1 376 ? -18.052 -13.820 -4.903 1.00 64.62 376 GLU A N 1
ATOM 2946 C CA . GLU A 1 376 ? -16.631 -14.153 -4.819 1.00 64.62 376 GLU A CA 1
ATOM 2947 C C . GLU A 1 376 ? -15.796 -13.656 -6.010 1.00 64.62 376 GLU A C 1
ATOM 2949 O O . GLU A 1 376 ? -16.316 -13.298 -7.073 1.00 64.62 376 GLU A O 1
ATOM 2954 N N . SER A 1 377 ? -14.471 -13.671 -5.819 1.00 81.38 377 SER A N 1
ATOM 2955 C CA . SER A 1 377 ? -13.477 -13.451 -6.871 1.00 81.38 377 SER A CA 1
ATOM 2956 C C . SER A 1 377 ? -13.776 -14.318 -8.098 1.00 81.38 377 SER A C 1
ATOM 2958 O O . SER A 1 377 ? -14.049 -15.516 -7.982 1.00 81.38 377 SER A O 1
ATOM 2960 N N . VAL A 1 378 ? -13.690 -13.710 -9.286 1.00 86.31 378 VAL A N 1
ATOM 2961 C CA . VAL A 1 378 ? -13.933 -14.386 -10.573 1.00 86.31 378 VAL A CA 1
ATOM 2962 C C . VAL A 1 378 ? -13.038 -15.620 -10.720 1.00 86.31 378 VAL A C 1
ATOM 2964 O O . VAL A 1 378 ? -13.481 -16.632 -11.252 1.00 86.31 378 VAL A O 1
ATOM 2967 N N . TYR A 1 379 ? -11.820 -15.562 -10.176 1.00 86.44 379 TYR A N 1
ATOM 2968 C CA . TYR A 1 379 ? -10.866 -16.666 -10.166 1.00 86.44 379 TYR A CA 1
ATOM 2969 C C . TYR A 1 379 ? -11.373 -17.892 -9.386 1.00 86.44 379 TYR A C 1
ATOM 2971 O O . TYR A 1 379 ? -11.323 -19.005 -9.906 1.00 86.44 379 TYR A O 1
ATOM 2979 N N . ARG A 1 380 ? -11.936 -17.702 -8.179 1.00 85.81 380 ARG A N 1
ATOM 2980 C CA . ARG A 1 380 ? -12.485 -18.808 -7.364 1.00 85.81 380 ARG A CA 1
ATOM 2981 C C . ARG A 1 380 ? -13.649 -19.500 -8.070 1.00 85.81 380 ARG A C 1
ATOM 2983 O O . ARG A 1 380 ? -13.653 -20.719 -8.183 1.00 85.81 380 ARG A O 1
ATOM 2990 N N . LEU A 1 381 ? -14.579 -18.719 -8.621 1.00 88.44 381 LEU A N 1
ATOM 2991 C CA . LEU A 1 381 ? -15.715 -19.238 -9.394 1.00 88.44 381 LEU A CA 1
ATOM 2992 C C . LEU A 1 381 ? -15.285 -19.947 -10.690 1.00 88.44 381 LEU A C 1
ATOM 2994 O O . LEU A 1 381 ? -15.978 -20.852 -11.145 1.00 88.44 381 LEU A O 1
ATOM 2998 N N . LEU A 1 382 ? -14.150 -19.572 -11.288 1.00 90.00 382 LEU A N 1
ATOM 2999 C CA . LEU A 1 382 ? -13.593 -20.296 -12.432 1.00 90.00 382 LEU A CA 1
ATOM 3000 C C . LEU A 1 382 ? -12.979 -21.637 -12.017 1.00 90.00 382 LEU A C 1
ATOM 3002 O O . LEU A 1 382 ? -13.275 -22.631 -12.673 1.00 90.00 382 LEU A O 1
ATOM 3006 N N . LEU A 1 383 ? -12.219 -21.705 -10.919 1.00 90.19 383 LEU A N 1
ATOM 3007 C CA . LEU A 1 383 ? -11.724 -22.985 -10.389 1.00 90.19 383 LEU A CA 1
ATOM 3008 C C . LEU A 1 383 ? -12.877 -23.910 -9.962 1.00 90.19 383 LEU A C 1
ATOM 3010 O O . LEU A 1 383 ? -12.905 -25.072 -10.353 1.00 90.19 383 LEU A O 1
ATOM 3014 N N . GLU A 1 384 ? -13.885 -23.383 -9.260 1.00 88.88 384 GLU A N 1
ATOM 3015 C CA . GLU A 1 384 ? -15.074 -24.134 -8.823 1.00 88.88 384 GLU A CA 1
ATOM 3016 C C . GLU A 1 384 ? -15.851 -24.747 -10.003 1.00 88.88 384 GLU A C 1
ATOM 3018 O O . GLU A 1 384 ? -16.399 -25.843 -9.893 1.00 88.88 384 GLU A O 1
ATOM 3023 N N . LYS A 1 385 ? -15.873 -24.077 -11.166 1.00 89.75 385 LYS A N 1
ATOM 3024 C CA . LYS A 1 385 ? -16.514 -24.600 -12.385 1.00 89.75 385 LYS A CA 1
ATOM 3025 C C . LYS A 1 385 ? -15.573 -25.354 -13.325 1.00 89.75 385 LYS A C 1
ATOM 3027 O O . LYS A 1 385 ? -16.081 -26.073 -14.187 1.00 89.75 385 LYS A O 1
ATOM 3032 N N . PHE A 1 386 ? -14.257 -25.263 -13.160 1.00 91.75 386 PHE A N 1
ATOM 3033 C CA . PHE A 1 386 ? -13.250 -25.980 -13.950 1.00 91.75 386 PHE A CA 1
ATOM 3034 C C . PHE A 1 386 ? -12.112 -26.520 -13.047 1.00 91.75 386 PHE A C 1
ATOM 3036 O O . PHE A 1 386 ? -10.980 -26.047 -13.160 1.00 91.75 386 PHE A O 1
ATOM 3043 N N . PRO A 1 387 ? -12.356 -27.524 -12.175 1.00 88.44 387 PRO A N 1
ATOM 3044 C CA . PRO A 1 387 ? -11.394 -27.913 -11.132 1.00 88.44 387 PRO A CA 1
ATOM 3045 C C . PRO A 1 387 ? -10.011 -28.333 -11.646 1.00 88.44 387 PRO A C 1
ATOM 3047 O O . PRO A 1 387 ? -9.001 -28.044 -11.009 1.00 88.44 387 PRO A O 1
ATOM 3050 N N . LYS A 1 388 ? -9.935 -28.931 -12.846 1.00 86.94 388 LYS A N 1
ATOM 3051 C CA . LYS A 1 388 ? -8.661 -29.301 -13.489 1.00 86.94 388 LYS A CA 1
ATOM 3052 C C . LYS A 1 388 ? -7.708 -28.102 -13.727 1.00 86.94 388 LYS A C 1
ATOM 3054 O O . LYS A 1 388 ? -6.517 -28.327 -13.915 1.00 86.94 388 LYS A O 1
ATOM 3059 N N . LEU A 1 389 ? -8.188 -26.850 -13.678 1.00 87.31 389 LEU A N 1
ATOM 3060 C CA . LEU A 1 389 ? -7.350 -25.641 -13.760 1.00 87.31 389 LEU A CA 1
ATOM 3061 C C . LEU A 1 389 ? -6.430 -25.435 -12.547 1.00 87.31 389 LEU A C 1
ATOM 3063 O O . LEU A 1 389 ? -5.410 -24.766 -12.695 1.00 87.31 389 LEU A O 1
ATOM 3067 N N . GLU A 1 390 ? -6.753 -25.966 -11.362 1.00 85.31 390 GLU A N 1
ATOM 3068 C CA . GLU A 1 390 ? -5.917 -25.745 -10.168 1.00 85.31 390 GLU A CA 1
ATOM 3069 C C . GLU A 1 390 ? -4.518 -26.361 -10.339 1.00 85.31 390 GLU A C 1
ATOM 3071 O O . GLU A 1 390 ? -3.514 -25.751 -9.970 1.00 85.31 390 GLU A O 1
ATOM 3076 N N . ASN A 1 391 ? -4.444 -27.507 -11.019 1.00 82.25 391 ASN A N 1
ATOM 3077 C CA . ASN A 1 391 ? -3.191 -28.176 -11.364 1.00 82.25 391 ASN A CA 1
ATOM 3078 C C . ASN A 1 391 ? -2.424 -27.486 -12.509 1.00 82.25 391 ASN A C 1
ATOM 3080 O O . ASN A 1 391 ? -1.271 -27.826 -12.751 1.00 82.25 391 ASN A O 1
ATOM 3084 N N . ALA A 1 392 ? -3.025 -26.542 -13.238 1.00 80.44 392 ALA A N 1
ATOM 3085 C CA . ALA A 1 392 ? -2.457 -25.994 -14.475 1.00 80.44 392 ALA A CA 1
ATOM 3086 C C . ALA A 1 392 ? -1.449 -24.840 -14.271 1.00 80.44 392 ALA A C 1
ATOM 3088 O O . ALA A 1 392 ? -0.953 -24.259 -15.241 1.00 80.44 392 ALA A O 1
ATOM 3089 N N . GLY A 1 393 ? -1.160 -24.485 -13.012 1.00 78.88 393 GLY A N 1
ATOM 3090 C CA . GLY A 1 393 ? -0.240 -23.398 -12.656 1.00 78.88 393 GLY A CA 1
ATOM 3091 C C . GLY A 1 393 ? -0.797 -21.989 -12.899 1.00 78.88 393 GLY A C 1
ATOM 3092 O O . GLY A 1 393 ? -0.035 -21.032 -13.026 1.00 78.88 393 GLY A O 1
ATOM 3093 N N . GLY A 1 394 ? -2.124 -21.859 -12.979 1.00 86.12 394 GLY A N 1
ATOM 3094 C CA . GLY A 1 394 ? -2.823 -20.628 -13.355 1.00 86.12 394 GLY A CA 1
ATOM 3095 C C . GLY A 1 394 ? -3.259 -20.610 -14.823 1.00 86.12 394 GLY A C 1
ATOM 3096 O O . GLY A 1 394 ? -2.975 -21.528 -15.594 1.00 86.12 394 GLY A O 1
ATOM 3097 N N . PHE A 1 395 ? -3.993 -19.566 -15.209 1.00 91.38 395 PHE A N 1
ATOM 3098 C CA . PHE A 1 395 ? -4.590 -19.443 -16.540 1.00 91.38 395 PHE A CA 1
ATOM 3099 C C . PHE A 1 395 ? -4.710 -17.985 -17.006 1.00 91.38 395 PHE A C 1
ATOM 3101 O O . PHE A 1 395 ? -4.840 -17.072 -16.187 1.00 91.38 395 PHE A O 1
ATOM 3108 N N . ASP A 1 396 ? -4.720 -17.777 -18.324 1.00 90.75 396 ASP A N 1
ATOM 3109 C CA . ASP A 1 396 ? -5.162 -16.529 -18.950 1.00 90.75 396 ASP A CA 1
ATOM 3110 C C . ASP A 1 396 ? -6.665 -16.553 -19.274 1.00 90.75 396 ASP A C 1
ATOM 3112 O O . ASP A 1 396 ? -7.315 -17.605 -19.282 1.00 90.75 396 ASP A O 1
ATOM 3116 N N . LEU A 1 397 ? -7.215 -15.364 -19.530 1.00 93.38 397 LEU A N 1
ATOM 3117 C CA . LEU A 1 397 ? -8.544 -15.182 -20.103 1.00 93.38 397 LEU A CA 1
ATOM 3118 C C . LEU A 1 397 ? -8.408 -14.418 -21.422 1.00 93.38 397 LEU A C 1
ATOM 3120 O O . LEU A 1 397 ? -8.014 -13.252 -21.418 1.00 93.38 397 LEU A O 1
ATOM 3124 N N . SER A 1 398 ? -8.776 -15.049 -22.534 1.00 92.81 398 SER A N 1
ATOM 3125 C CA . SER A 1 398 ? -8.626 -14.502 -23.888 1.00 92.81 398 SER A CA 1
ATOM 3126 C C . SER A 1 398 ? -9.960 -14.428 -24.641 1.00 92.81 398 SER A C 1
ATOM 3128 O O . SER A 1 398 ? -10.835 -15.281 -24.478 1.00 92.81 398 SER A O 1
ATOM 3130 N N . LEU A 1 399 ? -10.118 -13.427 -25.510 1.00 92.06 399 LEU A N 1
ATOM 3131 C CA . LEU A 1 399 ? -11.169 -13.395 -26.538 1.00 92.06 399 LEU A CA 1
ATOM 3132 C C . LEU A 1 399 ? -10.606 -13.897 -27.868 1.00 92.06 399 LEU A C 1
ATOM 3134 O O . LEU A 1 399 ? -9.425 -13.713 -28.139 1.00 92.06 399 LEU A O 1
ATOM 3138 N N . PHE A 1 400 ? -11.440 -14.516 -28.707 1.00 90.00 400 PHE A N 1
ATOM 3139 C CA . PHE A 1 400 ? -11.029 -14.951 -30.045 1.00 90.00 400 PHE A CA 1
ATOM 3140 C C . PHE A 1 400 ? -11.651 -14.078 -31.132 1.00 90.00 400 PHE A C 1
ATOM 3142 O O . PHE A 1 400 ? -12.880 -14.030 -31.256 1.00 90.00 400 PHE A O 1
ATOM 3149 N N . GLN A 1 401 ? -10.810 -13.436 -31.938 1.00 87.69 401 GLN A N 1
ATOM 3150 C CA . GLN A 1 401 ? -11.219 -12.575 -33.040 1.00 87.69 401 GLN A CA 1
ATOM 3151 C C . GLN A 1 401 ? -11.099 -13.313 -34.382 1.00 87.69 401 GLN A C 1
ATOM 3153 O O . GLN A 1 401 ? -10.102 -13.967 -34.673 1.00 87.69 401 GLN A O 1
ATOM 3158 N N . ARG A 1 402 ? -12.166 -13.230 -35.191 1.00 83.19 402 ARG A N 1
ATOM 3159 C CA . ARG A 1 402 ? -12.343 -13.953 -36.469 1.00 83.19 402 ARG A CA 1
ATOM 3160 C C . ARG A 1 402 ? -12.139 -13.082 -37.718 1.00 83.19 402 ARG A C 1
ATOM 3162 O O . ARG A 1 402 ? -12.511 -13.506 -38.808 1.00 83.19 402 ARG A O 1
ATOM 3169 N N . SER A 1 403 ? -11.634 -11.858 -37.573 1.00 75.31 403 SER A N 1
ATOM 3170 C CA . SER A 1 403 ? -11.366 -10.973 -38.714 1.00 75.31 403 SER A CA 1
ATOM 3171 C C . SER A 1 403 ? -10.262 -11.542 -39.604 1.00 75.31 403 SER A C 1
ATOM 3173 O O . SER A 1 403 ? -9.342 -12.185 -39.109 1.00 75.31 403 SER A O 1
ATOM 3175 N N . VAL A 1 404 ? -10.332 -11.269 -40.906 1.00 63.81 404 VAL A N 1
ATOM 3176 C CA . VAL A 1 404 ? -9.232 -11.540 -41.840 1.00 63.81 404 VAL A CA 1
ATOM 3177 C C . VAL A 1 404 ? -8.248 -10.372 -41.755 1.00 63.81 404 VAL A C 1
ATOM 3179 O O . VAL A 1 404 ? -8.628 -9.245 -42.062 1.00 63.81 404 VAL A O 1
ATOM 3182 N N . GLY A 1 405 ? -7.021 -10.632 -41.303 1.00 68.25 405 GLY A N 1
ATOM 3183 C CA . GLY A 1 405 ? -5.981 -9.625 -41.063 1.00 68.25 405 GLY A CA 1
ATOM 3184 C C . GLY A 1 405 ? -5.168 -9.933 -39.803 1.00 68.25 405 GLY A C 1
ATOM 3185 O O . GLY A 1 405 ? -5.368 -10.977 -39.181 1.00 68.25 405 GLY A O 1
ATOM 3186 N N . ASP A 1 406 ? -4.287 -9.010 -39.417 1.00 68.75 406 ASP A N 1
ATOM 3187 C CA . ASP A 1 406 ? -3.299 -9.201 -38.340 1.00 68.75 406 ASP A CA 1
ATOM 3188 C C . ASP A 1 406 ? -3.926 -9.448 -36.951 1.00 68.75 406 ASP A C 1
ATOM 3190 O O . ASP A 1 406 ? -3.326 -10.105 -36.105 1.00 68.75 406 ASP A O 1
ATOM 3194 N N . ASP A 1 407 ? -5.167 -9.000 -36.729 1.00 73.88 407 ASP A N 1
ATOM 3195 C CA . ASP A 1 407 ? -5.925 -9.247 -35.492 1.00 73.88 407 ASP A CA 1
ATOM 3196 C C . ASP A 1 407 ? -6.536 -10.665 -35.390 1.00 73.88 407 ASP A C 1
ATOM 3198 O O . ASP A 1 407 ? -7.292 -10.944 -34.451 1.00 73.88 407 ASP A O 1
ATOM 3202 N N . TYR A 1 408 ? -6.290 -11.571 -36.344 1.00 84.94 408 TYR A N 1
ATOM 3203 C CA . TYR A 1 408 ? -6.783 -12.950 -36.259 1.00 84.94 408 TYR A CA 1
ATOM 3204 C C . TYR A 1 408 ? -6.090 -13.718 -35.125 1.00 84.94 408 TYR A C 1
ATOM 3206 O O . TYR A 1 408 ? -4.892 -13.988 -35.186 1.00 84.94 408 TYR A O 1
ATOM 3214 N N . GLY A 1 409 ? -6.851 -14.150 -34.115 1.00 87.69 409 GLY A N 1
ATOM 3215 C CA . GLY A 1 409 ? -6.306 -14.977 -33.039 1.00 87.69 409 GLY A CA 1
ATOM 3216 C C . GLY A 1 409 ? -6.911 -14.720 -31.664 1.00 87.69 409 GLY A C 1
ATOM 3217 O O . GLY A 1 409 ? -8.044 -14.251 -31.521 1.00 87.69 409 GLY A O 1
ATOM 3218 N N . PHE A 1 410 ? -6.141 -15.082 -30.636 1.00 89.88 410 PHE A N 1
ATOM 3219 C CA . PHE A 1 410 ? -6.500 -14.908 -29.233 1.00 89.88 410 PHE A CA 1
ATOM 3220 C C . PHE A 1 410 ? -5.910 -13.624 -28.647 1.00 89.88 410 PHE A C 1
ATOM 3222 O O . PHE A 1 410 ? -4.701 -13.509 -28.477 1.00 89.88 410 PHE A O 1
ATOM 3229 N N . HIS A 1 411 ? -6.788 -12.709 -28.248 1.00 89.94 411 HIS A N 1
ATOM 3230 C CA . HIS A 1 411 ? -6.443 -11.464 -27.571 1.00 89.94 411 HIS A CA 1
ATOM 3231 C C . HIS A 1 411 ? -6.604 -11.640 -26.061 1.00 89.94 411 HIS A C 1
ATOM 3233 O O . HIS A 1 411 ? -7.726 -11.728 -25.550 1.00 89.94 411 HIS A O 1
ATOM 3239 N N . THR A 1 412 ? -5.484 -11.721 -25.342 1.00 89.25 412 THR A N 1
ATOM 3240 C CA . THR A 1 412 ? -5.476 -11.910 -23.886 1.00 89.25 412 THR A CA 1
ATOM 3241 C C . THR A 1 412 ? -5.945 -10.656 -23.158 1.00 89.25 412 THR A C 1
ATOM 3243 O O . THR A 1 412 ? -5.358 -9.579 -23.265 1.00 89.25 412 THR A O 1
ATOM 3246 N N . ILE A 1 413 ? -6.985 -10.804 -22.340 1.00 89.75 413 ILE A N 1
ATOM 3247 C CA . ILE A 1 413 ? -7.475 -9.750 -21.459 1.00 89.75 413 ILE A CA 1
ATOM 3248 C C . ILE A 1 413 ? -6.480 -9.626 -20.304 1.00 89.75 413 ILE A C 1
ATOM 3250 O O . ILE A 1 413 ? -6.485 -10.437 -19.377 1.00 89.75 413 ILE A O 1
ATOM 3254 N N . SER A 1 414 ? -5.641 -8.590 -20.323 1.00 83.12 414 SER A N 1
ATOM 3255 C CA . SER A 1 414 ? -4.739 -8.272 -19.207 1.00 83.12 414 SER A CA 1
ATOM 3256 C C . SER A 1 414 ? -5.535 -8.121 -17.898 1.00 83.12 414 SER A C 1
ATOM 3258 O O . SER A 1 414 ? -6.683 -7.662 -17.958 1.00 83.12 414 SER A O 1
ATOM 3260 N N . PRO A 1 415 ? -4.976 -8.418 -16.711 1.00 81.19 415 PRO A N 1
ATOM 3261 C CA . PRO A 1 415 ? -5.593 -8.055 -15.431 1.00 81.19 415 PRO A CA 1
ATOM 3262 C C . PRO A 1 415 ? -5.930 -6.546 -15.353 1.00 81.19 415 PRO A C 1
ATOM 3264 O O . PRO A 1 415 ? -5.330 -5.750 -16.078 1.00 81.19 415 PRO A O 1
ATOM 3267 N N . PRO A 1 416 ? -6.887 -6.108 -14.511 1.00 82.25 416 PRO A N 1
ATOM 3268 C CA . PRO A 1 416 ? -7.600 -6.882 -13.494 1.00 82.25 416 PRO A CA 1
ATOM 3269 C C . PRO A 1 416 ? -8.900 -7.527 -14.003 1.00 82.25 416 PRO A C 1
ATOM 3271 O O . PRO A 1 416 ? -9.754 -6.866 -14.607 1.00 82.25 416 PRO A O 1
ATOM 3274 N N . HIS A 1 417 ? -9.106 -8.811 -13.703 1.00 86.25 417 HIS A N 1
ATOM 3275 C CA . HIS A 1 417 ? -10.263 -9.607 -14.153 1.00 86.25 417 HIS A CA 1
ATOM 3276 C C . HIS A 1 417 ? -11.539 -9.391 -13.319 1.00 86.25 417 HIS A C 1
ATOM 3278 O O . HIS A 1 417 ? -12.255 -10.330 -12.980 1.00 86.25 417 HIS A O 1
ATOM 3284 N N . THR A 1 418 ? -11.861 -8.139 -12.981 1.00 85.94 418 THR A N 1
ATOM 3285 C CA . THR A 1 418 ? -13.112 -7.836 -12.266 1.00 85.94 418 THR A CA 1
ATOM 3286 C C . THR A 1 418 ? -14.327 -8.111 -13.158 1.00 85.94 418 THR A C 1
ATOM 3288 O O . THR A 1 418 ? -14.332 -7.768 -14.340 1.00 85.94 418 THR A O 1
ATOM 3291 N N . ARG A 1 419 ? -15.405 -8.671 -12.588 1.00 85.31 419 ARG A N 1
ATOM 3292 C CA . ARG A 1 419 ? -16.647 -9.001 -13.326 1.00 85.31 419 ARG A CA 1
ATOM 3293 C C . ARG A 1 419 ? -17.234 -7.830 -14.132 1.00 85.31 419 ARG A C 1
ATOM 3295 O O . ARG A 1 419 ? -17.935 -8.071 -15.107 1.00 85.31 419 ARG A O 1
ATOM 3302 N N . THR A 1 420 ? -16.996 -6.588 -13.695 1.00 83.38 420 THR A N 1
ATOM 3303 C CA . THR A 1 420 ? -17.461 -5.370 -14.372 1.00 83.38 420 THR A CA 1
ATOM 3304 C C . THR A 1 420 ? -16.646 -5.171 -15.643 1.00 83.38 420 THR A C 1
ATOM 3306 O O . THR A 1 420 ? -17.195 -5.291 -16.727 1.00 83.38 420 THR A O 1
ATOM 3309 N N . ARG A 1 421 ? -15.314 -5.058 -15.521 1.00 86.94 421 ARG A N 1
ATOM 3310 C CA . ARG A 1 421 ? -14.405 -4.916 -16.667 1.00 86.94 421 ARG A CA 1
ATOM 3311 C C . ARG A 1 421 ? -14.514 -6.081 -17.656 1.00 86.94 421 ARG A C 1
ATOM 3313 O O . ARG A 1 421 ? -14.483 -5.850 -18.857 1.00 86.94 421 ARG A O 1
ATOM 3320 N N . LEU A 1 422 ? -14.703 -7.315 -17.180 1.00 88.56 422 LEU A N 1
ATOM 3321 C CA . LEU A 1 422 ? -14.965 -8.460 -18.059 1.00 88.56 422 LEU A CA 1
ATOM 3322 C C . LEU A 1 422 ? -16.295 -8.329 -18.815 1.00 88.56 422 LEU A C 1
ATOM 3324 O O . LEU A 1 422 ? -16.337 -8.627 -20.004 1.00 88.56 422 LEU A O 1
ATOM 3328 N N . LYS A 1 423 ? -17.366 -7.847 -18.169 1.00 87.50 423 LYS A N 1
ATOM 3329 C CA . LYS A 1 423 ? -18.648 -7.577 -18.839 1.00 87.50 423 LYS A CA 1
ATOM 3330 C C . LYS A 1 423 ? -18.526 -6.465 -19.877 1.00 87.50 423 LYS A C 1
ATOM 3332 O O . LYS A 1 423 ? -19.073 -6.603 -20.964 1.00 87.50 423 LYS A O 1
ATOM 3337 N N . ASP A 1 424 ? -17.814 -5.397 -19.536 1.00 86.06 424 ASP A N 1
ATOM 3338 C CA . ASP A 1 424 ? -17.683 -4.209 -20.378 1.00 86.06 424 ASP A CA 1
ATOM 3339 C C . ASP A 1 424 ? -16.806 -4.487 -21.615 1.00 86.06 424 ASP A C 1
ATOM 3341 O O . ASP A 1 424 ? -17.110 -3.993 -22.695 1.00 86.06 424 ASP A O 1
ATOM 3345 N N . ILE A 1 425 ? -15.768 -5.327 -21.479 1.00 85.88 425 ILE A N 1
ATOM 3346 C CA . ILE A 1 425 ? -14.907 -5.770 -22.592 1.00 85.88 425 ILE A CA 1
ATOM 3347 C C . ILE A 1 425 ? -15.583 -6.860 -23.440 1.00 85.88 425 ILE A C 1
ATOM 3349 O O . ILE A 1 425 ? -15.541 -6.800 -24.665 1.00 85.88 425 ILE A O 1
ATOM 3353 N N . CYS A 1 426 ? -16.186 -7.880 -22.816 1.00 83.31 426 CYS A N 1
ATOM 3354 C CA . CYS A 1 426 ? -16.639 -9.078 -23.537 1.00 83.31 426 CYS A CA 1
ATOM 3355 C C . CYS A 1 426 ? -18.103 -8.998 -23.998 1.00 83.31 426 CYS A C 1
ATOM 3357 O O . CYS A 1 426 ? -18.487 -9.683 -24.945 1.00 83.31 426 CYS A O 1
ATOM 3359 N N . GLY A 1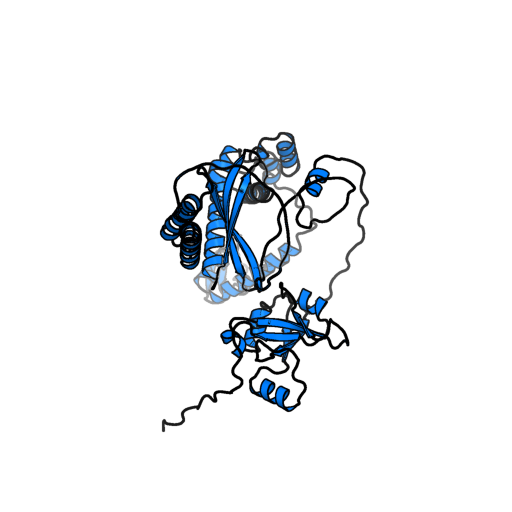 427 ? -18.950 -8.211 -23.328 1.00 85.12 427 GLY A N 1
ATOM 3360 C CA . GLY A 1 427 ? -20.380 -8.095 -23.621 1.00 85.12 427 GLY A CA 1
ATOM 3361 C C . GLY A 1 427 ? -21.128 -9.430 -23.511 1.00 85.12 427 GLY A C 1
ATOM 3362 O O . GLY A 1 427 ? -21.520 -9.848 -22.423 1.00 85.12 427 GLY A O 1
ATOM 3363 N N . GLN A 1 428 ? -21.352 -10.080 -24.658 1.00 83.69 428 GLN A N 1
ATOM 3364 C CA . GLN A 1 428 ? -21.970 -11.411 -24.783 1.00 83.69 428 GLN A CA 1
ATOM 3365 C C . GLN A 1 428 ? -21.033 -12.469 -25.402 1.00 83.69 428 GLN A C 1
ATOM 3367 O O . GLN A 1 428 ? -21.451 -13.612 -25.612 1.00 83.69 428 GLN A O 1
ATOM 3372 N N . ALA A 1 429 ? -19.788 -12.101 -25.722 1.00 87.06 429 ALA A N 1
ATOM 3373 C CA . ALA A 1 429 ? -18.805 -12.987 -26.332 1.00 87.06 429 ALA A CA 1
ATOM 3374 C C . ALA A 1 429 ? -18.424 -14.155 -25.407 1.00 87.06 429 ALA A C 1
ATOM 3376 O O . ALA A 1 429 ? -18.531 -14.078 -24.180 1.00 87.06 429 ALA A O 1
ATOM 3377 N N . LYS A 1 430 ? -17.952 -15.247 -26.016 1.00 90.88 430 LYS A N 1
ATOM 3378 C CA . LYS A 1 430 ? -17.351 -16.365 -25.287 1.00 90.88 430 LYS A CA 1
ATOM 3379 C C . LYS A 1 430 ? -15.895 -16.031 -24.968 1.00 90.88 430 LYS A C 1
ATOM 3381 O O . LYS A 1 430 ? -15.121 -15.738 -25.878 1.00 90.88 430 LYS A O 1
ATOM 3386 N N . MET A 1 431 ? -15.546 -16.110 -23.692 1.00 94.31 431 MET A N 1
ATOM 3387 C CA . MET A 1 431 ? -14.175 -16.052 -23.203 1.00 94.31 431 MET A CA 1
ATOM 3388 C C . MET A 1 431 ? -13.557 -17.451 -23.239 1.00 94.31 431 MET A C 1
ATOM 3390 O O . MET A 1 431 ? -14.232 -18.445 -22.967 1.00 94.31 431 MET A O 1
ATOM 3394 N N . TYR A 1 432 ? -12.268 -17.526 -23.537 1.00 94.12 432 TYR A N 1
ATOM 3395 C CA . TYR A 1 432 ? -11.507 -18.767 -23.549 1.00 94.12 432 TYR A CA 1
ATOM 3396 C C . TYR A 1 432 ? -10.473 -18.750 -22.427 1.00 94.12 432 TYR A C 1
ATOM 3398 O O . TYR A 1 432 ? -9.860 -17.717 -22.162 1.00 94.12 432 TYR A O 1
ATOM 3406 N N . ILE A 1 433 ? -10.318 -19.890 -21.759 1.00 94.06 433 ILE A N 1
ATOM 3407 C CA . ILE A 1 433 ? -9.377 -20.092 -20.659 1.00 94.06 433 ILE A CA 1
ATOM 3408 C C . ILE A 1 433 ? -8.204 -20.915 -21.190 1.00 94.06 433 ILE A C 1
ATOM 3410 O O . ILE A 1 433 ? -8.389 -22.079 -21.567 1.00 94.06 433 ILE A O 1
ATOM 3414 N N . ARG A 1 434 ? -7.008 -20.328 -21.205 1.00 92.50 434 ARG A N 1
ATOM 3415 C CA . ARG A 1 434 ? -5.758 -21.006 -21.571 1.00 92.50 434 ARG A CA 1
ATOM 3416 C C . ARG A 1 434 ? -4.941 -21.270 -20.298 1.00 92.50 434 ARG A C 1
ATOM 3418 O O . ARG A 1 434 ? -4.689 -20.310 -19.572 1.00 92.50 434 ARG A O 1
ATOM 3425 N N . PRO A 1 435 ? -4.531 -22.512 -19.995 1.00 90.81 435 PRO A N 1
ATOM 3426 C CA . PRO A 1 435 ? -3.617 -22.779 -18.884 1.00 90.81 435 PRO A CA 1
ATOM 3427 C C . PRO A 1 435 ? -2.217 -22.213 -19.166 1.00 90.81 435 PRO A C 1
ATOM 3429 O O . PRO A 1 435 ? -1.800 -22.151 -20.319 1.00 90.81 435 PRO A O 1
ATOM 3432 N N . LEU A 1 436 ? -1.496 -21.783 -18.126 1.00 86.31 436 LEU A N 1
ATOM 3433 C CA . LEU A 1 436 ? -0.232 -21.050 -18.297 1.00 86.31 436 LEU A CA 1
ATOM 3434 C C . LEU A 1 436 ? 1.033 -21.908 -18.194 1.00 86.31 436 LEU A C 1
ATOM 3436 O O . LEU A 1 436 ? 1.999 -21.613 -18.893 1.00 86.31 436 LEU A O 1
ATOM 3440 N N . GLN A 1 437 ? 1.072 -22.917 -17.317 1.00 83.50 437 GLN A N 1
ATOM 3441 C CA . GLN A 1 437 ? 2.319 -23.647 -17.030 1.00 83.50 437 GLN A CA 1
ATOM 3442 C C . GLN A 1 437 ? 2.364 -25.040 -17.662 1.00 83.50 437 GLN A C 1
ATOM 3444 O O . GLN A 1 437 ? 3.409 -25.443 -18.171 1.00 83.50 437 GLN A O 1
ATOM 3449 N N . GLN A 1 438 ? 1.243 -25.763 -17.662 1.00 85.19 438 GLN A N 1
ATOM 3450 C CA . GLN A 1 438 ? 1.151 -27.093 -18.263 1.00 85.19 438 GLN A CA 1
ATOM 3451 C C . GLN A 1 438 ? -0.222 -27.364 -18.878 1.00 85.19 438 GLN A C 1
ATOM 3453 O O . GLN A 1 438 ? -1.225 -26.766 -18.485 1.00 85.19 438 GLN A O 1
ATOM 3458 N N . ASP A 1 439 ? -0.242 -28.291 -19.830 1.00 88.12 439 ASP A N 1
ATOM 3459 C CA . ASP A 1 439 ? -1.460 -28.772 -20.470 1.00 88.12 439 ASP A CA 1
ATOM 3460 C C . ASP A 1 439 ? -2.299 -29.594 -19.482 1.00 88.12 439 ASP A C 1
ATOM 3462 O O . ASP A 1 439 ? -1.788 -30.262 -18.581 1.00 88.12 439 ASP A O 1
ATOM 3466 N N . ILE A 1 440 ? -3.615 -29.524 -19.649 1.00 87.88 440 ILE A N 1
ATOM 3467 C CA . ILE A 1 440 ? -4.585 -30.195 -18.794 1.00 87.88 440 ILE A CA 1
ATOM 3468 C C . ILE A 1 440 ? -4.913 -31.555 -19.395 1.00 87.88 440 ILE A C 1
ATOM 3470 O O . ILE A 1 440 ? -5.519 -31.634 -20.464 1.00 87.88 440 ILE A O 1
ATOM 3474 N N . ASP A 1 441 ? -4.578 -32.611 -18.656 1.00 84.94 441 ASP A N 1
ATOM 3475 C CA . ASP A 1 441 ? -4.979 -33.982 -18.961 1.00 84.94 441 ASP A CA 1
ATOM 3476 C C . ASP A 1 441 ? -6.496 -34.062 -19.219 1.00 84.94 441 ASP A C 1
ATOM 3478 O O . ASP A 1 441 ? -7.317 -33.654 -18.386 1.00 84.94 441 ASP A O 1
ATOM 3482 N N . LEU A 1 442 ? -6.870 -34.566 -20.396 1.00 82.38 442 LEU A N 1
ATOM 3483 C CA . LEU A 1 442 ? -8.260 -34.721 -20.810 1.00 82.38 442 LEU A CA 1
ATOM 3484 C C . LEU A 1 442 ? -8.908 -35.962 -20.199 1.00 82.38 442 LEU A C 1
ATOM 3486 O O . LEU A 1 442 ? -10.130 -35.961 -20.036 1.00 82.38 442 LEU A O 1
ATOM 3490 N N . GLU A 1 443 ? -8.132 -36.974 -19.806 1.00 77.88 443 GLU A N 1
ATOM 3491 C CA . GLU A 1 443 ? -8.686 -38.236 -19.331 1.00 77.88 443 GLU A CA 1
ATOM 3492 C C . GLU A 1 443 ? -9.546 -38.043 -18.080 1.00 77.88 443 GLU A C 1
ATOM 3494 O O . GLU A 1 443 ? -9.266 -37.247 -17.172 1.00 77.88 443 GLU A O 1
ATOM 3499 N N . VAL A 1 444 ? -10.661 -38.764 -18.052 1.00 61.94 444 VAL A N 1
ATOM 3500 C CA . VAL A 1 444 ? -11.493 -38.884 -16.863 1.00 61.94 444 VAL A CA 1
ATOM 3501 C C . VAL A 1 444 ? -10.982 -40.111 -16.133 1.00 61.94 444 VAL A C 1
ATOM 3503 O O . VAL A 1 444 ? -11.316 -41.234 -16.501 1.00 61.94 444 VAL A O 1
ATOM 3506 N N . ARG A 1 445 ? -10.167 -39.898 -15.094 1.00 53.56 445 ARG A N 1
ATOM 3507 C CA . ARG A 1 445 ? -9.914 -40.951 -14.110 1.00 53.56 445 ARG A CA 1
ATOM 3508 C C . ARG A 1 445 ? -11.250 -41.292 -13.468 1.00 53.56 445 ARG A C 1
ATOM 3510 O O . ARG A 1 445 ? -11.727 -40.555 -12.605 1.00 53.56 445 ARG A O 1
ATOM 3517 N N . ASN A 1 446 ? -11.853 -42.385 -13.921 1.00 42.75 446 ASN A N 1
ATOM 3518 C CA . ASN A 1 446 ? -12.926 -43.025 -13.187 1.00 42.75 446 ASN A CA 1
ATOM 3519 C C . ASN A 1 446 ? -12.370 -43.324 -11.796 1.00 42.75 446 ASN A C 1
ATOM 3521 O O . ASN A 1 446 ? -11.364 -44.019 -11.665 1.00 42.75 446 ASN A O 1
ATOM 3525 N N . VAL A 1 447 ? -12.995 -42.761 -10.765 1.00 43.88 447 VAL A N 1
ATOM 3526 C CA . VAL A 1 447 ? -12.789 -43.268 -9.413 1.00 43.88 447 VAL A CA 1
ATOM 3527 C C . VAL A 1 447 ? -13.477 -44.621 -9.407 1.00 43.88 447 VAL A C 1
ATOM 3529 O O . VAL A 1 447 ? -14.706 -44.685 -9.391 1.00 43.88 447 VAL A O 1
ATOM 3532 N N . GLU A 1 448 ? -12.685 -45.684 -9.511 1.00 36.31 448 GLU A N 1
ATOM 3533 C CA . GLU A 1 448 ? -13.159 -47.042 -9.285 1.00 36.31 448 GLU A CA 1
ATOM 3534 C C . GLU A 1 448 ? -13.709 -47.080 -7.859 1.00 36.31 448 GLU A C 1
ATOM 3536 O O . GLU A 1 448 ? -12.970 -46.967 -6.880 1.00 36.31 448 GLU A O 1
ATOM 3541 N N . ILE A 1 449 ? -15.039 -47.122 -7.747 1.00 42.56 449 ILE A N 1
ATOM 3542 C CA . ILE A 1 449 ? -15.696 -47.304 -6.460 1.00 42.56 449 ILE A CA 1
ATOM 3543 C C . ILE A 1 449 ? -15.506 -48.775 -6.130 1.00 42.56 449 ILE A C 1
ATOM 3545 O O . ILE A 1 449 ? -16.215 -49.626 -6.662 1.00 42.56 449 ILE A O 1
ATOM 3549 N N . ASP A 1 450 ? -14.509 -49.052 -5.297 1.00 35.84 450 ASP A N 1
ATOM 3550 C CA . ASP A 1 450 ? -14.228 -50.397 -4.820 1.00 35.84 450 ASP A CA 1
ATOM 3551 C C . ASP A 1 450 ? -15.506 -51.002 -4.210 1.00 35.84 450 ASP A C 1
ATOM 3553 O O . ASP A 1 450 ? -16.172 -50.403 -3.358 1.00 35.84 450 ASP A O 1
ATOM 3557 N N . HIS A 1 451 ? -15.900 -52.160 -4.728 1.00 48.72 451 HIS A N 1
ATOM 3558 C CA . HIS A 1 451 ? -17.064 -52.932 -4.300 1.00 48.72 451 HIS A CA 1
ATOM 3559 C C . HIS A 1 451 ? -16.581 -54.307 -3.829 1.00 48.72 451 HIS A C 1
ATOM 3561 O O . HIS A 1 451 ? -16.968 -55.341 -4.368 1.00 48.72 451 HIS A O 1
ATOM 3567 N N . SER A 1 452 ? -15.697 -54.302 -2.825 1.00 45.62 452 SER A N 1
ATOM 3568 C CA . SER A 1 452 ? -15.176 -55.506 -2.171 1.00 45.62 452 SER A CA 1
ATOM 3569 C C . SER A 1 452 ? -15.272 -55.440 -0.634 1.00 45.62 452 SER A C 1
ATOM 3571 O O . SER A 1 452 ? -14.271 -55.409 0.077 1.00 45.62 452 SER A O 1
ATOM 3573 N N . ALA A 1 453 ? -16.507 -55.425 -0.113 1.00 42.19 453 ALA A N 1
ATOM 3574 C CA . ALA A 1 453 ? -16.810 -55.669 1.306 1.00 42.19 453 ALA A CA 1
ATOM 3575 C C . ALA A 1 453 ? -18.288 -56.075 1.529 1.00 42.19 453 ALA A C 1
ATOM 3577 O O . ALA A 1 453 ? -19.064 -55.300 2.091 1.00 42.19 453 ALA A O 1
ATOM 3578 N N . ASP A 1 454 ? -18.646 -57.283 1.082 1.00 41.38 454 ASP A N 1
ATOM 3579 C CA . ASP A 1 454 ? -19.646 -58.137 1.758 1.00 41.38 454 ASP A CA 1
ATOM 3580 C C . ASP A 1 454 ? -18.893 -59.078 2.726 1.00 41.38 454 ASP A C 1
ATOM 3582 O O . ASP A 1 454 ? -17.777 -59.513 2.347 1.00 41.38 454 ASP A O 1
#

Secondary structure (DSSP, 8-state):
---SGGGGSEE---TT-TTEEEETTT--EEE--SSTHHHHHHHHHH-HHHHHHHHHHHHHHHHHHHHT-SSS-PPPPHHHHHTTSSPPPTTSHHHHHHHHHHHHHHHHTT--GGGGT-HHHHHHHHHH-TT-PPPPHHHIIIIIHHHHHHHHHHHHHHHHTT-S--EEEEEEEE-TTS-EEEEEEEEEE-TT--EEEEEEEEEEE-S---HHHHHHHHHHHHHHHHHTT--HHHHHHHHHHHHHHHHHHHTS---------------------------------------------SS--HHHHHHHHS------------------PPP--EEEEEEE-SSTT--S---SHHHHHHHHHTT-S-EEEEE-TTPPPHHHHHHHH-GGGGGGT-EEEEEEE--SSTT-EEEE-PSP--HHHHHHHHTTPEEEEEESSSPPP-------------

Sequence (454 aa):
MKRSAAWRYFDQDDESDISKVSCTICGEVLSRANNMSNLFKHLKCKHNAEYKTVDAEKKEQEKSQANKRKATPKQMTMQSALGRGTTYPISSKRWGDITESLVGMIAKDMQPLSVVENEGFIKFVKELDPRYQLPSRSTITRSLLPKKYEKLKDAVKRELTQVKHVALTTDLWTSNQTLSYLTLTCHFIDHEMQLCSKVLETLYVQKDHTAPNLAEELKNIAKERSERSEVNEVRAFLMQAAHRLLSLETTSAPANQSTSGNTIPSNQSQNALIGQSSCQSPRAPMQPGQRAVTQSVPPVSALVEQRRLFNFGRRSQSPNTAAKPSKKKKLPTCTLKFMCLASKDGQRPPTSIRERTELANAGLGDKSITFTQNGESVYRLLLEKFPKLENAGGFDLSLFQRSVGDDYGFHTISPPHTRTRLKDICGQAKMYIRPLQQDIDLEVRNVEIDHSAD

Foldseek 3Di:
DPDADLCVQWDDPDDPDPQWIAGNVPRDIWGDDPDCVGSLVCCVVPVVVSNVVRVVVVVVVVVVVVVVPPPDDPDDDPCNVVCLPAADDCPDPVLVVVQLVVLVCCVPVVNDLCCLVDPVSVVVVCVVPVRHDDDHSCCSVPPVVVVVVVVVLVVVQVQQVVFPDKDKDWDWDADPVRWIKIWIWIWGQHQLRDTDIDTPDIDTQPDPPQLQSQLVVLQVVLVVCVVVPGDPNSSVVSNVSSVVSVVVPVVDDDDDDDDDDDDDDDDDDDDDDDDDPDDDDDDDDDDDDDDDDDDDDDPDPVVNVVVVPDDDDDDDDDDDDDDDDDDPDDFDKDKAKEAEQLALPDWDDDPDPVSQVLSVQLLRHIDIFMATPPDGRPVVSVCVSVVLLVVLQHKWKWFADDDDDPSHTTDTDDDDPDSVVCCVVQVHGYIYIRRNHGGGDSDDPDPPPDPPDD

Organism: Paramuricea clavata (NCBI:txid317549)